Protein AF-0000000082583134 (afdb_homodimer)

Organism: NCBI:txid2716538

Sequence (666 aa):
MFYLNKIKQLNIFEQVSELKHMTTKQPVGFTDLLANNFDINTFIPNSFKEHYYSDLGKDREYELSSVVSALLIMQIFHIPTTVLLTIFLVFSTEIREFCGFYKSIPDESFFSRFKTTFESDFGNLFDSMALKVIDICEDINNNLPANSPKKNLNSMLIYDTSGLKPKVKENNPKTLVTEVNRQKSYAKATNKENFNPYAATYKNMPKFAQANPNIKLDFVNGHFGYFYKFGLLTNGWGVPLNIKFFDENFYESMDKKEFDTPEEQKYFYDNASLKPVIVPFLENLTDHSNFKFKIFLGDSEFDSYDNFGLLKHLEFEKVFIPLNSRNQSNNKIMFYLNKIKQLNIFEQVSELKHMTTKQPVGFTDLLANNFDINTFIPNSFKEHYYSDLGKDREYELSSVVSALLIMQIFHIPTTVLLTIFLVFSTEIREFCGFYKSIPDESFFSRFKTTFESDFGNLFDSMALKVIDICEDINNNLPANSPKKNLNSMLIYDTSGLKPKVKENNPKTLVTEVNRQKSYAKATNKENFNPYAATYKNMPKFAQANPNIKLDFVNGHFGYFYKFGLLTNGWGVPLNIKFFDENFYESMDKKEFDTPEEQKYFYDNASLKPVIVPFLENLTDHSNFKFKIFLGDSEFDSYDNFGLLKHLEFEKVFIPLNSRNQSNNKI

Foldseek 3Di:
DPPPPPPDPPQVCVPPPVVVVVVPDDPPVPLVVCVVPDDLVVLQDPVLVCVVVVPPDDDPPDDPQLLVLLVVVCVSVVPPALQVSQVVCVPDPSSCVSSPNDPDDDHRVVNVCCCVVCVVSVQVSLLSVLLVVLVVVVVVLVPDDPPDPCHQLSLEKEKDKAWDADPAPQQPPVNLVVQLVVQVVVCVVVVPPPDDSNVVSVVPRDQATPVFRQFGFAQGPHDTHTTFMWMWMDTSVGHTRDIGTDGPVLCVVPVVDDDPDRVVVRLVSRLSRCCVTPVVSVVVSVVPHPRHRAEYEYEQSNPDPVSVVVVVVSPHNYYDYDHDPVVPVPPPD/DPPPPPPPDPQVCVPPPVVVVVVPDDPPVPLVVCVVPDDLVVLQDPVLVCVVVVPDDDDPPDDPQLLVLLVVVCVSVVPPALQVSQVCCVPDPSSCVSSPNDPDDDHRVVNVCCCVVCVVSVQVSLLSVLLVVLVVLVVVLVPDDPPDPCHQLSLEKEKDKAWDADPAPQQPPVNLVVQLVVQVVVCVVVVPPPRDSNVVSVVPRDQATPVFRQFGFAQGPHDTHTTFMWMWMDTSVGHTRHIGTDGPVLCVVPVVDDDPDRVVVRLVSRLSRCCVTPVVSVVVSVVPHPRHRAEYEYEQSNPDPVSVVVVVVSPHNYYDYDHDPVVPVPPPD

Structure (mmCIF, N/CA/C/O backbone):
data_AF-0000000082583134-model_v1
#
loop_
_entity.id
_entity.type
_entity.pdbx_description
1 polymer 'Transposase InsH N-terminal domain-containing protein'
#
loop_
_atom_site.group_PDB
_atom_site.id
_atom_site.type_symbol
_atom_site.label_atom_id
_atom_site.label_alt_id
_atom_site.label_comp_id
_atom_site.label_asym_id
_atom_site.label_entity_id
_atom_site.label_seq_id
_atom_site.pdbx_PDB_ins_code
_atom_site.Cartn_x
_atom_site.Cartn_y
_atom_site.Cartn_z
_atom_site.occupancy
_atom_site.B_iso_or_equiv
_atom_site.auth_seq_id
_atom_site.auth_comp_id
_atom_site.auth_asym_id
_atom_site.auth_atom_id
_atom_site.pdbx_PDB_model_num
ATOM 1 N N . MET A 1 1 ? 18.062 9.359 24.672 1 20.7 1 MET A N 1
ATOM 2 C CA . MET A 1 1 ? 17.234 9.18 23.484 1 20.7 1 MET A CA 1
ATOM 3 C C . MET A 1 1 ? 15.984 8.375 23.812 1 20.7 1 MET A C 1
ATOM 5 O O . MET A 1 1 ? 16.078 7.207 24.188 1 20.7 1 MET A O 1
ATOM 9 N N . PHE A 1 2 ? 14.883 8.953 24.359 1 25.16 2 PHE A N 1
ATOM 10 C CA . PHE A 1 2 ? 13.656 8.352 24.859 1 25.16 2 PHE A CA 1
ATOM 11 C C . PHE A 1 2 ? 12.938 7.59 23.75 1 25.16 2 PHE A C 1
ATOM 13 O O . PHE A 1 2 ? 12.625 8.156 22.703 1 25.16 2 PHE A O 1
ATOM 20 N N . TYR A 1 3 ? 13.352 6.344 23.516 1 27.97 3 TYR A N 1
ATOM 21 C CA . TYR A 1 3 ? 12.656 5.398 22.641 1 27.97 3 TYR A CA 1
ATOM 22 C C . TYR A 1 3 ? 11.172 5.352 22.969 1 27.97 3 TYR A C 1
ATOM 24 O O . TYR A 1 3 ? 10.773 4.887 24.031 1 27.97 3 TYR A O 1
ATOM 32 N N . LEU A 1 4 ? 10.461 6.355 22.672 1 33.25 4 LEU A N 1
ATOM 33 C CA . LEU A 1 4 ? 9 6.379 22.734 1 33.25 4 LEU A CA 1
ATOM 34 C C . LEU A 1 4 ? 8.406 5.234 21.938 1 33.25 4 LEU A C 1
ATOM 36 O O . LEU A 1 4 ? 8.094 5.395 20.75 1 33.25 4 LEU A O 1
ATOM 40 N N . ASN A 1 5 ? 8.953 4.066 22.062 1 33.34 5 ASN A N 1
ATOM 41 C CA . ASN A 1 5 ? 8.594 2.85 21.344 1 33.34 5 ASN A CA 1
ATOM 42 C C . ASN A 1 5 ? 7.094 2.588 21.391 1 33.34 5 ASN A C 1
ATOM 44 O O . ASN A 1 5 ? 6.527 2.008 20.453 1 33.34 5 ASN A O 1
ATOM 48 N N . LYS A 1 6 ? 6.504 2.666 22.656 1 37.47 6 LYS A N 1
ATOM 49 C CA . LYS A 1 6 ? 5.25 1.929 22.797 1 37.47 6 LYS A CA 1
ATOM 50 C C . LYS A 1 6 ? 4.066 2.754 22.297 1 37.47 6 LYS A C 1
ATOM 52 O O . LYS A 1 6 ? 2.982 2.707 22.875 1 37.47 6 LYS A O 1
ATOM 57 N N . ILE A 1 7 ? 4.258 3.75 21.656 1 34.09 7 ILE A N 1
ATOM 58 C CA . ILE A 1 7 ? 3.045 4.496 21.328 1 34.09 7 ILE A CA 1
ATOM 59 C C . ILE A 1 7 ? 2.184 3.691 20.359 1 34.09 7 ILE A C 1
ATOM 61 O O . ILE A 1 7 ? 2.619 3.365 19.266 1 34.09 7 ILE A O 1
ATOM 65 N N . LYS A 1 8 ? 1.295 2.906 20.969 1 40.38 8 LYS A N 1
ATOM 66 C CA . LYS A 1 8 ? 0.272 2.207 20.188 1 40.38 8 LYS A CA 1
ATOM 67 C C . LYS A 1 8 ? -0.537 3.184 19.344 1 40.38 8 LYS A C 1
ATOM 69 O O . LYS A 1 8 ? -0.997 4.215 19.844 1 40.38 8 LYS A O 1
ATOM 74 N N . GLN A 1 9 ? -0.194 3.273 18.188 1 39.28 9 GLN A N 1
ATOM 75 C CA . GLN A 1 9 ? -1.01 4.043 17.25 1 39.28 9 GLN A CA 1
ATOM 76 C C . GLN A 1 9 ? -2.498 3.846 17.531 1 39.28 9 GLN A C 1
ATOM 78 O O . GLN A 1 9 ? -2.963 2.713 17.672 1 39.28 9 GLN A O 1
ATOM 83 N N . LEU A 1 10 ? -3.094 4.844 18.125 1 41.5 10 LEU A N 1
ATOM 84 C CA . LEU A 1 10 ? -4.527 4.84 18.391 1 41.5 10 LEU A CA 1
ATOM 85 C C . LEU A 1 10 ? -5.316 4.527 17.125 1 41.5 10 LEU A C 1
ATOM 87 O O . LEU A 1 10 ? -5.082 5.137 16.078 1 41.5 10 LEU A O 1
ATOM 91 N N . ASN A 1 11 ? -5.492 3.264 16.859 1 45.03 11 ASN A N 1
ATOM 92 C CA . ASN A 1 11 ? -6.383 2.92 15.758 1 45.03 11 ASN A CA 1
ATOM 93 C C . ASN A 1 11 ? -7.852 3.018 16.172 1 45.03 11 ASN A C 1
ATOM 95 O O . ASN A 1 11 ? -8.242 2.498 17.219 1 45.03 11 ASN A O 1
ATOM 99 N N . ILE A 1 12 ? -8.438 4.031 15.656 1 46.94 12 ILE A N 1
ATOM 100 C CA . ILE A 1 12 ? -9.844 4.266 15.953 1 46.94 12 ILE A CA 1
ATOM 101 C C . ILE A 1 12 ? -10.578 2.934 16.062 1 46.94 12 ILE A C 1
ATOM 103 O O . ILE A 1 12 ? -11.453 2.768 16.922 1 46.94 12 ILE A O 1
ATOM 107 N N . PHE A 1 13 ? -10.172 2.129 15.172 1 46.44 13 PHE A N 1
ATOM 108 C CA . PHE A 1 13 ? -10.961 0.903 15.133 1 46.44 13 PHE A CA 1
ATOM 109 C C . PHE A 1 13 ? -10.594 -0.014 16.297 1 46.44 13 PHE A C 1
ATOM 111 O O . PHE A 1 13 ? -11.398 -0.845 16.719 1 46.44 13 PHE A O 1
ATOM 118 N N . GLU A 1 14 ? -9.32 0.126 16.719 1 48.19 14 GLU A N 1
ATOM 119 C CA . GLU A 1 14 ? -8.977 -0.689 17.875 1 48.19 14 GLU A CA 1
ATOM 120 C C . GLU A 1 14 ? -9.672 -0.188 19.141 1 48.19 14 GLU A C 1
ATOM 122 O O . GLU A 1 14 ? -9.898 -0.954 20.078 1 48.19 14 GLU A O 1
ATOM 127 N N . GLN A 1 15 ? -9.766 1.084 19.188 1 43.06 15 GLN A N 1
ATOM 128 C CA . GLN A 1 15 ? -10.32 1.664 20.391 1 43.06 15 GLN A CA 1
ATOM 129 C C . GLN A 1 15 ? -11.844 1.549 20.406 1 43.06 15 GLN A C 1
ATOM 131 O O . GLN A 1 15 ? -12.469 1.713 21.453 1 43.06 15 GLN A O 1
ATOM 136 N N . VAL A 1 16 ? -12.391 1.645 19.266 1 39.81 16 VAL A N 1
ATOM 137 C CA . VAL A 1 16 ? -13.844 1.677 19.422 1 39.81 16 VAL A CA 1
ATOM 138 C C . VAL A 1 16 ? -14.352 0.285 19.797 1 39.81 16 VAL A C 1
ATOM 140 O O . VAL A 1 16 ? -14.32 -0.633 18.969 1 39.81 16 VAL A O 1
ATOM 143 N N . SER A 1 17 ? -14.148 -0.078 20.953 1 43.28 17 SER A N 1
ATOM 144 C CA . SER A 1 17 ? -14.953 -1.164 21.5 1 43.28 17 SER A CA 1
ATOM 145 C C . SER A 1 17 ? -16.281 -1.287 20.766 1 43.28 17 SER A C 1
ATOM 147 O O . SER A 1 17 ? -16.797 -2.395 20.578 1 43.28 17 SER A O 1
ATOM 149 N N . GLU A 1 18 ? -16.859 -0.223 20.531 1 41.91 18 GLU A N 1
ATOM 150 C CA . GLU A 1 18 ? -18.141 -0.189 19.828 1 41.91 18 GLU A CA 1
ATOM 151 C C . GLU A 1 18 ? -18.016 -0.766 18.422 1 41.91 18 GLU A C 1
ATOM 153 O O . GLU A 1 18 ? -18.953 -1.379 17.906 1 41.91 18 GLU A O 1
ATOM 158 N N . LEU A 1 19 ? -16.906 -0.648 17.812 1 42.75 19 LEU A N 1
ATOM 159 C CA . LEU A 1 19 ? -16.75 -1.299 16.516 1 42.75 19 LEU A CA 1
ATOM 160 C C . LEU A 1 19 ? -16.562 -2.805 16.672 1 42.75 19 LEU A C 1
ATOM 162 O O . LEU A 1 19 ? -16.984 -3.582 15.812 1 42.75 19 LEU A O 1
ATOM 166 N N . LYS A 1 20 ? -15.781 -3.082 17.656 1 44.59 20 LYS A N 1
ATOM 167 C CA . LYS A 1 20 ? -15.797 -4.508 17.969 1 44.59 20 LYS A CA 1
ATOM 168 C C . LYS A 1 20 ? -17.219 -5.027 18.094 1 44.59 20 LYS A C 1
ATOM 170 O O . LYS A 1 20 ? -17.531 -6.129 17.641 1 44.59 20 LYS A O 1
ATOM 175 N N . HIS A 1 21 ? -17.906 -4.285 18.844 1 42.16 21 HIS A N 1
ATOM 176 C CA . HIS A 1 21 ? -19.328 -4.609 18.938 1 42.16 21 HIS A CA 1
ATOM 177 C C . HIS A 1 21 ? -20.031 -4.375 17.609 1 42.16 21 HIS A C 1
ATOM 179 O O . HIS A 1 21 ? -21.172 -4.801 17.422 1 42.16 21 HIS A O 1
ATOM 185 N N . MET A 1 22 ? -19.422 -3.598 16.844 1 42.03 22 MET A N 1
ATOM 186 C CA . MET A 1 22 ? -20 -3.398 15.516 1 42.03 22 MET A CA 1
ATOM 187 C C . MET A 1 22 ? -19.922 -4.68 14.695 1 42.03 22 MET A C 1
ATOM 189 O O . MET A 1 22 ? -20.578 -4.797 13.664 1 42.03 22 MET A O 1
ATOM 193 N N . THR A 1 23 ? -18.875 -5.379 14.914 1 42.53 23 THR A N 1
ATOM 194 C CA . THR A 1 23 ? -18.844 -6.668 14.234 1 42.53 23 THR A CA 1
ATOM 195 C C . THR A 1 23 ? -20.156 -7.414 14.414 1 42.53 23 THR A C 1
ATOM 197 O O . THR A 1 23 ? -20.375 -8.445 13.773 1 42.53 23 THR A O 1
ATOM 200 N N . THR A 1 24 ? -20.672 -7.133 15.602 1 41.84 24 THR A N 1
ATOM 201 C CA . THR A 1 24 ? -22.016 -7.684 15.523 1 41.84 24 THR A CA 1
ATOM 202 C C . THR A 1 24 ? -22.844 -6.938 14.477 1 41.84 24 THR A C 1
ATOM 204 O O . THR A 1 24 ? -22.469 -5.844 14.047 1 41.84 24 THR A O 1
ATOM 207 N N . LYS A 1 25 ? -24.125 -7.086 14.227 1 40.84 25 LYS A N 1
ATOM 208 C CA . LYS A 1 25 ? -25.047 -6.836 13.117 1 40.84 25 LYS A CA 1
ATOM 209 C C . LYS A 1 25 ? -25.109 -5.352 12.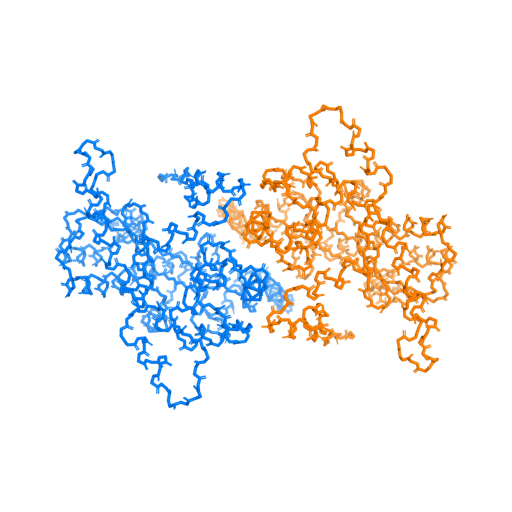789 1 40.84 25 LYS A C 1
ATOM 211 O O . LYS A 1 25 ? -25.734 -4.957 11.797 1 40.84 25 LYS A O 1
ATOM 216 N N . GLN A 1 26 ? -24.797 -4.164 13.688 1 49.25 26 GLN A N 1
ATOM 217 C CA . GLN A 1 26 ? -25.516 -2.961 13.289 1 49.25 26 GLN A CA 1
ATOM 218 C C . GLN A 1 26 ? -24.547 -1.852 12.883 1 49.25 26 GLN A C 1
ATOM 220 O O . GLN A 1 26 ? -23.891 -1.247 13.734 1 49.25 26 GLN A O 1
ATOM 225 N N . PRO A 1 27 ? -23.891 -1.78 11.516 1 55.06 27 PRO A N 1
ATOM 226 C CA . PRO A 1 27 ? -23.234 -0.684 10.797 1 55.06 27 PRO A CA 1
ATOM 227 C C . PRO A 1 27 ? -23.766 0.688 11.211 1 55.06 27 PRO A C 1
ATOM 229 O O . PRO A 1 27 ? -23.016 1.665 11.219 1 55.06 27 PRO A O 1
ATOM 232 N N . VAL A 1 28 ? -24.984 0.761 11.664 1 57.81 28 VAL A N 1
ATOM 233 C CA . VAL A 1 28 ? -25.734 2 11.875 1 57.81 28 VAL A CA 1
ATOM 234 C C . VAL A 1 28 ? -25.156 2.748 13.07 1 57.81 28 VAL A C 1
ATOM 236 O O . VAL A 1 28 ? -25.094 3.98 13.07 1 57.81 28 VAL A O 1
ATOM 239 N N . GLY A 1 29 ? -24.359 2.027 13.852 1 66.56 29 GLY A N 1
ATOM 240 C CA . GLY A 1 29 ? -23.891 2.693 15.062 1 66.56 29 GLY A CA 1
ATOM 241 C C . GLY A 1 29 ? -22.734 3.643 14.82 1 66.56 29 GLY A C 1
ATOM 242 O O . GLY A 1 29 ? -22.734 4.77 15.32 1 66.56 29 GLY A O 1
ATOM 243 N N . PHE A 1 30 ? -21.859 3.32 13.938 1 75.25 30 PHE A N 1
ATOM 244 C CA . PHE A 1 30 ? -20.688 4.148 13.695 1 75.25 30 PHE A CA 1
ATOM 245 C C . PHE A 1 30 ? -21.062 5.41 12.93 1 75.25 30 PHE A C 1
ATOM 247 O O . PHE A 1 30 ? -20.672 6.516 13.305 1 75.25 30 PHE A O 1
ATOM 254 N N . THR A 1 31 ? -21.797 5.203 11.922 1 78.75 31 THR A N 1
ATOM 255 C CA . THR A 1 31 ? -22.172 6.348 11.102 1 78.75 31 THR A CA 1
ATOM 256 C C . THR A 1 31 ? -23.062 7.305 11.898 1 78.75 31 THR A C 1
ATOM 258 O O . THR A 1 31 ? -22.984 8.523 11.727 1 78.75 31 THR A O 1
ATOM 261 N N . ASP A 1 32 ? -23.781 6.707 12.797 1 77.5 32 ASP A N 1
ATOM 262 C CA . ASP A 1 32 ? -24.609 7.535 13.664 1 77.5 32 ASP A CA 1
ATOM 263 C C . ASP A 1 32 ? -23.75 8.328 14.648 1 77.5 32 ASP A C 1
ATOM 265 O O . ASP A 1 32 ? -24.016 9.508 14.898 1 77.5 32 ASP A O 1
ATOM 269 N N . LEU A 1 33 ? -22.844 7.637 15.148 1 79.19 33 LEU A N 1
ATOM 270 C CA . LEU A 1 33 ? -21.922 8.312 16.062 1 79.19 33 LEU A CA 1
ATOM 271 C C . LEU A 1 33 ? -21.234 9.477 15.367 1 79.19 33 LEU A C 1
ATOM 273 O O . LEU A 1 33 ? -21.109 10.562 15.938 1 79.19 33 LEU A O 1
ATOM 277 N N . LEU A 1 34 ? -20.828 9.289 14.164 1 80.31 34 LEU A N 1
ATOM 278 C CA . LEU A 1 34 ? -20.156 10.344 13.406 1 80.31 34 LEU A CA 1
ATOM 279 C C . LEU A 1 34 ? -21.125 11.469 13.062 1 80.31 34 LEU A C 1
ATOM 281 O O . LEU A 1 34 ? -20.812 12.641 13.258 1 80.31 34 LEU A O 1
ATOM 285 N N . ALA A 1 35 ? -22.25 11.047 12.641 1 79.81 35 ALA A N 1
ATOM 286 C CA . ALA A 1 35 ? -23.25 12.023 12.203 1 79.81 35 ALA A CA 1
ATOM 287 C C . ALA A 1 35 ? -23.734 12.883 13.375 1 79.81 35 ALA A C 1
ATOM 289 O O . ALA A 1 35 ? -24 14.078 13.211 1 79.81 35 ALA A O 1
ATOM 290 N N . ASN A 1 36 ? -23.734 12.289 14.531 1 79 36 ASN A N 1
ATOM 291 C CA . ASN A 1 36 ? -24.266 12.977 15.703 1 79 36 ASN A CA 1
ATOM 292 C C . ASN A 1 36 ? -23.219 13.891 16.344 1 79 36 ASN A C 1
ATOM 294 O O . ASN A 1 36 ? -23.578 14.828 17.062 1 79 36 ASN A O 1
ATOM 298 N N . ASN A 1 37 ? -22.047 13.617 16.047 1 77.81 37 ASN A N 1
ATOM 299 C CA . ASN A 1 37 ? -21.016 14.352 16.781 1 77.81 37 ASN A CA 1
ATOM 300 C C . ASN A 1 37 ? -20.172 15.203 15.844 1 77.81 37 ASN A C 1
ATOM 302 O O . ASN A 1 37 ? -19.375 16.031 16.297 1 77.81 37 ASN A O 1
ATOM 306 N N . PHE A 1 38 ? -20.359 14.992 14.594 1 78.19 38 PHE A N 1
ATOM 307 C CA . PHE A 1 38 ? -19.5 15.703 13.648 1 78.19 38 PHE A CA 1
ATOM 308 C C . PHE A 1 38 ? -20.312 16.188 12.453 1 78.19 38 PHE A C 1
ATOM 310 O O . PHE A 1 38 ? -20.891 15.391 11.719 1 78.19 38 PHE A O 1
ATOM 317 N N . ASP A 1 39 ? -20.391 17.5 12.336 1 82.38 39 ASP A N 1
ATOM 318 C CA . ASP A 1 39 ? -21 18.109 11.156 1 82.38 39 ASP A CA 1
ATOM 319 C C . ASP A 1 39 ? -19.938 18.75 10.266 1 82.38 39 ASP A C 1
ATOM 321 O O . ASP A 1 39 ? -19.453 19.844 10.562 1 82.38 39 ASP A O 1
ATOM 325 N N . ILE A 1 40 ? -19.688 18.141 9.117 1 84.81 40 ILE A N 1
ATOM 326 C CA . ILE A 1 40 ? -18.609 18.578 8.242 1 84.81 40 ILE A CA 1
ATOM 327 C C . ILE A 1 40 ? -18.922 19.953 7.672 1 84.81 40 ILE A C 1
ATOM 329 O O . ILE A 1 40 ? -18.016 20.734 7.383 1 84.81 40 ILE A O 1
ATOM 333 N N . ASN A 1 41 ? -20.156 20.281 7.57 1 85.56 41 ASN A N 1
ATOM 334 C CA . ASN A 1 41 ? -20.531 21.578 6.996 1 85.56 41 ASN A CA 1
ATOM 335 C C . ASN A 1 41 ? -20.031 22.734 7.836 1 85.56 41 ASN A C 1
ATOM 337 O O . ASN A 1 41 ? -19.688 23.797 7.301 1 85.56 41 ASN A O 1
ATOM 341 N N . THR A 1 42 ? -19.859 22.469 9.07 1 84.69 42 THR A N 1
ATOM 342 C CA . THR A 1 42 ? -19.438 23.531 9.977 1 84.69 42 THR A CA 1
ATOM 343 C C . THR A 1 42 ? -17.938 23.812 9.812 1 84.69 42 THR A C 1
ATOM 345 O O . THR A 1 42 ? -17.469 24.891 10.18 1 84.69 42 THR A O 1
ATOM 348 N N . PHE A 1 43 ? -17.25 22.922 9.258 1 86.94 43 PHE A N 1
ATOM 349 C CA . PHE A 1 43 ? -15.805 23.047 9.172 1 86.94 43 PHE A CA 1
ATOM 350 C C . PHE A 1 43 ? -15.383 23.562 7.801 1 86.94 43 PHE A C 1
ATOM 352 O O . PHE A 1 43 ? -14.266 24.062 7.637 1 86.94 43 PHE A O 1
ATOM 359 N N . ILE A 1 44 ? -16.234 23.438 6.828 1 91.69 44 ILE A N 1
ATOM 360 C CA . ILE A 1 44 ? -15.883 23.844 5.469 1 91.69 44 ILE A CA 1
ATOM 361 C C . ILE A 1 44 ? -15.875 25.359 5.371 1 91.69 44 ILE A C 1
ATOM 363 O O . ILE A 1 44 ? -16.906 26.016 5.574 1 91.69 44 ILE A O 1
ATOM 367 N N . PRO A 1 45 ? -14.742 25.906 5 1 92 45 PRO A N 1
ATOM 368 C CA . PRO A 1 45 ? -14.672 27.359 4.863 1 92 45 PRO A CA 1
ATOM 369 C C . PRO A 1 45 ? -15.555 27.891 3.734 1 92 45 PRO A C 1
ATOM 371 O O . PRO A 1 45 ? -15.758 27.203 2.732 1 92 45 PRO A O 1
ATOM 374 N N . ASN A 1 46 ? -16.016 29.109 3.959 1 91.88 46 ASN A N 1
ATOM 375 C CA . ASN A 1 46 ? -16.828 29.75 2.934 1 91.88 46 ASN A CA 1
ATOM 376 C C . ASN A 1 46 ? -16.078 29.875 1.612 1 91.88 46 ASN A C 1
ATOM 378 O O . ASN A 1 46 ? -16.672 29.766 0.54 1 91.88 46 ASN A O 1
ATOM 382 N N . SER A 1 47 ? -14.859 30.125 1.742 1 92.88 47 SER A N 1
ATOM 383 C CA . SER A 1 47 ? -14.055 30.25 0.534 1 92.88 47 SER A CA 1
ATOM 384 C C . SER A 1 47 ? -14.086 28.969 -0.29 1 92.88 47 SER A C 1
ATOM 386 O O . SER A 1 47 ? -14.078 29.016 -1.522 1 92.88 47 SER A O 1
ATOM 388 N N . PHE A 1 48 ? -14.062 27.797 0.364 1 93.62 48 PHE A N 1
ATOM 389 C CA . PHE A 1 48 ? -14.141 26.5 -0.303 1 93.62 48 PHE A CA 1
ATOM 390 C C . PHE A 1 48 ? -15.484 26.344 -1.001 1 93.62 48 PHE A C 1
ATOM 392 O O . PHE A 1 48 ? -15.539 25.906 -2.154 1 93.62 48 PHE A O 1
ATOM 399 N N . LYS A 1 49 ? -16.531 26.734 -0.357 1 91.56 49 LYS A N 1
ATOM 400 C CA . LYS A 1 49 ? -17.859 26.688 -0.944 1 91.56 49 LYS A CA 1
ATOM 401 C C . LYS A 1 49 ? -17.953 27.547 -2.191 1 91.56 49 LYS A C 1
ATOM 403 O O . LYS A 1 49 ? -18.469 27.125 -3.223 1 91.56 49 LYS A O 1
ATOM 408 N N . GLU A 1 50 ? -17.438 28.703 -2.025 1 91.44 50 GLU A N 1
ATOM 409 C CA . GLU A 1 50 ? -17.469 29.641 -3.148 1 91.44 50 GLU A CA 1
ATOM 410 C C . GLU A 1 50 ? -16.688 29.094 -4.336 1 91.44 50 GLU A C 1
ATOM 412 O O . GLU A 1 50 ? -17.125 29.219 -5.484 1 91.44 50 GLU A O 1
ATOM 417 N N . HIS A 1 51 ? -15.562 28.625 -4.039 1 91.69 51 HIS A N 1
ATOM 418 C CA . HIS A 1 51 ? -14.727 28.062 -5.094 1 91.69 51 HIS A CA 1
ATOM 419 C C . HIS A 1 51 ? -15.398 26.875 -5.75 1 91.69 51 HIS A C 1
ATOM 421 O O . HIS A 1 51 ? -15.375 26.734 -6.977 1 91.69 51 HIS A O 1
ATOM 427 N N . TYR A 1 52 ? -15.945 26.047 -4.973 1 91.56 52 TYR A N 1
ATOM 428 C CA . TYR A 1 52 ? -16.578 24.828 -5.465 1 91.56 52 TYR A CA 1
ATOM 429 C C . TYR A 1 52 ? -17.812 25.156 -6.293 1 91.56 52 TYR A C 1
ATOM 431 O O . TYR A 1 52 ? -18.047 24.578 -7.355 1 91.56 52 TYR A O 1
ATOM 439 N N . TYR A 1 53 ? -18.578 26.141 -5.758 1 87.12 53 TYR A N 1
ATOM 440 C CA . TYR A 1 53 ? -19.844 26.438 -6.426 1 87.12 53 TYR A CA 1
ATOM 441 C C . TYR A 1 53 ? -19.688 27.578 -7.422 1 87.12 53 TYR A C 1
ATOM 443 O O . TYR A 1 53 ? -20.609 27.906 -8.164 1 87.12 53 TYR A O 1
ATOM 451 N N . SER A 1 54 ? -18.641 28.625 -7.145 1 76 54 SER A N 1
ATOM 452 C CA . SER A 1 54 ? -18.422 29.734 -8.062 1 76 54 SER A CA 1
ATOM 453 C C . SER A 1 54 ? -18.172 29.25 -9.477 1 76 54 SER A C 1
ATOM 455 O O . SER A 1 54 ? -18.484 29.938 -10.453 1 76 54 SER A O 1
ATOM 457 N N . ASP A 1 55 ? -17.219 28.5 -9.5 1 55.28 55 ASP A N 1
ATOM 458 C CA . ASP A 1 55 ? -16.797 28.219 -10.875 1 55.28 55 ASP A CA 1
ATOM 459 C C . ASP A 1 55 ? -18 28 -11.781 1 55.28 55 ASP A C 1
ATOM 461 O O . ASP A 1 55 ? -19 27.422 -11.367 1 55.28 55 ASP A O 1
ATOM 465 N N . LEU A 1 56 ? -18.078 29.047 -12.875 1 48.88 56 LEU A N 1
ATOM 466 C CA . LEU A 1 56 ? -19.094 29.297 -13.891 1 48.88 56 LEU A CA 1
ATOM 467 C C . LEU A 1 56 ? -20.109 28.156 -13.953 1 48.88 56 LEU A C 1
ATOM 469 O O . LEU A 1 56 ? -21.219 28.328 -14.477 1 48.88 56 LEU A O 1
ATOM 473 N N . GLY A 1 57 ? -19.656 26.938 -14.328 1 46.94 57 GLY A N 1
ATOM 474 C CA . GLY A 1 57 ? -20.219 26 -15.289 1 46.94 57 GLY A CA 1
ATOM 475 C C . GLY A 1 57 ? -21.375 25.188 -14.719 1 46.94 57 GLY A C 1
ATOM 476 O O . GLY A 1 57 ? -21.859 25.484 -13.625 1 46.94 57 GLY A O 1
ATOM 477 N N . LYS A 1 58 ? -21.297 23.812 -15.047 1 50.97 58 LYS A N 1
ATOM 478 C CA . LYS A 1 58 ? -22.172 22.641 -15.156 1 50.97 58 LYS A CA 1
ATOM 479 C C . LYS A 1 58 ? -22.734 22.25 -13.789 1 50.97 58 LYS A C 1
ATOM 481 O O . LYS A 1 58 ? -22.125 22.547 -12.758 1 50.97 58 LYS A O 1
ATOM 486 N N . ASP A 1 59 ? -23.875 22 -13.711 1 59.03 59 ASP A N 1
ATOM 487 C CA . ASP A 1 59 ? -24.734 21.391 -12.703 1 59.03 59 ASP A CA 1
ATOM 488 C C . ASP A 1 59 ? -23.953 20.422 -11.828 1 59.03 59 ASP A C 1
ATOM 490 O O . ASP A 1 59 ? -23.344 19.469 -12.328 1 59.03 59 ASP A O 1
ATOM 494 N N . ARG A 1 60 ? -23.469 20.922 -10.648 1 72.75 60 ARG A N 1
ATOM 495 C CA . ARG A 1 60 ? -22.766 20.016 -9.742 1 72.75 60 ARG A CA 1
ATOM 496 C C . ARG A 1 60 ? -23.719 18.938 -9.203 1 72.75 60 ARG A C 1
ATOM 498 O O . ARG A 1 60 ? -24.641 19.25 -8.453 1 72.75 60 ARG A O 1
ATOM 505 N N . GLU A 1 61 ? -23.609 17.938 -9.703 1 82.25 61 GLU A N 1
ATOM 506 C CA . GLU A 1 61 ? -24.438 16.781 -9.359 1 82.25 61 GLU A CA 1
ATOM 507 C C . GLU A 1 61 ? -24.25 16.406 -7.891 1 82.25 61 GLU A C 1
ATOM 509 O O . GLU A 1 61 ? -25.219 16.016 -7.223 1 82.25 61 GLU A O 1
ATOM 514 N N . TYR A 1 62 ? -23.062 16.781 -7.324 1 91.69 62 TYR A N 1
ATOM 515 C CA . TYR A 1 62 ? -22.766 16.344 -5.969 1 91.69 62 TYR A CA 1
ATOM 516 C C . TYR A 1 62 ? -22.5 17.531 -5.051 1 91.69 62 TYR A C 1
ATOM 518 O O . TYR A 1 62 ? -21.828 18.484 -5.441 1 91.69 62 TYR A O 1
ATOM 526 N N . GLU A 1 63 ? -23.047 17.453 -3.895 1 91.75 63 GLU A N 1
ATOM 527 C CA . GLU A 1 63 ? -22.797 18.5 -2.904 1 91.75 63 GLU A CA 1
ATOM 528 C C . GLU A 1 63 ? -21.375 18.438 -2.373 1 91.75 63 GLU A C 1
ATOM 530 O O . GLU A 1 63 ? -20.812 17.344 -2.199 1 91.75 63 GLU A O 1
ATOM 535 N N . LEU A 1 64 ? -20.859 19.594 -2.018 1 93.69 64 LEU A N 1
ATOM 536 C CA . LEU A 1 64 ? -19.5 19.672 -1.502 1 93.69 64 LEU A CA 1
ATOM 537 C C . LEU A 1 64 ? -19.344 18.859 -0.223 1 93.69 64 LEU A C 1
ATOM 539 O O . LEU A 1 64 ? -18.391 18.109 -0.068 1 93.69 64 LEU A O 1
ATOM 543 N N . SER A 1 65 ? -20.297 18.984 0.658 1 92.75 65 SER A N 1
ATOM 544 C CA . SER A 1 65 ? -20.234 18.281 1.933 1 92.75 65 SER A CA 1
ATOM 545 C C . SER A 1 65 ? -20.234 16.766 1.726 1 92.75 65 SER A C 1
ATOM 547 O O . SER A 1 65 ? -19.594 16.031 2.48 1 92.75 65 SER A O 1
ATOM 549 N N . SER A 1 66 ? -20.891 16.312 0.68 1 93.5 66 SER A N 1
ATOM 550 C CA . SER A 1 66 ? -20.953 14.891 0.37 1 93.5 66 SER A CA 1
ATOM 551 C C . SER A 1 66 ? -19.594 14.367 -0.085 1 93.5 66 SER A C 1
ATOM 553 O O . SER A 1 66 ? -19.125 13.328 0.391 1 93.5 66 SER A O 1
ATOM 555 N N . VAL A 1 67 ? -19 15.141 -0.968 1 95 67 VAL A N 1
ATOM 556 C CA . VAL A 1 67 ? -17.719 14.727 -1.522 1 95 67 VAL A CA 1
ATOM 557 C C . VAL A 1 67 ? -16.656 14.742 -0.426 1 95 67 VAL A C 1
ATOM 559 O O . VAL A 1 67 ? -15.875 13.789 -0.292 1 95 67 VAL A O 1
ATOM 562 N N . VAL A 1 68 ? -16.672 15.719 0.389 1 94.69 68 VAL A N 1
ATOM 563 C CA . VAL A 1 68 ? -15.695 15.844 1.473 1 94.69 68 VAL A CA 1
ATOM 564 C C . VAL A 1 68 ? -15.922 14.734 2.496 1 94.69 68 VAL A C 1
ATOM 566 O O . VAL A 1 68 ? -14.961 14.141 3.002 1 94.69 68 VAL A O 1
ATOM 569 N N . SER A 1 69 ? -17.156 14.43 2.766 1 93.44 69 SER A N 1
ATOM 570 C CA . SER A 1 69 ? -17.484 13.344 3.688 1 93.44 69 SER A CA 1
ATOM 571 C C . SER A 1 69 ? -16.938 12.008 3.184 1 93.44 69 SER A C 1
ATOM 573 O O . SER A 1 69 ? -16.406 11.219 3.959 1 93.44 69 SER A O 1
ATOM 575 N N . ALA A 1 70 ? -17.094 11.805 1.937 1 95.19 70 ALA A N 1
ATOM 576 C CA . ALA A 1 70 ? -16.594 10.57 1.346 1 95.19 70 ALA A CA 1
ATOM 577 C C . ALA A 1 70 ? -15.078 10.461 1.477 1 95.19 70 ALA A C 1
ATOM 579 O O . ALA A 1 70 ? -14.547 9.398 1.809 1 95.19 70 ALA A O 1
ATOM 580 N N . LEU A 1 71 ? -14.438 11.547 1.264 1 95.19 71 LEU A N 1
ATOM 581 C CA . LEU A 1 71 ? -12.984 11.555 1.356 1 95.19 71 LEU A CA 1
ATOM 582 C C . LEU A 1 71 ? -12.523 11.414 2.805 1 95.19 71 LEU A C 1
ATOM 584 O O . LEU A 1 71 ? -11.484 10.812 3.076 1 95.19 71 LEU A O 1
ATOM 588 N N . LEU A 1 72 ? -13.273 11.961 3.689 1 91.69 72 LEU A N 1
ATOM 589 C CA . LEU A 1 72 ? -12.969 11.773 5.102 1 91.69 72 LEU A CA 1
ATOM 590 C C . LEU A 1 72 ? -13.141 10.312 5.508 1 91.69 72 LEU A C 1
ATOM 592 O O . LEU A 1 72 ? -12.312 9.766 6.242 1 91.69 72 LEU A O 1
ATOM 596 N N . ILE A 1 73 ? -14.172 9.672 5.035 1 91.12 73 ILE A N 1
ATOM 597 C CA . ILE A 1 73 ? -14.398 8.25 5.289 1 91.12 73 ILE A CA 1
ATOM 598 C C . ILE A 1 73 ? -13.234 7.434 4.73 1 91.12 73 ILE A C 1
ATOM 600 O O . ILE A 1 73 ? -12.781 6.477 5.359 1 91.12 73 ILE A O 1
ATOM 604 N N . MET A 1 74 ? -12.797 7.801 3.588 1 94.38 74 MET A N 1
ATOM 605 C CA . MET A 1 74 ? -11.641 7.16 2.969 1 94.38 74 MET A CA 1
ATOM 606 C C . MET A 1 74 ? -10.453 7.145 3.922 1 94.38 74 MET A C 1
ATOM 608 O O . MET A 1 74 ? -9.773 6.125 4.059 1 94.38 74 MET A O 1
ATOM 612 N N . GLN A 1 75 ? -10.234 8.266 4.633 1 90.69 75 GLN A N 1
ATOM 613 C CA . GLN A 1 75 ? -9.125 8.383 5.57 1 90.69 75 GLN A CA 1
ATOM 614 C C . GLN A 1 75 ? -9.406 7.59 6.848 1 90.69 75 GLN A C 1
ATOM 616 O O . GLN A 1 75 ? -8.523 6.895 7.355 1 90.69 75 GLN A O 1
ATOM 621 N N . ILE A 1 76 ? -10.594 7.652 7.293 1 88.12 76 ILE A N 1
ATOM 622 C CA . ILE A 1 76 ? -10.961 6.996 8.547 1 88.12 76 ILE A CA 1
ATOM 623 C C . ILE A 1 76 ? -10.82 5.484 8.391 1 88.12 76 ILE A C 1
ATOM 625 O O . ILE A 1 76 ? -10.289 4.816 9.281 1 88.12 76 ILE A O 1
ATOM 629 N N . PHE A 1 77 ? -11.211 4.996 7.23 1 89.19 77 PHE A N 1
ATOM 630 C CA . PHE A 1 77 ? -11.172 3.557 7.008 1 89.19 77 PHE A CA 1
ATOM 631 C C . PHE A 1 77 ? -9.852 3.143 6.371 1 89.19 77 PHE A C 1
ATOM 633 O O . PHE A 1 77 ? -9.617 1.957 6.121 1 89.19 77 PHE A O 1
ATOM 640 N N . HIS A 1 78 ? -9.07 4.078 6.074 1 91.62 78 HIS A N 1
ATOM 641 C CA . HIS A 1 78 ? -7.773 3.842 5.453 1 91.62 78 HIS A CA 1
ATOM 642 C C . HIS A 1 78 ? -7.93 3.164 4.094 1 91.62 78 HIS A C 1
ATOM 644 O O . HIS A 1 78 ? -7.242 2.184 3.805 1 91.62 78 HIS A O 1
ATOM 650 N N . ILE A 1 79 ? -8.844 3.652 3.373 1 93.62 79 ILE A N 1
ATOM 651 C CA . ILE A 1 79 ? -9 3.199 1.994 1 93.62 79 ILE A CA 1
ATOM 652 C C . ILE A 1 79 ? -7.906 3.818 1.124 1 93.62 79 ILE A C 1
ATOM 654 O O . ILE A 1 79 ? -7.824 5.043 0.999 1 93.62 79 ILE A O 1
ATOM 658 N N . PRO A 1 80 ? -7.172 3.035 0.47 1 91.88 80 PRO A N 1
ATOM 659 C CA . PRO A 1 80 ? -5.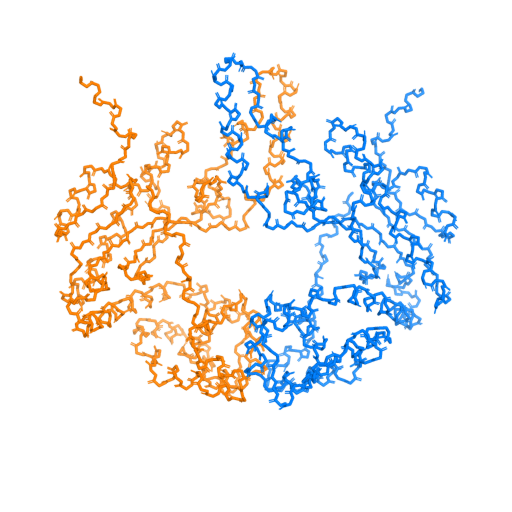934 3.562 -0.108 1 91.88 80 PRO A CA 1
ATOM 660 C C . PRO A 1 80 ? -6.16 4.277 -1.438 1 91.88 80 PRO A C 1
ATOM 662 O O . PRO A 1 80 ? -5.352 5.121 -1.835 1 91.88 80 PRO A O 1
ATOM 665 N N . THR A 1 81 ? -7.184 3.879 -2.209 1 91.56 81 THR A N 1
ATOM 666 C CA . THR A 1 81 ? -7.367 4.449 -3.539 1 91.56 81 THR A CA 1
ATOM 667 C C . THR A 1 81 ? -8.797 4.934 -3.727 1 91.56 81 THR A C 1
ATOM 669 O O . THR A 1 81 ? -9.719 4.434 -3.078 1 91.56 81 THR A O 1
ATOM 672 N N . THR A 1 82 ? -8.922 5.879 -4.621 1 92.38 82 THR A N 1
ATOM 673 C CA . THR A 1 82 ? -10.258 6.371 -4.926 1 92.38 82 THR A CA 1
ATOM 674 C C . THR A 1 82 ? -11.062 5.324 -5.691 1 92.38 82 THR A C 1
ATOM 676 O O . THR A 1 82 ? -12.289 5.297 -5.617 1 92.38 82 THR A O 1
ATOM 679 N N . VAL A 1 83 ? -10.336 4.461 -6.375 1 88.81 83 VAL A N 1
ATOM 680 C CA . VAL A 1 83 ? -11.008 3.359 -7.055 1 88.81 83 VAL A CA 1
ATOM 681 C C . VAL A 1 83 ? -11.719 2.477 -6.031 1 88.81 83 VAL A C 1
ATOM 683 O O . VAL A 1 83 ? -12.906 2.166 -6.188 1 88.81 83 VAL A O 1
ATOM 686 N N . LEU A 1 84 ? -10.977 2.141 -5.031 1 92 84 LEU A N 1
ATOM 687 C CA . LEU A 1 84 ? -11.547 1.299 -3.988 1 92 84 LEU A CA 1
ATOM 688 C C . LEU A 1 84 ? -12.648 2.039 -3.234 1 92 84 LEU A C 1
ATOM 690 O O . LEU A 1 84 ? -13.633 1.432 -2.809 1 92 84 LEU A O 1
ATOM 694 N N . LEU A 1 85 ? -12.438 3.344 -3.045 1 94 85 LEU A N 1
ATOM 695 C CA . LEU A 1 85 ? -13.492 4.145 -2.422 1 94 85 LEU A CA 1
ATOM 696 C C . LEU A 1 85 ? -14.781 4.066 -3.225 1 94 85 LEU A C 1
ATOM 698 O O . LEU A 1 85 ? -15.859 3.871 -2.658 1 94 85 LEU A O 1
ATOM 702 N N . THR A 1 86 ? -14.672 4.203 -4.52 1 91.31 86 THR A N 1
ATOM 703 C CA . THR A 1 86 ? -15.844 4.148 -5.383 1 91.31 86 THR A CA 1
ATOM 704 C C . THR A 1 86 ? -16.531 2.787 -5.289 1 91.31 86 THR A C 1
ATOM 706 O O . THR A 1 86 ? -17.75 2.707 -5.199 1 91.31 86 THR A O 1
ATOM 709 N N . ILE A 1 87 ? -15.719 1.752 -5.266 1 88.62 87 ILE A N 1
ATOM 710 C CA . ILE A 1 87 ? -16.266 0.406 -5.125 1 88.62 87 ILE A CA 1
ATOM 711 C C . ILE A 1 87 ? -17.016 0.292 -3.797 1 88.62 87 ILE A C 1
ATOM 713 O O . ILE A 1 87 ? -18.109 -0.252 -3.746 1 88.62 87 ILE A O 1
ATOM 717 N N . PHE A 1 88 ? -16.422 0.834 -2.807 1 90.31 88 PHE A N 1
ATOM 718 C CA . PHE A 1 88 ? -17.031 0.795 -1.477 1 90.31 88 PHE A CA 1
ATOM 719 C C . PHE A 1 88 ? -18.359 1.531 -1.463 1 90.31 88 PHE A C 1
ATOM 721 O O . PHE A 1 88 ? -19.344 1.04 -0.899 1 90.31 88 PHE A O 1
ATOM 728 N N . LEU A 1 89 ? -18.406 2.645 -2.07 1 91.44 89 LEU A N 1
ATOM 729 C CA . LEU A 1 89 ? -19.625 3.439 -2.125 1 91.44 89 LEU A CA 1
ATOM 730 C C . LEU A 1 89 ? -20.703 2.727 -2.936 1 91.44 89 LEU A C 1
ATOM 732 O O . LEU A 1 89 ? -21.891 2.807 -2.609 1 91.44 89 LEU A O 1
ATOM 736 N N . VAL A 1 90 ? -20.312 2.02 -3.912 1 87.31 90 VAL A N 1
ATOM 737 C CA . VAL A 1 90 ? -21.25 1.31 -4.77 1 87.31 90 VAL A CA 1
ATOM 738 C C . VAL A 1 90 ? -21.922 0.186 -3.98 1 87.31 90 VAL A C 1
ATOM 740 O O . VAL A 1 90 ? -23.141 -0.037 -4.109 1 87.31 90 VAL A O 1
ATOM 743 N N . PHE A 1 91 ? -21.203 -0.427 -3.102 1 87.94 91 PHE A N 1
ATOM 744 C CA . PHE A 1 91 ? -21.703 -1.643 -2.479 1 87.94 91 PHE A CA 1
ATOM 745 C C . PHE A 1 91 ? -22.172 -1.364 -1.056 1 87.94 91 PHE A C 1
ATOM 747 O O . PHE A 1 91 ? -22.594 -2.279 -0.346 1 87.94 91 PHE A O 1
ATOM 754 N N . SER A 1 92 ? -22.109 -0.135 -0.662 1 87.25 92 SER A N 1
ATOM 755 C CA . SER A 1 92 ? -22.531 0.175 0.696 1 87.25 92 SER A CA 1
ATOM 756 C C . SER A 1 92 ? -23.562 1.299 0.703 1 87.25 92 SER A C 1
ATOM 758 O O . SER A 1 92 ? -23.219 2.477 0.634 1 87.25 92 SER A O 1
ATOM 760 N N . THR A 1 93 ? -24.703 0.883 0.905 1 84.62 93 THR A N 1
ATOM 761 C CA . THR A 1 93 ? -25.781 1.856 0.985 1 84.62 93 THR A CA 1
ATOM 762 C C . THR A 1 93 ? -25.641 2.732 2.227 1 84.62 93 THR A C 1
ATOM 764 O O . THR A 1 93 ? -25.906 3.936 2.18 1 84.62 93 THR A O 1
ATOM 767 N N . GLU A 1 94 ? -25.188 2.176 3.254 1 83.75 94 GLU A N 1
ATOM 768 C CA . GLU A 1 94 ? -25.031 2.885 4.52 1 83.75 94 GLU A CA 1
ATOM 769 C C . GLU A 1 94 ? -24.047 4.039 4.391 1 83.75 94 GLU A C 1
ATOM 771 O O . GLU A 1 94 ? -24.312 5.152 4.844 1 83.75 94 GLU A O 1
ATOM 776 N N . ILE A 1 95 ? -22.969 3.762 3.773 1 89.06 95 ILE A N 1
ATOM 777 C CA . ILE A 1 95 ? -21.922 4.781 3.641 1 89.06 95 ILE A CA 1
ATOM 778 C C . ILE A 1 95 ? -22.359 5.828 2.619 1 89.06 95 ILE A C 1
ATOM 780 O O . ILE A 1 95 ? -22.078 7.02 2.781 1 89.06 95 ILE A O 1
ATOM 784 N N . ARG A 1 96 ? -23.078 5.402 1.625 1 89.94 96 ARG A N 1
ATOM 785 C CA . ARG A 1 96 ? -23.609 6.344 0.643 1 89.94 96 ARG A CA 1
ATOM 786 C C . ARG A 1 96 ? -24.547 7.355 1.301 1 89.94 96 ARG A C 1
ATOM 788 O O . ARG A 1 96 ? -24.422 8.562 1.069 1 89.94 96 ARG A O 1
ATOM 795 N N . GLU A 1 97 ? -25.406 6.781 2.027 1 87.12 97 GLU A N 1
ATOM 796 C CA . GLU A 1 97 ? -26.375 7.637 2.688 1 87.12 97 GLU A CA 1
ATOM 797 C C . GLU A 1 97 ? -25.719 8.547 3.711 1 87.12 97 GLU A C 1
ATOM 799 O O . GLU A 1 97 ? -26.094 9.719 3.842 1 87.12 97 GLU A O 1
ATOM 804 N N . PHE A 1 98 ? -24.812 8.07 4.359 1 87.88 98 PHE A N 1
ATOM 805 C CA . PHE A 1 98 ? -24.078 8.875 5.312 1 87.88 98 PHE A CA 1
ATOM 806 C C . PHE A 1 98 ? -23.406 10.055 4.617 1 87.88 98 PHE A C 1
ATOM 808 O O . PHE A 1 98 ? -23.391 11.172 5.145 1 87.88 98 PHE A O 1
ATOM 815 N N . CYS A 1 99 ? -22.812 9.805 3.41 1 91.75 99 CYS A N 1
ATOM 816 C CA . CYS A 1 99 ? -22.094 10.844 2.678 1 91.75 99 CYS A CA 1
ATOM 817 C C . CYS A 1 99 ? -23.062 11.75 1.938 1 91.75 99 CYS A C 1
ATOM 819 O O . CYS A 1 99 ? -22.672 12.805 1.437 1 91.75 99 CYS A O 1
ATOM 821 N N . GLY A 1 100 ? -24.281 11.352 1.794 1 89.69 100 GLY A N 1
ATOM 822 C CA . GLY A 1 100 ? -25.266 12.164 1.119 1 89.69 100 GLY A CA 1
ATOM 823 C C . GLY A 1 100 ? -25.375 11.875 -0.367 1 89.69 100 GLY A C 1
ATOM 824 O O . GLY A 1 100 ? -25.812 12.727 -1.143 1 89.69 100 GLY A O 1
ATOM 825 N N . PHE A 1 101 ? -24.875 10.656 -0.787 1 90.88 101 PHE A N 1
ATOM 826 C CA . PHE A 1 101 ? -25 10.242 -2.182 1 90.88 101 PHE A CA 1
ATOM 827 C C . PHE A 1 101 ? -26.281 9.453 -2.402 1 90.88 101 PHE A C 1
ATOM 829 O O . PHE A 1 101 ? -26.25 8.219 -2.473 1 90.88 101 PHE A O 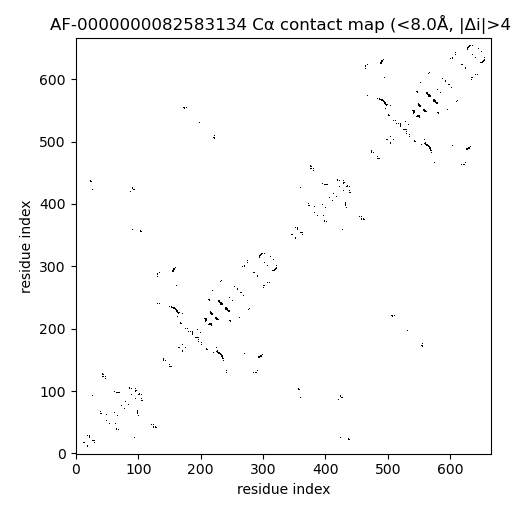1
ATOM 836 N N . TYR A 1 102 ? -27.391 10.109 -2.676 1 84.19 102 TYR A N 1
ATOM 837 C CA . TYR A 1 102 ? -28.688 9.461 -2.752 1 84.19 102 TYR A CA 1
ATOM 838 C C . TYR A 1 102 ? -29.016 9.055 -4.188 1 84.19 102 TYR A C 1
ATOM 840 O O . TYR A 1 102 ? -29.672 8.039 -4.418 1 84.19 102 TYR A O 1
ATOM 848 N N . LYS A 1 103 ? -28.578 9.828 -5.086 1 82.06 103 LYS A N 1
ATOM 849 C CA . LYS A 1 103 ? -28.953 9.594 -6.477 1 82.06 103 LYS A CA 1
ATOM 850 C C . LYS A 1 103 ? -27.859 8.852 -7.23 1 82.06 103 LYS A C 1
ATOM 852 O O . LYS A 1 103 ? -28.125 7.875 -7.934 1 82.06 103 LYS A O 1
ATOM 857 N N . SER A 1 104 ? -26.703 9.367 -7.117 1 86.69 104 SER A N 1
ATOM 858 C CA . SER A 1 104 ? -25.562 8.781 -7.816 1 86.69 104 SER A CA 1
ATOM 859 C C . SER A 1 104 ? -24.266 8.961 -7.02 1 86.69 104 SER A C 1
ATOM 861 O O . SER A 1 104 ? -24.234 9.727 -6.055 1 86.69 104 SER A O 1
ATOM 863 N N . ILE A 1 105 ? -23.297 8.219 -7.406 1 89.69 105 ILE A N 1
ATOM 864 C CA . ILE A 1 105 ? -21.984 8.32 -6.766 1 89.69 105 ILE A CA 1
ATOM 865 C C . ILE A 1 105 ? -20.969 8.844 -7.766 1 89.69 105 ILE A C 1
ATOM 867 O O . ILE A 1 105 ? -21.016 8.5 -8.953 1 89.69 105 ILE A O 1
ATOM 871 N N . PRO A 1 106 ? -20.094 9.68 -7.297 1 90.06 106 PRO A N 1
ATOM 872 C CA . PRO A 1 106 ? -19.031 10.125 -8.203 1 90.06 106 PRO A CA 1
ATOM 873 C C . PRO A 1 106 ? -18.125 8.984 -8.656 1 90.06 106 PRO A C 1
ATOM 875 O O . PRO A 1 106 ? -17.906 8.023 -7.914 1 90.06 106 PRO A O 1
ATOM 878 N N . ASP A 1 107 ? -17.625 9.094 -9.82 1 87.69 107 ASP A N 1
ATOM 879 C CA . ASP A 1 107 ? -16.688 8.086 -10.305 1 87.69 107 ASP A CA 1
ATOM 880 C C . ASP A 1 107 ? -15.258 8.422 -9.891 1 87.69 107 ASP A C 1
ATOM 882 O O . ASP A 1 107 ? -15.016 9.461 -9.273 1 87.69 107 ASP A O 1
ATOM 886 N N . GLU A 1 108 ? -14.367 7.551 -10.211 1 86.94 108 GLU A N 1
ATOM 887 C CA . GLU A 1 108 ? -12.977 7.699 -9.797 1 86.94 108 GLU A CA 1
ATOM 888 C C . GLU A 1 108 ? -12.352 8.969 -10.383 1 86.94 108 GLU A C 1
ATOM 890 O O . GLU A 1 108 ? -11.602 9.672 -9.703 1 86.94 108 GLU A O 1
ATOM 895 N N . SER A 1 109 ? -12.633 9.234 -11.656 1 87.38 109 SER A N 1
ATOM 896 C CA . SER A 1 109 ? -12.086 10.414 -12.312 1 87.38 109 SER A CA 1
ATOM 897 C C . SER A 1 109 ? -12.531 11.695 -11.609 1 87.38 109 SER A C 1
ATOM 899 O O . SER A 1 109 ? -11.766 12.656 -11.516 1 87.38 109 SER A O 1
ATOM 901 N N . PHE A 1 110 ? -13.758 11.68 -11.125 1 91.12 110 PHE A N 1
ATOM 902 C CA . PHE A 1 110 ? -14.266 12.828 -10.391 1 91.12 110 PHE A CA 1
ATOM 903 C C . PHE A 1 110 ? -13.453 13.055 -9.117 1 91.12 110 PHE A C 1
ATOM 905 O O . PHE A 1 110 ? -12.992 14.172 -8.859 1 91.12 110 PHE A O 1
ATOM 912 N N . PHE A 1 111 ? -13.266 12 -8.328 1 93.25 111 PHE A N 1
ATOM 913 C CA . PHE A 1 111 ? -12.531 12.125 -7.074 1 93.25 111 PHE A CA 1
ATOM 914 C C . PHE A 1 111 ? -11.102 12.578 -7.328 1 93.25 111 PHE A C 1
ATOM 916 O O . PHE A 1 111 ? -10.57 13.414 -6.59 1 93.25 111 PHE A O 1
ATOM 923 N N . SER A 1 112 ? -10.484 12.016 -8.336 1 89.56 112 SER A N 1
ATOM 924 C CA . SER A 1 112 ? -9.109 12.383 -8.664 1 89.56 112 SER A CA 1
ATOM 925 C C . SER A 1 112 ? -9 13.859 -9.031 1 89.56 112 SER A C 1
ATOM 927 O O . SER A 1 112 ? -8.133 14.57 -8.523 1 89.56 112 SER A O 1
ATOM 929 N N . ARG A 1 113 ? -9.914 14.32 -9.875 1 90.94 113 ARG A N 1
ATOM 930 C CA . ARG A 1 113 ? -9.922 15.727 -10.273 1 90.94 113 ARG A CA 1
ATOM 931 C C . ARG A 1 113 ? -10.242 16.625 -9.086 1 90.94 113 ARG A C 1
ATOM 933 O O . ARG A 1 113 ? -9.648 17.703 -8.938 1 90.94 113 ARG A O 1
ATOM 940 N N . PHE A 1 114 ? -11.219 16.234 -8.312 1 93.94 114 PHE A N 1
ATOM 941 C CA . PHE A 1 114 ? -11.609 17 -7.141 1 93.94 114 PHE A CA 1
ATOM 942 C C . PHE A 1 114 ? -10.414 17.234 -6.219 1 93.94 114 PHE A C 1
ATOM 944 O O . PHE A 1 114 ? -10.156 18.359 -5.797 1 93.94 114 PHE A O 1
ATOM 951 N N . LYS A 1 115 ? -9.648 16.203 -5.953 1 93.56 115 LYS A N 1
ATOM 952 C CA . LYS A 1 115 ? -8.5 16.281 -5.055 1 93.56 115 LYS A CA 1
ATOM 953 C C . LYS A 1 115 ? -7.43 17.219 -5.609 1 93.56 115 LYS A C 1
ATOM 955 O O . LYS A 1 115 ? -6.797 17.953 -4.855 1 93.56 115 LYS A O 1
ATOM 960 N N . THR A 1 116 ? -7.258 17.188 -6.867 1 91 116 THR A N 1
ATOM 961 C CA . THR A 1 116 ? -6.23 18 -7.5 1 91 116 THR A CA 1
ATOM 962 C C . THR A 1 116 ? -6.676 19.453 -7.582 1 91 116 THR A C 1
ATOM 964 O O . THR A 1 116 ? -5.902 20.375 -7.281 1 91 116 THR A O 1
ATOM 967 N N . THR A 1 117 ? -7.941 19.672 -7.953 1 91.94 117 THR A N 1
ATOM 968 C CA . THR A 1 117 ? -8.469 21.016 -8.164 1 91.94 117 THR A CA 1
ATOM 969 C C . THR A 1 117 ? -8.578 21.766 -6.836 1 91.94 117 THR A C 1
ATOM 971 O O . THR A 1 117 ? -8.312 22.969 -6.777 1 91.94 117 THR A O 1
ATOM 974 N N . PHE A 1 118 ? -8.898 21.047 -5.844 1 94.31 118 PHE A N 1
ATOM 975 C CA . PHE A 1 118 ? -9.203 21.734 -4.594 1 94.31 118 PHE A CA 1
ATOM 976 C C . PHE A 1 118 ? -8.141 21.438 -3.543 1 94.31 118 PHE A C 1
ATOM 978 O O . PHE A 1 118 ? -8.43 21.406 -2.346 1 94.31 118 PHE A O 1
ATOM 985 N N . GLU A 1 119 ? -6.969 21.172 -3.975 1 92.44 119 GLU A N 1
ATOM 986 C CA . GLU A 1 119 ? -5.859 20.828 -3.082 1 92.44 119 GLU A CA 1
ATOM 987 C C . GLU A 1 119 ? -5.645 21.938 -2.041 1 92.44 119 GLU A C 1
ATOM 989 O O . GLU A 1 119 ? -5.539 21.641 -0.847 1 92.44 119 GLU A O 1
ATOM 994 N N . SER A 1 120 ? -5.617 23.203 -2.508 1 92.69 120 SER A N 1
ATOM 995 C CA . SER A 1 120 ? -5.398 24.328 -1.599 1 92.69 120 SER A CA 1
ATOM 996 C C . SER A 1 120 ? -6.57 24.5 -0.639 1 92.69 120 SER A C 1
ATOM 998 O O . SER A 1 120 ? -6.379 24.859 0.525 1 92.69 120 SER A O 1
ATOM 1000 N N . ASP A 1 121 ? -7.75 24.219 -1.141 1 94.75 121 ASP A N 1
ATOM 1001 C CA . ASP A 1 121 ? -8.945 24.312 -0.307 1 94.75 121 ASP A CA 1
ATOM 1002 C C . ASP A 1 121 ? -8.891 23.297 0.842 1 94.75 121 ASP A C 1
ATOM 1004 O O . ASP A 1 121 ? -9.32 23.609 1.959 1 94.75 121 ASP A O 1
ATOM 1008 N N . PHE A 1 122 ? -8.328 22.156 0.575 1 93.88 122 PHE A N 1
ATOM 1009 C CA . PHE A 1 122 ? -8.164 21.156 1.617 1 93.88 122 PHE A CA 1
ATOM 1010 C C . PHE A 1 122 ? -7.195 21.625 2.688 1 93.88 122 PHE A C 1
ATOM 1012 O O . PHE A 1 122 ? -7.395 21.375 3.877 1 93.88 122 PHE A O 1
ATOM 1019 N N . GLY A 1 123 ? -6.133 22.234 2.229 1 92.56 123 GLY A N 1
ATOM 1020 C CA . GLY A 1 123 ? -5.215 22.828 3.189 1 92.56 123 GLY A CA 1
ATOM 1021 C C . GLY A 1 123 ? -5.883 23.828 4.125 1 92.56 123 GLY A C 1
ATOM 1022 O O . GLY A 1 123 ? -5.699 23.766 5.34 1 92.56 123 GLY A O 1
ATOM 1023 N N . ASN A 1 124 ? -6.684 24.656 3.547 1 92.12 124 ASN A N 1
ATOM 1024 C CA . ASN A 1 124 ? -7.41 25.656 4.324 1 92.12 124 ASN A CA 1
ATOM 1025 C C . ASN A 1 124 ? -8.422 25 5.266 1 92.12 124 ASN A C 1
ATOM 1027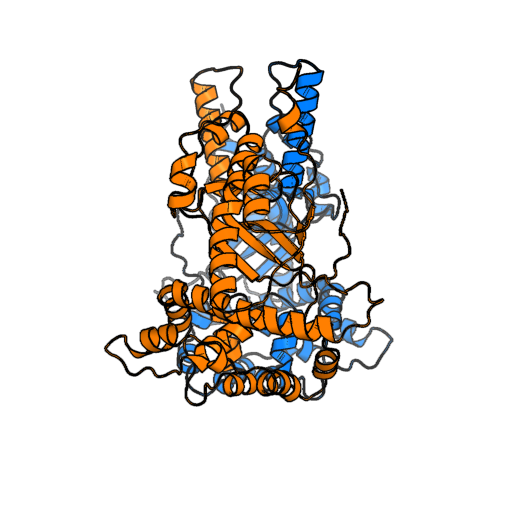 O O . ASN A 1 124 ? -8.633 25.484 6.383 1 92.12 124 ASN A O 1
ATOM 1031 N N . LEU A 1 125 ? -9.055 24.031 4.723 1 93.56 125 LEU A N 1
ATOM 1032 C CA . LEU A 1 125 ? -9.992 23.281 5.555 1 93.56 125 LEU A CA 1
ATOM 1033 C C . LEU A 1 125 ? -9.297 22.688 6.773 1 93.56 125 LEU A C 1
ATOM 1035 O O . LEU A 1 125 ? -9.797 22.797 7.895 1 93.56 125 LEU A O 1
ATOM 1039 N N . PHE A 1 126 ? -8.18 22.078 6.582 1 93.19 126 PHE A N 1
ATOM 1040 C CA . PHE A 1 126 ? -7.402 21.5 7.676 1 93.19 126 PHE A CA 1
ATOM 1041 C C . PHE A 1 126 ? -7.035 22.578 8.695 1 93.19 126 PHE A C 1
ATOM 1043 O O . PHE A 1 126 ? -7.184 22.375 9.906 1 93.19 126 PHE A O 1
ATOM 1050 N N . ASP A 1 127 ? -6.59 23.703 8.18 1 91.06 127 ASP A N 1
ATOM 1051 C CA . ASP A 1 127 ? -6.195 24.797 9.055 1 91.06 127 ASP A CA 1
ATOM 1052 C C . ASP A 1 127 ? -7.379 25.297 9.883 1 91.06 127 ASP A C 1
ATOM 1054 O O . ASP A 1 127 ? -7.227 25.609 11.062 1 91.06 127 ASP A O 1
ATOM 1058 N N . SER A 1 128 ? -8.484 25.359 9.258 1 88.81 128 SER A N 1
ATOM 1059 C CA . SER A 1 128 ? -9.695 25.797 9.953 1 88.81 128 SER A CA 1
ATOM 1060 C C . SER A 1 128 ? -10.102 24.781 11.023 1 88.81 128 SER A C 1
ATOM 1062 O O . SER A 1 128 ? -10.516 25.156 12.117 1 88.81 128 SER A O 1
ATOM 1064 N N . MET A 1 129 ? -9.992 23.531 10.688 1 91.12 129 MET A N 1
ATOM 1065 C CA . MET A 1 129 ? -10.336 22.469 11.625 1 91.12 129 MET A CA 1
ATOM 1066 C C . MET A 1 129 ? -9.383 22.469 12.82 1 91.12 129 MET A C 1
ATOM 1068 O O . MET A 1 129 ? -9.797 22.172 13.945 1 91.12 129 MET A O 1
ATOM 1072 N N . ALA A 1 130 ? -8.141 22.75 12.555 1 93.69 130 ALA A N 1
ATOM 1073 C CA . ALA A 1 130 ? -7.129 22.75 13.609 1 93.69 130 ALA A CA 1
ATOM 1074 C C . ALA A 1 130 ? -7.496 23.703 14.727 1 93.69 130 ALA A C 1
ATOM 1076 O O . ALA A 1 130 ? -7.332 23.391 15.906 1 93.69 130 ALA A O 1
ATOM 1077 N N . LEU A 1 131 ? -8.078 24.844 14.359 1 92.88 131 LEU A N 1
ATOM 1078 C CA . LEU A 1 131 ? -8.484 25.828 15.359 1 92.88 131 LEU A CA 1
ATOM 1079 C C . LEU A 1 131 ? -9.586 25.266 16.25 1 92.88 131 LEU A C 1
ATOM 1081 O O . LEU A 1 131 ? -9.531 25.406 17.469 1 92.88 131 LEU A O 1
ATOM 1085 N N . LYS A 1 132 ? -10.5 24.641 15.625 1 89.12 132 LYS A N 1
ATOM 1086 C CA . LYS A 1 132 ? -11.594 24.031 16.375 1 89.12 132 LYS A CA 1
ATOM 1087 C C . LYS A 1 132 ? -11.102 22.906 17.281 1 89.12 132 LYS A C 1
ATOM 1089 O O . LYS A 1 132 ? -11.578 22.734 18.391 1 89.12 132 LYS A O 1
ATOM 1094 N N . VAL A 1 133 ? -10.188 22.156 16.781 1 92.25 133 VAL A N 1
ATOM 1095 C CA . VAL A 1 133 ? -9.617 21.031 17.516 1 92.25 133 VAL A CA 1
ATOM 1096 C C . VAL A 1 133 ? -8.875 21.562 18.75 1 92.25 133 VAL A C 1
ATOM 1098 O O . VAL A 1 133 ? -8.938 20.953 19.828 1 92.25 133 VAL A O 1
ATOM 1101 N N . ILE A 1 134 ? -8.195 22.656 18.594 1 95.75 134 ILE A N 1
ATOM 1102 C CA . ILE A 1 134 ? -7.48 23.266 19.719 1 95.75 134 ILE A CA 1
ATOM 1103 C C . ILE A 1 134 ? -8.461 23.641 20.812 1 95.75 134 ILE A C 1
ATOM 1105 O O . ILE A 1 134 ? -8.203 23.391 22 1 95.75 134 ILE A O 1
ATOM 1109 N N . ASP A 1 135 ? -9.633 24.141 20.406 1 93.19 135 ASP A N 1
ATOM 1110 C CA . ASP A 1 135 ? -10.68 24.484 21.359 1 93.19 135 ASP A CA 1
ATOM 1111 C C . ASP A 1 135 ? -11.195 23.234 22.078 1 93.19 135 ASP A C 1
ATOM 1113 O O . ASP A 1 135 ? -11.383 23.25 23.297 1 93.19 135 ASP A O 1
ATOM 1117 N N . ILE A 1 136 ? -11.398 22.25 21.344 1 90.5 136 ILE A N 1
ATOM 1118 C CA . ILE A 1 136 ? -11.883 21 21.906 1 90.5 136 ILE A CA 1
ATOM 1119 C C . ILE A 1 136 ? -10.852 20.438 22.891 1 90.5 136 ILE A C 1
ATOM 1121 O O . ILE A 1 136 ? -11.211 19.984 23.984 1 90.5 136 ILE A O 1
ATOM 1125 N N . CYS A 1 137 ? -9.594 20.5 22.531 1 94.69 137 CYS A N 1
ATOM 1126 C CA . CYS A 1 137 ? -8.523 20.016 23.391 1 94.69 137 CYS A CA 1
ATOM 1127 C C . CYS A 1 137 ? -8.461 20.828 24.688 1 94.69 137 CYS A C 1
ATOM 1129 O O . CYS A 1 137 ? -8.211 20.266 25.75 1 94.69 137 CYS A O 1
ATOM 1131 N N . GLU A 1 138 ? -8.703 22.094 24.578 1 95.44 138 GLU A N 1
ATOM 1132 C CA . GLU A 1 138 ? -8.719 22.938 25.781 1 95.44 138 GLU A CA 1
ATOM 1133 C C . GLU A 1 138 ? -9.875 22.562 26.703 1 95.44 138 GLU A C 1
ATOM 1135 O O . GLU A 1 138 ? -9.695 22.469 27.922 1 95.44 138 GLU A O 1
ATOM 1140 N N . ASP A 1 139 ? -11.039 22.297 26.094 1 93.88 139 ASP A N 1
ATOM 1141 C CA . ASP A 1 139 ? -12.203 21.875 26.875 1 93.88 139 ASP A CA 1
ATOM 1142 C C . ASP A 1 139 ? -11.93 20.562 27.594 1 93.88 139 ASP A C 1
ATOM 1144 O O . ASP A 1 139 ? -12.273 20.406 28.781 1 93.88 139 ASP A O 1
ATOM 1148 N N . ILE A 1 140 ? -11.305 19.656 26.922 1 93.94 140 ILE A N 1
ATOM 1149 C CA . ILE A 1 140 ? -10.961 18.375 27.5 1 93.94 140 ILE A CA 1
ATOM 1150 C C . ILE A 1 140 ? -9.977 18.578 28.656 1 93.94 140 ILE A C 1
ATOM 1152 O O . ILE A 1 140 ? -10.148 18 29.734 1 93.94 140 ILE A O 1
ATOM 1156 N N . ASN A 1 141 ? -9 19.375 28.375 1 95.25 141 ASN A N 1
ATOM 1157 C CA . ASN A 1 141 ? -8 19.656 29.406 1 95.25 141 ASN A CA 1
ATOM 1158 C C . ASN A 1 141 ? -8.641 20.234 30.672 1 95.25 141 ASN A C 1
ATOM 1160 O O . ASN A 1 141 ? -8.297 19.844 31.781 1 95.25 141 ASN A O 1
ATOM 1164 N N . ASN A 1 142 ? -9.578 21.109 30.469 1 95.12 142 ASN A N 1
ATOM 1165 C CA . ASN A 1 142 ? -10.242 21.766 31.594 1 95.12 142 ASN A CA 1
ATOM 1166 C C . ASN A 1 142 ? -11.039 20.766 32.438 1 95.12 142 ASN A C 1
ATOM 1168 O O . ASN A 1 142 ? -11.227 20.969 33.625 1 95.12 142 ASN A O 1
ATOM 1172 N N . ASN A 1 143 ? -11.43 19.719 31.797 1 94.12 143 ASN A N 1
ATOM 1173 C CA . ASN A 1 143 ? -12.258 18.734 32.469 1 94.12 143 ASN A CA 1
ATOM 1174 C C . ASN A 1 143 ? -11.414 17.609 33.062 1 94.12 143 ASN A C 1
ATOM 1176 O O . ASN A 1 143 ? -11.938 16.734 33.781 1 94.12 143 ASN A O 1
ATOM 1180 N N . LEU A 1 144 ? -10.18 17.656 32.812 1 94.5 144 LEU A N 1
ATOM 1181 C CA . LEU A 1 144 ? -9.297 16.641 33.375 1 94.5 144 LEU A CA 1
ATOM 1182 C C . LEU A 1 144 ? -8.961 16.984 34.844 1 94.5 144 LEU A C 1
ATOM 1184 O O . LEU A 1 144 ? -8.82 18.156 35.188 1 94.5 144 LEU A O 1
ATOM 1188 N N . PRO A 1 145 ? -8.875 15.953 35.625 1 93.94 145 PRO A N 1
ATOM 1189 C CA . PRO A 1 145 ? -8.422 16.203 37 1 93.94 145 PRO A CA 1
ATOM 1190 C C . PRO A 1 145 ? -7.027 16.828 37.031 1 93.94 145 PRO A C 1
ATOM 1192 O O . PRO A 1 145 ? -6.211 16.609 36.156 1 93.94 145 PRO A O 1
ATOM 1195 N N . ALA A 1 146 ? -6.82 17.562 38.125 1 91.19 146 ALA A N 1
ATOM 1196 C CA . ALA A 1 146 ? -5.562 18.281 38.281 1 91.19 146 ALA A CA 1
ATOM 1197 C C . ALA A 1 146 ? -4.383 17.312 38.344 1 91.19 146 ALA A C 1
ATOM 1199 O O . ALA A 1 146 ? -3.275 17.641 37.906 1 91.19 146 ALA A O 1
ATOM 1200 N N . ASN A 1 147 ? -4.645 16.094 38.812 1 93.19 147 ASN A N 1
ATOM 1201 C CA . ASN A 1 147 ? -3.557 15.141 39 1 93.19 147 ASN A CA 1
ATOM 1202 C C . ASN A 1 147 ? -3.428 14.195 37.812 1 93.19 147 ASN A C 1
ATOM 1204 O O . ASN A 1 147 ? -2.648 13.242 37.844 1 93.19 147 ASN A O 1
ATOM 1208 N N . SER A 1 148 ? -4.102 14.531 36.844 1 93.38 148 SER A N 1
ATOM 1209 C CA . SER A 1 148 ? -4.016 13.688 35.656 1 93.38 148 SER A CA 1
ATOM 1210 C C . SER A 1 148 ? -2.672 13.859 34.938 1 93.38 148 SER A C 1
ATOM 1212 O O . SER A 1 148 ? -2.209 14.984 34.75 1 93.38 148 SER A O 1
ATOM 1214 N N . PRO A 1 149 ? -2.02 12.734 34.594 1 92.25 149 PRO A N 1
ATOM 1215 C CA . PRO A 1 149 ? -0.77 12.852 33.844 1 92.25 149 PRO A CA 1
ATOM 1216 C C . PRO A 1 149 ? -0.966 13.492 32.469 1 92.25 149 PRO A C 1
ATOM 1218 O O . PRO A 1 149 ? 0.005 13.922 31.844 1 92.25 149 PRO A O 1
ATOM 1221 N N . LYS A 1 150 ? -2.141 13.609 32 1 92.44 150 LYS A N 1
ATOM 1222 C CA . LYS A 1 150 ? -2.438 14.18 30.703 1 92.44 150 LYS A CA 1
ATOM 1223 C C . LYS A 1 150 ? -2.746 15.672 30.797 1 92.44 150 LYS A C 1
ATOM 1225 O O . LYS A 1 150 ? -2.932 16.344 29.781 1 92.44 150 LYS A O 1
ATOM 1230 N N . LYS A 1 151 ? -2.727 16.109 32 1 94.31 151 LYS A N 1
ATOM 1231 C CA . LYS A 1 151 ? -3.078 17.5 32.219 1 94.31 151 LYS A CA 1
ATOM 1232 C C . LYS A 1 151 ? -2.061 18.453 31.594 1 94.31 151 LYS A C 1
ATOM 1234 O O . LYS A 1 151 ? -0.854 18.219 31.688 1 94.31 151 LYS A O 1
ATOM 1239 N N . ASN A 1 152 ? -2.51 19.391 30.844 1 94.19 152 ASN A N 1
ATOM 1240 C CA . ASN A 1 152 ? -1.772 20.516 30.281 1 94.19 152 ASN A CA 1
ATOM 1241 C C . ASN A 1 152 ? -0.931 20.094 29.078 1 94.19 152 ASN A C 1
ATOM 1243 O O . ASN A 1 152 ? -0.125 20.875 28.578 1 94.19 152 ASN A O 1
ATOM 1247 N N . LEU A 1 153 ? -1.1 18.891 28.594 1 94.94 153 LEU A N 1
ATOM 1248 C CA . LEU A 1 153 ? -0.395 18.469 27.391 1 94.94 153 LEU A CA 1
ATOM 1249 C C . LEU A 1 153 ? -0.965 19.156 26.156 1 94.94 153 LEU A C 1
ATOM 1251 O O . LEU A 1 153 ? -0.279 19.297 25.141 1 94.94 153 LEU A O 1
ATOM 1255 N N . ASN A 1 154 ? -2.199 19.672 26.281 1 95.12 154 ASN A N 1
ATOM 1256 C CA . ASN A 1 154 ? -2.826 20.375 25.172 1 95.12 154 ASN A CA 1
ATOM 1257 C C . ASN A 1 154 ? -2.119 21.703 24.875 1 95.12 154 ASN A C 1
ATOM 1259 O O . ASN A 1 154 ? -2.219 22.219 23.766 1 95.12 154 ASN A O 1
ATOM 1263 N N . SER A 1 155 ? -1.359 22.234 25.859 1 96.31 155 SER A N 1
ATOM 1264 C CA . SER A 1 155 ? -0.711 23.531 25.703 1 96.31 155 SER A CA 1
ATOM 1265 C C . SER A 1 155 ? 0.754 23.375 25.312 1 96.31 155 SER A C 1
ATOM 1267 O O . SER A 1 155 ? 1.507 24.359 25.281 1 96.31 155 SER A O 1
ATOM 1269 N N . MET A 1 156 ? 1.099 22.156 25.031 1 97.31 156 MET A N 1
ATOM 1270 C CA . MET A 1 156 ? 2.428 21.875 24.484 1 97.31 156 MET A CA 1
ATOM 1271 C C . MET A 1 156 ? 2.4 21.812 22.969 1 97.31 156 MET A C 1
ATOM 1273 O O . MET A 1 156 ? 1.472 21.25 22.375 1 97.31 156 MET A O 1
ATOM 1277 N N . LEU A 1 157 ? 3.346 22.469 22.375 1 97.56 157 LEU A N 1
ATOM 1278 C CA . LEU A 1 157 ? 3.492 22.453 20.922 1 97.56 157 LEU A CA 1
ATOM 1279 C C . LEU A 1 157 ? 4.773 21.734 20.516 1 97.56 157 LEU A C 1
ATOM 1281 O O . LEU A 1 157 ? 5.859 22.078 20.984 1 97.56 157 LEU A O 1
ATOM 1285 N N . ILE A 1 158 ? 4.621 20.719 19.703 1 97.19 158 ILE A N 1
ATOM 1286 C CA . ILE A 1 158 ? 5.746 19.906 19.281 1 97.19 158 ILE A CA 1
ATOM 1287 C C . ILE A 1 158 ? 5.965 20.047 17.781 1 97.19 158 ILE A C 1
ATOM 1289 O O . ILE A 1 158 ? 5.008 20.047 17.016 1 97.19 158 ILE A O 1
ATOM 1293 N N . TYR A 1 159 ? 7.18 20.25 17.406 1 96.5 159 TYR A N 1
ATOM 1294 C CA . TYR A 1 159 ? 7.516 20.391 16 1 96.5 159 TYR A CA 1
ATOM 1295 C C . TYR A 1 159 ? 8.5 19.328 15.562 1 96.5 159 TYR A C 1
ATOM 1297 O O . TYR A 1 159 ? 9.445 19 16.281 1 96.5 159 TYR A O 1
ATOM 1305 N N . ASP A 1 160 ? 8.234 18.688 14.453 1 93.06 160 ASP A N 1
ATOM 1306 C CA . ASP A 1 160 ? 9.141 17.719 13.836 1 93.06 160 ASP A CA 1
ATOM 1307 C C . ASP A 1 160 ? 9.023 17.766 12.312 1 93.06 160 ASP A C 1
ATOM 1309 O O . ASP A 1 160 ? 8.07 18.328 11.773 1 93.06 160 ASP A O 1
ATOM 1313 N N . THR A 1 161 ? 10.039 17.391 11.664 1 90.62 161 THR A N 1
ATOM 1314 C CA . THR A 1 161 ? 10.031 17.312 10.211 1 90.62 161 THR A CA 1
ATOM 1315 C C . THR A 1 161 ? 9.953 15.852 9.75 1 90.62 161 THR A C 1
ATOM 1317 O O . THR A 1 161 ? 10.375 14.945 10.469 1 90.62 161 THR A O 1
ATOM 1320 N N . SER A 1 162 ? 9.227 15.656 8.703 1 89.06 162 SER A N 1
ATOM 1321 C CA . SER A 1 162 ? 9.148 14.344 8.07 1 89.06 162 SER A CA 1
ATOM 1322 C C . SER A 1 162 ? 9.07 14.469 6.551 1 89.06 162 SER A C 1
ATOM 1324 O O . SER A 1 162 ? 9.266 15.555 6.004 1 89.06 162 SER A O 1
ATOM 1326 N N . GLY A 1 163 ? 9.031 13.375 5.863 1 88.62 163 GLY A N 1
ATOM 1327 C CA . GLY A 1 163 ? 9 13.414 4.41 1 88.62 163 GLY A CA 1
ATOM 1328 C C . GLY A 1 163 ? 8.25 12.242 3.799 1 88.62 163 GLY A C 1
ATOM 1329 O O . GLY A 1 163 ? 8.172 11.164 4.395 1 88.62 163 GLY A O 1
ATOM 1330 N N . LEU A 1 164 ? 7.641 12.555 2.703 1 88.94 164 LEU A N 1
ATOM 1331 C CA . LEU A 1 164 ? 7.023 11.508 1.887 1 88.94 164 LEU A CA 1
ATOM 1332 C C . LEU A 1 164 ? 7.941 11.109 0.736 1 88.94 164 LEU A C 1
ATOM 1334 O O . LEU A 1 164 ? 8.523 11.969 0.072 1 88.94 164 LEU A O 1
ATOM 1338 N N . LYS A 1 165 ? 8.086 9.797 0.551 1 86.5 165 LYS A N 1
ATOM 1339 C CA . LYS A 1 165 ? 8.922 9.297 -0.538 1 86.5 165 LYS A CA 1
ATOM 1340 C C . LYS A 1 165 ? 8.078 8.914 -1.748 1 86.5 165 LYS A C 1
ATOM 1342 O O . LYS A 1 165 ? 7.523 7.809 -1.802 1 86.5 165 LYS A O 1
ATOM 1347 N N . PRO A 1 166 ? 7.984 9.797 -2.684 1 85.62 166 PRO A N 1
ATOM 1348 C CA . PRO A 1 166 ? 7.152 9.508 -3.852 1 85.62 166 PRO A CA 1
ATOM 1349 C C . PRO A 1 166 ? 7.816 8.531 -4.824 1 85.62 166 PRO A C 1
ATOM 1351 O O . PRO A 1 166 ? 9.016 8.266 -4.711 1 85.62 166 PRO A O 1
ATOM 1354 N N . LYS A 1 167 ? 6.98 8.023 -5.785 1 81.62 167 LYS A N 1
ATOM 1355 C CA . LYS A 1 167 ? 7.477 7.113 -6.816 1 81.62 167 LYS A CA 1
ATOM 1356 C C . LYS A 1 167 ? 8.031 7.887 -8.008 1 81.62 167 LYS A C 1
ATOM 1358 O O . LYS A 1 167 ? 7.434 7.906 -9.086 1 81.62 167 LYS A O 1
ATOM 1363 N N . VAL A 1 168 ? 9.141 8.406 -7.766 1 80.38 168 VAL A N 1
ATOM 1364 C CA . VAL A 1 168 ? 9.836 9.117 -8.844 1 80.38 168 VAL A CA 1
ATOM 1365 C C . VAL A 1 168 ? 10.992 8.266 -9.359 1 80.38 168 VAL A C 1
ATOM 1367 O O . VAL A 1 168 ? 11.445 7.34 -8.672 1 80.38 168 VAL A O 1
ATOM 1370 N N . LYS A 1 169 ? 11.406 8.531 -10.555 1 77.56 169 LYS A N 1
ATOM 1371 C CA . LYS A 1 169 ? 12.477 7.773 -11.203 1 77.56 169 LYS A CA 1
ATOM 1372 C C . LYS A 1 169 ? 13.711 7.695 -10.32 1 77.56 169 LYS A C 1
ATOM 1374 O O . LYS A 1 169 ? 14.359 6.648 -10.242 1 77.56 169 LYS A O 1
ATOM 1379 N N . GLU A 1 170 ? 14.023 8.758 -9.617 1 75.69 170 GLU A N 1
ATOM 1380 C CA . GLU A 1 170 ? 15.227 8.867 -8.797 1 75.69 170 GLU A CA 1
ATOM 1381 C C . GLU A 1 170 ? 15.148 7.953 -7.578 1 75.69 170 GLU A C 1
ATOM 1383 O O . GLU A 1 170 ? 16.172 7.57 -7.02 1 75.69 170 GLU A O 1
ATOM 1388 N N . ASN A 1 171 ? 13.969 7.641 -7.168 1 77.25 171 ASN A N 1
ATOM 1389 C CA . ASN A 1 171 ? 13.789 6.758 -6.023 1 77.25 171 ASN A CA 1
ATOM 1390 C C . ASN A 1 171 ? 13.703 5.297 -6.449 1 77.25 171 ASN A C 1
ATOM 1392 O O . ASN A 1 171 ? 13.602 4.406 -5.605 1 77.25 171 ASN A O 1
ATOM 1396 N N . ASN A 1 172 ? 13.57 5.09 -7.727 1 71.12 172 ASN A N 1
ATOM 1397 C CA . ASN A 1 172 ? 13.609 3.725 -8.25 1 71.12 172 ASN A CA 1
ATOM 1398 C C . ASN A 1 172 ? 14.992 3.096 -8.078 1 71.12 172 ASN A C 1
ATOM 1400 O O . ASN A 1 172 ? 15.984 3.646 -8.547 1 71.12 172 ASN A O 1
ATOM 1404 N N . PRO A 1 173 ? 15 2.021 -7.406 1 65.12 173 PRO A N 1
ATOM 1405 C CA . PRO A 1 173 ? 16.297 1.39 -7.176 1 65.12 173 PRO A CA 1
ATOM 1406 C C . PRO A 1 173 ? 17.031 1.074 -8.477 1 65.12 173 PRO A C 1
ATOM 1408 O O . PRO A 1 173 ? 18.266 1.105 -8.508 1 65.12 173 PRO A O 1
ATOM 1411 N N . LYS A 1 174 ? 16.328 0.862 -9.523 1 59.31 174 LYS A N 1
ATOM 1412 C CA . LYS A 1 174 ? 16.953 0.56 -10.805 1 59.31 174 LYS A CA 1
ATOM 1413 C C . LYS A 1 174 ? 17.781 1.738 -11.312 1 59.31 174 LYS A C 1
ATOM 1415 O O . LYS A 1 174 ? 18.828 1.547 -11.938 1 59.31 174 LYS A O 1
ATOM 1420 N N . THR A 1 175 ? 17.266 2.914 -11.023 1 60.81 175 THR A N 1
ATOM 1421 C CA . THR A 1 175 ? 17.938 4.121 -11.469 1 60.81 175 THR A CA 1
ATOM 1422 C C . THR A 1 175 ? 19.297 4.258 -10.781 1 60.81 175 THR A C 1
ATOM 1424 O O . THR A 1 175 ? 20.297 4.613 -11.43 1 60.81 175 THR A O 1
ATOM 1427 N N . LEU A 1 176 ? 19.266 3.979 -9.531 1 60.91 176 LEU A N 1
ATOM 1428 C CA . LEU A 1 176 ? 20.516 4.066 -8.789 1 60.91 176 LEU A CA 1
ATOM 1429 C C . LEU A 1 176 ? 21.531 3.045 -9.305 1 60.91 176 LEU A C 1
ATOM 1431 O O . LEU A 1 176 ? 22.703 3.363 -9.469 1 60.91 176 LEU A O 1
ATOM 1435 N N . VAL A 1 177 ? 21 1.895 -9.578 1 58.19 177 VAL A N 1
ATOM 1436 C CA . VAL A 1 177 ? 21.875 0.822 -10.039 1 58.19 177 VAL A CA 1
ATOM 1437 C C . VAL A 1 177 ? 22.438 1.165 -11.422 1 58.19 177 VAL A C 1
ATOM 1439 O O . VAL A 1 177 ? 23.609 0.951 -11.695 1 58.19 177 VAL A O 1
ATOM 1442 N N . THR A 1 178 ? 21.484 1.702 -12.211 1 61 178 THR A N 1
ATOM 1443 C CA . THR A 1 178 ? 21.938 2.1 -13.539 1 61 178 THR A CA 1
ATOM 1444 C C . THR A 1 178 ? 23.047 3.133 -13.445 1 61 178 THR A C 1
ATOM 1446 O O . THR A 1 178 ? 24.031 3.057 -14.188 1 61 178 THR A O 1
ATOM 1449 N N . GLU A 1 179 ? 22.891 4.043 -12.523 1 60.94 179 GLU A N 1
ATOM 1450 C CA . GLU A 1 179 ? 23.906 5.086 -12.359 1 60.94 179 GLU A CA 1
ATOM 1451 C C . GLU A 1 179 ? 25.203 4.516 -11.805 1 60.94 179 GLU A C 1
ATOM 1453 O O . GLU A 1 179 ? 26.297 4.922 -12.211 1 60.94 179 GLU A O 1
ATOM 1458 N N . VAL A 1 180 ? 25.094 3.59 -10.953 1 59.81 180 VAL A N 1
ATOM 1459 C CA . VAL A 1 180 ? 26.266 2.938 -10.391 1 59.81 180 VAL A CA 1
ATOM 1460 C C . VAL A 1 180 ? 27.016 2.197 -11.492 1 59.81 180 VAL A C 1
ATOM 1462 O O . VAL A 1 180 ? 28.25 2.289 -11.586 1 59.81 180 VAL A O 1
ATOM 1465 N N . ASN A 1 181 ? 26.188 1.568 -12.297 1 62.84 181 ASN A N 1
ATOM 1466 C CA . ASN A 1 181 ? 26.797 0.824 -13.398 1 62.84 181 ASN A CA 1
ATOM 1467 C C . ASN A 1 181 ? 27.5 1.754 -14.383 1 62.84 181 ASN A C 1
ATOM 1469 O O . ASN A 1 181 ? 28.562 1.429 -14.906 1 62.84 181 ASN A O 1
ATOM 1473 N N . ARG A 1 182 ? 26.875 2.828 -14.57 1 62.69 182 ARG A N 1
ATOM 1474 C CA . ARG A 1 182 ? 27.484 3.826 -15.438 1 62.69 182 ARG A CA 1
ATOM 1475 C C . ARG A 1 182 ? 28.812 4.309 -14.867 1 62.69 182 ARG A C 1
ATOM 1477 O O . ARG A 1 182 ? 29.797 4.445 -15.594 1 62.69 182 ARG A O 1
ATOM 1484 N N . GLN A 1 183 ? 28.859 4.5 -13.602 1 59.84 183 GLN A N 1
ATOM 1485 C CA . GLN A 1 183 ? 30.062 4.992 -12.945 1 59.84 183 GLN A CA 1
ATOM 1486 C C . GLN A 1 183 ? 31.156 3.922 -12.93 1 59.84 183 GLN A C 1
ATOM 1488 O O . GLN A 1 183 ? 32.344 4.234 -13.055 1 59.84 183 GLN A O 1
ATOM 1493 N N . LYS A 1 184 ? 30.703 2.768 -12.789 1 61 184 LYS A N 1
ATOM 1494 C CA . LYS A 1 184 ? 31.656 1.668 -12.844 1 61 184 LYS A CA 1
ATOM 1495 C C . LYS A 1 184 ? 32.312 1.569 -14.219 1 61 184 LYS A C 1
ATOM 1497 O O . LYS A 1 184 ? 33.531 1.392 -14.336 1 61 184 LYS A O 1
ATOM 1502 N N . SER A 1 185 ? 31.438 1.637 -15.18 1 64.62 185 SER A N 1
ATOM 1503 C CA . SER A 1 185 ? 31.938 1.607 -16.547 1 64.62 185 SER A CA 1
ATOM 1504 C C . SER A 1 185 ? 32.906 2.752 -16.797 1 64.62 185 SER A C 1
ATOM 1506 O O . SER A 1 185 ? 33.938 2.568 -17.469 1 64.62 185 SER A O 1
ATOM 1508 N N . TYR A 1 186 ? 32.531 3.848 -16.297 1 60.12 186 TYR A N 1
ATOM 1509 C CA . TYR A 1 186 ? 33.406 5.016 -16.422 1 60.12 186 TYR A CA 1
ATOM 1510 C C . TYR A 1 186 ? 34.75 4.777 -15.727 1 60.12 186 TYR A C 1
ATOM 1512 O O . TYR A 1 186 ? 35.812 5.102 -16.281 1 60.12 186 TYR A O 1
ATOM 1520 N N . ALA A 1 187 ? 34.688 4.246 -14.555 1 62.41 187 ALA A N 1
ATOM 1521 C CA . ALA A 1 187 ? 35.906 3.975 -13.797 1 62.41 187 ALA A CA 1
ATOM 1522 C C . ALA A 1 187 ? 36.812 2.963 -14.516 1 62.41 187 ALA A C 1
ATOM 1524 O O . ALA A 1 187 ? 38.031 3.105 -14.547 1 62.41 187 ALA A O 1
ATOM 1525 N N . LYS A 1 188 ? 36.188 1.979 -15.055 1 64.75 188 LYS A N 1
ATOM 1526 C CA . LYS A 1 188 ? 36.906 0.978 -15.812 1 64.75 188 LYS A CA 1
ATOM 1527 C C . LYS A 1 188 ? 37.562 1.59 -17.062 1 64.75 188 LYS A C 1
ATOM 1529 O O . LYS A 1 188 ? 38.688 1.294 -17.391 1 64.75 188 LYS A O 1
ATOM 1534 N N . ALA A 1 189 ? 36.812 2.451 -17.625 1 63.19 189 ALA A N 1
ATOM 1535 C CA . ALA A 1 189 ? 37.281 3.084 -18.844 1 63.19 189 ALA A CA 1
ATOM 1536 C C . ALA A 1 189 ? 38.406 4.078 -18.562 1 63.19 189 ALA A C 1
ATOM 1538 O O . ALA A 1 189 ? 39.281 4.266 -19.375 1 63.19 189 ALA A O 1
ATOM 1539 N N . THR A 1 190 ? 38.312 4.727 -17.469 1 64.31 190 THR A N 1
ATOM 1540 C CA . THR A 1 190 ? 39.281 5.77 -17.156 1 64.31 190 THR A CA 1
ATOM 1541 C C . THR A 1 190 ? 40.375 5.23 -16.234 1 64.31 190 THR A C 1
ATOM 1543 O O . THR A 1 190 ? 41.281 5.965 -15.852 1 64.31 190 THR A O 1
ATOM 1546 N N . ASN A 1 191 ? 40.375 3.902 -15.969 1 56.62 191 ASN A N 1
ATOM 1547 C CA . ASN A 1 191 ? 41.375 3.229 -15.125 1 56.62 191 ASN A CA 1
ATOM 1548 C C . ASN A 1 191 ? 41.562 3.959 -13.797 1 56.62 191 ASN A C 1
ATOM 1550 O O . ASN A 1 191 ? 42.688 4.195 -13.383 1 56.62 191 ASN A O 1
ATOM 1554 N N . LYS A 1 192 ? 40.594 4.535 -13.305 1 55.59 192 LYS A N 1
ATOM 1555 C CA . LYS A 1 192 ? 40.719 5.199 -12.008 1 55.59 192 LYS A CA 1
ATOM 1556 C C . LYS A 1 192 ? 40.656 4.188 -10.867 1 55.59 192 LYS A C 1
ATOM 1558 O O . LYS A 1 192 ? 39.656 3.494 -10.695 1 55.59 192 LYS A O 1
ATOM 1563 N N . GLU A 1 193 ? 41.688 3.818 -10.305 1 55.47 193 GLU A N 1
ATOM 1564 C CA . GLU A 1 193 ? 41.844 2.775 -9.297 1 55.47 193 GLU A CA 1
ATOM 1565 C C . GLU A 1 193 ? 41 3.068 -8.055 1 55.47 193 GLU A C 1
ATOM 1567 O O . GLU A 1 193 ? 40.406 2.158 -7.473 1 55.47 193 GLU A O 1
ATOM 1572 N N . ASN A 1 194 ? 40.969 4.363 -7.523 1 52.47 194 ASN A N 1
ATOM 1573 C CA . ASN A 1 194 ? 40.344 4.688 -6.246 1 52.47 194 ASN A CA 1
ATOM 1574 C C . ASN A 1 194 ? 38.969 5.312 -6.434 1 52.47 194 ASN A C 1
ATOM 1576 O O . ASN A 1 194 ? 38.562 6.168 -5.648 1 52.47 194 ASN A O 1
ATOM 1580 N N . PHE A 1 195 ? 38.344 4.82 -7.5 1 56.66 195 PHE A N 1
ATOM 1581 C CA . PHE A 1 195 ? 37.062 5.422 -7.836 1 56.66 195 PHE A CA 1
ATOM 1582 C C . PHE A 1 195 ? 35.938 4.672 -7.156 1 56.66 195 PHE A C 1
ATOM 1584 O O . PHE A 1 195 ? 35.812 3.455 -7.301 1 56.66 195 PHE A O 1
ATOM 1591 N N . ASN A 1 196 ? 35.312 5.305 -6.16 1 52.34 196 ASN A N 1
ATOM 1592 C CA . ASN A 1 196 ? 34.125 4.746 -5.527 1 52.34 196 ASN A CA 1
ATOM 1593 C C . ASN A 1 196 ? 32.875 5.043 -6.344 1 52.34 196 ASN A C 1
ATOM 1595 O O . ASN A 1 196 ? 32.312 6.145 -6.27 1 52.34 196 ASN A O 1
ATOM 1599 N N . PRO A 1 197 ? 32.469 4.117 -7.125 1 58.28 197 PRO A N 1
ATOM 1600 C CA . PRO A 1 197 ? 31.328 4.348 -8.008 1 58.28 197 PRO A CA 1
ATOM 1601 C C . PRO A 1 197 ? 30.062 4.75 -7.246 1 58.28 197 PRO A C 1
ATOM 1603 O O . PRO A 1 197 ? 29.266 5.547 -7.742 1 58.28 197 PRO A O 1
ATOM 1606 N N . TYR A 1 198 ? 29.906 4.27 -6.109 1 52.69 198 TYR A N 1
ATOM 1607 C CA . TYR A 1 198 ? 28.719 4.594 -5.328 1 52.69 198 TYR A CA 1
ATOM 1608 C C . TYR A 1 198 ? 28.75 6.039 -4.844 1 52.69 198 TYR A C 1
ATOM 1610 O O . TYR A 1 198 ? 27.766 6.77 -4.977 1 52.69 198 TYR A O 1
ATOM 1618 N N . ALA A 1 199 ? 29.891 6.352 -4.324 1 53.38 199 ALA A N 1
ATOM 1619 C CA . ALA A 1 199 ? 30.047 7.738 -3.893 1 53.38 199 ALA A CA 1
ATOM 1620 C C . ALA A 1 199 ? 29.859 8.703 -5.062 1 53.38 199 ALA A C 1
ATOM 1622 O O . ALA A 1 199 ? 29.219 9.742 -4.926 1 53.38 199 ALA A O 1
ATOM 1623 N N . ALA A 1 200 ? 30.422 8.289 -6.152 1 58.66 200 ALA A N 1
ATOM 1624 C CA . ALA A 1 200 ? 30.297 9.109 -7.352 1 58.66 200 ALA A CA 1
ATOM 1625 C C . ALA A 1 200 ? 28.844 9.211 -7.805 1 58.66 200 ALA A C 1
ATOM 1627 O O . ALA A 1 200 ? 28.406 10.266 -8.25 1 58.66 200 ALA A O 1
ATOM 1628 N N . THR A 1 201 ? 28.141 8.117 -7.727 1 60.06 201 THR A N 1
ATOM 1629 C CA . THR A 1 201 ? 26.734 8.094 -8.109 1 60.06 201 THR A CA 1
ATOM 1630 C C . THR A 1 201 ? 25.922 9.047 -7.242 1 60.06 201 THR A C 1
ATOM 1632 O O . THR A 1 201 ? 25.141 9.844 -7.758 1 60.06 201 THR A O 1
ATOM 1635 N N . TYR A 1 202 ? 26.172 9.016 -6.016 1 55.69 202 TYR A N 1
ATOM 1636 C CA . TYR A 1 202 ? 25.406 9.859 -5.109 1 55.69 202 TYR A CA 1
ATOM 1637 C C . TYR A 1 202 ? 25.75 11.328 -5.312 1 55.69 202 TYR A C 1
ATOM 1639 O O . TYR A 1 202 ? 24.891 12.203 -5.203 1 55.69 202 TYR A O 1
ATOM 1647 N N . LYS A 1 203 ? 27.016 11.5 -5.582 1 58.38 203 LYS A N 1
ATOM 1648 C CA . LYS A 1 203 ? 27.438 12.867 -5.852 1 58.38 203 LYS A CA 1
ATOM 1649 C C . LYS A 1 203 ? 26.812 13.391 -7.145 1 58.38 203 LYS A C 1
ATOM 1651 O O . LYS A 1 203 ? 26.516 14.586 -7.258 1 58.38 203 LYS A O 1
ATOM 1656 N N . ASN A 1 204 ? 26.547 12.43 -8.023 1 63.12 204 ASN A N 1
ATOM 1657 C CA . ASN A 1 204 ? 26.062 12.828 -9.336 1 63.12 204 ASN A CA 1
ATOM 1658 C C . ASN A 1 204 ? 24.531 12.82 -9.391 1 63.12 204 ASN A C 1
ATOM 1660 O O . ASN A 1 204 ? 23.938 13.219 -10.398 1 63.12 204 ASN A O 1
ATOM 1664 N N . MET A 1 205 ? 24 12.43 -8.305 1 71 205 MET A N 1
ATOM 1665 C CA . MET A 1 205 ? 22.547 12.406 -8.312 1 71 205 MET A CA 1
ATOM 1666 C C . MET A 1 205 ? 21.969 13.82 -8.32 1 71 205 MET A C 1
ATOM 1668 O O . MET A 1 205 ? 22.5 14.711 -7.652 1 71 205 MET A O 1
ATOM 1672 N N . PRO A 1 206 ? 20.953 14.062 -9.109 1 74.19 206 PRO A N 1
ATOM 1673 C CA . PRO A 1 206 ? 20.344 15.391 -9.102 1 74.19 206 PRO A CA 1
ATOM 1674 C C . PRO A 1 206 ? 19.844 15.805 -7.723 1 74.19 206 PRO A C 1
ATOM 1676 O O . PRO A 1 206 ? 19.547 14.945 -6.887 1 74.19 206 PRO A O 1
ATOM 1679 N N . LYS A 1 207 ? 19.781 17.078 -7.516 1 73.69 207 LYS A N 1
ATOM 1680 C CA . LYS A 1 207 ? 19.359 17.609 -6.219 1 73.69 207 LYS A CA 1
ATOM 1681 C C . LYS A 1 207 ? 17.859 17.531 -6.043 1 73.69 207 LYS A C 1
ATOM 1683 O O . LYS A 1 207 ? 17.344 17.609 -4.922 1 73.69 207 LYS A O 1
ATOM 1688 N N . PHE A 1 208 ? 17.203 17.469 -7.152 1 78.5 208 PHE A N 1
ATOM 1689 C CA . PHE A 1 208 ? 15.75 17.359 -7.098 1 78.5 208 PHE A CA 1
ATOM 1690 C C . PHE A 1 208 ? 15.234 16.406 -8.18 1 78.5 208 PHE A C 1
ATOM 1692 O O . PHE A 1 208 ? 15.961 16.109 -9.133 1 78.5 208 PHE A O 1
ATOM 1699 N N . ALA A 1 209 ? 14.086 15.898 -7.965 1 78.38 209 ALA A N 1
ATOM 1700 C CA . ALA A 1 209 ? 13.492 14.977 -8.938 1 78.38 209 ALA A CA 1
ATOM 1701 C C . ALA A 1 209 ? 13.07 15.719 -10.203 1 78.38 209 ALA A C 1
ATOM 1703 O O . ALA A 1 209 ? 12.555 16.828 -10.141 1 78.38 209 ALA A O 1
ATOM 1704 N N . GLN A 1 210 ? 13.258 15.102 -11.305 1 79.19 210 GLN A N 1
ATOM 1705 C CA . GLN A 1 210 ? 12.906 15.695 -12.594 1 79.19 210 GLN A CA 1
ATOM 1706 C C . GLN A 1 210 ? 11.406 15.953 -12.695 1 79.19 210 GLN A C 1
ATOM 1708 O O . GLN A 1 210 ? 10.984 16.969 -13.258 1 79.19 210 GLN A O 1
ATOM 1713 N N . ALA A 1 211 ? 10.625 15.102 -12.164 1 81.81 211 ALA A N 1
ATOM 1714 C CA . ALA A 1 211 ? 9.164 15.172 -12.273 1 81.81 211 ALA A CA 1
ATOM 1715 C C . ALA A 1 211 ? 8.617 16.375 -11.508 1 81.81 211 ALA A C 1
ATOM 1717 O O . ALA A 1 211 ? 7.582 16.938 -11.883 1 81.81 211 ALA A O 1
ATOM 1718 N N . ASN A 1 212 ? 9.25 16.719 -10.375 1 84.19 212 ASN A N 1
ATOM 1719 C CA . ASN A 1 212 ? 8.805 17.797 -9.484 1 84.19 212 ASN A CA 1
ATOM 1720 C C . ASN A 1 212 ? 9.961 18.375 -8.672 1 84.19 212 ASN A C 1
ATOM 1722 O O . ASN A 1 212 ? 10.578 17.656 -7.871 1 84.19 212 ASN A O 1
ATOM 1726 N N . PRO A 1 213 ? 10.211 19.594 -8.859 1 79.19 213 PRO A N 1
ATOM 1727 C CA . PRO A 1 213 ? 11.367 20.203 -8.195 1 79.19 213 PRO A CA 1
ATOM 1728 C C . PRO A 1 213 ? 11.203 20.281 -6.684 1 79.19 213 PRO A C 1
ATOM 1730 O O . PRO A 1 213 ? 12.18 20.5 -5.965 1 79.19 213 PRO A O 1
ATOM 1733 N N . ASN A 1 214 ? 10.031 20.062 -6.23 1 82.12 214 ASN A N 1
ATOM 1734 C CA . ASN A 1 214 ? 9.805 20.109 -4.789 1 82.12 214 ASN A CA 1
ATOM 1735 C C . ASN A 1 214 ? 10.219 18.797 -4.121 1 82.12 214 ASN A C 1
ATOM 1737 O O . ASN A 1 214 ? 10.273 18.719 -2.891 1 82.12 214 ASN A O 1
ATOM 1741 N N . ILE A 1 215 ? 10.414 17.844 -4.926 1 82.94 215 ILE A N 1
ATOM 1742 C CA . ILE A 1 215 ? 10.938 16.562 -4.43 1 82.94 215 ILE A CA 1
ATOM 1743 C C . ILE A 1 215 ? 12.461 16.609 -4.426 1 82.94 215 ILE A C 1
ATOM 1745 O O . ILE A 1 215 ? 13.094 16.547 -5.484 1 82.94 215 ILE A O 1
ATOM 1749 N N . LYS A 1 216 ? 13.016 16.656 -3.291 1 80.5 216 LYS A N 1
ATOM 1750 C CA . LYS A 1 216 ? 14.445 16.922 -3.178 1 80.5 216 LYS A CA 1
ATOM 1751 C C . LYS A 1 216 ? 15.188 15.742 -2.572 1 80.5 216 LYS A C 1
ATOM 1753 O O . LYS A 1 216 ? 14.617 14.977 -1.79 1 80.5 216 LYS A O 1
ATOM 1758 N N . LEU A 1 217 ? 16.422 15.641 -2.977 1 77 217 LEU A N 1
ATOM 1759 C CA . LEU A 1 217 ? 17.312 14.68 -2.338 1 77 217 LEU A CA 1
ATOM 1760 C C . LEU A 1 217 ? 17.5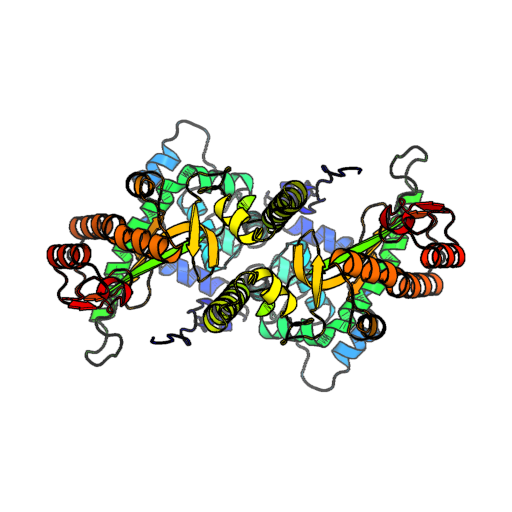78 15.062 -0.885 1 77 217 LEU A C 1
ATOM 1762 O O . LEU A 1 217 ? 18.047 16.172 -0.608 1 77 217 LEU A O 1
ATOM 1766 N N . ASP A 1 218 ? 17.141 14.211 -0.018 1 74.31 218 ASP A N 1
ATOM 1767 C CA . ASP A 1 218 ? 17.234 14.539 1.402 1 74.31 218 ASP A CA 1
ATOM 1768 C C . ASP A 1 218 ? 17.359 13.273 2.248 1 74.31 218 ASP A C 1
ATOM 1770 O O . ASP A 1 218 ? 17.266 12.164 1.728 1 74.31 218 ASP A O 1
ATOM 1774 N N . PHE A 1 219 ? 17.781 13.492 3.441 1 67.81 219 PHE A N 1
ATOM 1775 C CA . PHE A 1 219 ? 17.891 12.422 4.422 1 67.81 219 PHE A CA 1
ATOM 1776 C C . PHE A 1 219 ? 16.688 12.43 5.359 1 67.81 219 PHE A C 1
ATOM 1778 O O . PHE A 1 219 ? 16.531 13.352 6.164 1 67.81 219 PHE A O 1
ATOM 1785 N N . VAL A 1 220 ? 15.852 11.516 5.105 1 71.19 220 VAL A N 1
ATOM 1786 C CA . VAL A 1 220 ? 14.633 11.414 5.898 1 71.19 220 VAL A CA 1
ATOM 1787 C C . VAL A 1 220 ? 14.508 10.008 6.484 1 71.19 220 VAL A C 1
ATOM 1789 O O . VAL A 1 220 ? 14.766 9.016 5.797 1 71.19 220 VAL A O 1
ATOM 1792 N N . ASN A 1 221 ? 14.156 9.93 7.711 1 64.75 221 ASN A N 1
ATOM 1793 C CA . ASN A 1 221 ? 13.922 8.656 8.383 1 64.75 221 ASN A CA 1
ATOM 1794 C C . ASN A 1 221 ? 15.125 7.727 8.258 1 64.75 221 ASN A C 1
ATOM 1796 O O . ASN A 1 221 ? 14.969 6.555 7.906 1 64.75 221 ASN A O 1
ATOM 1800 N N . GLY A 1 222 ? 16.234 8.273 8.305 1 61.19 222 GLY A N 1
ATOM 1801 C CA . GLY A 1 222 ? 17.453 7.496 8.438 1 61.19 222 GLY A CA 1
ATOM 1802 C C . GLY A 1 222 ? 18.047 7.078 7.105 1 61.19 222 GLY A C 1
ATOM 1803 O O . GLY A 1 222 ? 18.953 6.238 7.059 1 61.19 222 GLY A O 1
ATOM 1804 N N . HIS A 1 223 ? 17.469 7.535 6.035 1 66.12 223 HIS A N 1
ATOM 1805 C CA . HIS A 1 223 ? 18.062 7.176 4.746 1 66.12 223 HIS A CA 1
ATOM 1806 C C . HIS A 1 223 ? 17.906 8.305 3.736 1 66.12 223 HIS A C 1
ATOM 1808 O O . HIS A 1 223 ? 17.047 9.18 3.896 1 66.12 223 HIS A O 1
ATOM 1814 N N . PHE A 1 224 ? 18.812 8.219 2.746 1 66.06 224 PHE A N 1
ATOM 1815 C CA . PHE A 1 224 ? 18.766 9.203 1.673 1 66.06 224 PHE A CA 1
ATOM 1816 C C . PHE A 1 224 ? 17.734 8.82 0.625 1 66.06 224 PHE A C 1
ATOM 1818 O O . PHE A 1 224 ? 17.547 7.637 0.326 1 66.06 224 PHE A O 1
ATOM 1825 N N . GLY A 1 225 ? 17.047 9.797 0.133 1 75.44 225 GLY A N 1
ATOM 1826 C CA . GLY A 1 225 ? 16.078 9.648 -0.951 1 75.44 225 GLY A CA 1
ATOM 1827 C C . GLY A 1 225 ? 15.484 10.969 -1.396 1 75.44 225 GLY A C 1
ATOM 1828 O O . GLY A 1 225 ? 15.906 12.031 -0.941 1 75.44 225 GLY A O 1
ATOM 1829 N N . TYR A 1 226 ? 14.742 10.859 -2.4 1 82.62 226 TYR A N 1
ATOM 1830 C CA . TYR A 1 226 ? 14.008 12.031 -2.854 1 82.62 226 TYR A CA 1
ATOM 1831 C C . TYR A 1 226 ? 12.648 12.125 -2.162 1 82.62 226 TYR A C 1
ATOM 1833 O O . TYR A 1 226 ? 11.82 11.227 -2.279 1 82.62 226 TYR A O 1
ATOM 1841 N N . PHE A 1 227 ? 12.477 13.281 -1.439 1 86.56 227 PHE A N 1
ATOM 1842 C CA . PHE A 1 227 ? 11.312 13.367 -0.562 1 86.56 227 PHE A CA 1
ATOM 1843 C C . PHE A 1 227 ? 10.578 14.688 -0.762 1 86.56 227 PHE A C 1
ATOM 1845 O O . PHE A 1 227 ? 11.203 15.703 -1.104 1 86.56 227 PHE A O 1
ATOM 1852 N N . TYR A 1 228 ? 9.203 14.617 -0.576 1 89.56 228 TYR A N 1
ATOM 1853 C CA . TYR A 1 228 ? 8.461 15.805 -0.169 1 89.56 228 TYR A CA 1
ATOM 1854 C C . TYR A 1 228 ? 8.578 16.031 1.333 1 89.56 228 TYR A C 1
ATOM 1856 O O . TYR A 1 228 ? 7.922 15.352 2.125 1 89.56 228 TYR A O 1
ATOM 1864 N N . LYS A 1 229 ? 9.406 16.938 1.65 1 89.56 229 LYS A N 1
ATOM 1865 C CA . LYS A 1 229 ? 9.586 17.188 3.076 1 89.56 229 LYS A CA 1
ATOM 1866 C C . LYS A 1 229 ? 8.523 18.141 3.607 1 89.56 229 LYS A C 1
ATOM 1868 O O . LYS A 1 229 ? 8.031 19 2.873 1 89.56 229 LYS A O 1
ATOM 1873 N N . PHE A 1 230 ? 8.148 17.922 4.816 1 93.06 230 PHE A N 1
ATOM 1874 C CA . PHE A 1 230 ? 7.152 18.797 5.43 1 93.06 230 PHE A CA 1
ATOM 1875 C C . PHE A 1 230 ? 7.418 18.953 6.922 1 93.06 230 PHE A C 1
ATOM 1877 O O . PHE A 1 230 ? 8.109 18.141 7.523 1 93.06 230 PHE A O 1
ATOM 1884 N N . GLY A 1 231 ? 7.031 20.047 7.426 1 94 231 GLY A N 1
ATOM 1885 C CA . GLY A 1 231 ? 6.992 20.266 8.859 1 94 231 GLY A CA 1
ATOM 1886 C C . GLY A 1 231 ? 5.648 19.938 9.484 1 94 231 GLY A C 1
ATOM 1887 O O . GLY A 1 231 ? 4.602 20.172 8.875 1 94 231 GLY A O 1
ATOM 1888 N N . LEU A 1 232 ? 5.727 19.375 10.664 1 95.62 232 LEU A N 1
ATOM 1889 C CA . LEU A 1 232 ? 4.523 18.938 11.367 1 95.62 232 LEU A CA 1
ATOM 1890 C C . LEU A 1 232 ? 4.473 19.516 12.773 1 95.62 232 LEU A C 1
ATOM 1892 O O . LEU A 1 232 ? 5.453 19.453 13.516 1 95.62 232 LEU A O 1
ATOM 1896 N N . LEU A 1 233 ? 3.377 20.172 13.055 1 97.25 233 LEU A N 1
ATOM 1897 C CA . LEU A 1 233 ? 3.105 20.641 14.406 1 97.25 233 LEU A CA 1
ATOM 1898 C C . LEU A 1 233 ? 2.041 19.766 15.078 1 97.25 233 LEU A C 1
ATOM 1900 O O . LEU A 1 233 ? 0.988 19.516 14.484 1 97.25 233 LEU A O 1
ATOM 1904 N N . THR A 1 234 ? 2.33 19.266 16.219 1 97.19 234 THR A N 1
ATOM 1905 C CA . THR A 1 234 ? 1.364 18.531 17.031 1 97.19 234 THR A CA 1
ATOM 1906 C C . THR A 1 234 ? 1.288 19.109 18.438 1 97.19 234 THR A C 1
ATOM 1908 O O . THR A 1 234 ? 2.205 19.812 18.875 1 97.19 234 THR A O 1
ATOM 1911 N N . ASN A 1 235 ? 0.214 18.922 19.109 1 96.56 235 ASN A N 1
ATOM 1912 C CA . ASN A 1 235 ? 0.193 19.234 20.531 1 96.56 235 ASN A CA 1
ATOM 1913 C C . ASN A 1 235 ? 0.729 18.078 21.375 1 96.56 235 ASN A C 1
ATOM 1915 O O . ASN A 1 235 ? 1.184 17.062 20.828 1 96.56 235 ASN A O 1
ATOM 1919 N N . GLY A 1 236 ? 0.714 18.234 22.609 1 95.25 236 GLY A N 1
ATOM 1920 C CA . GLY A 1 236 ? 1.299 17.25 23.5 1 95.25 236 GLY A CA 1
ATOM 1921 C C . GLY A 1 236 ? 0.548 15.938 23.516 1 95.25 236 GLY A C 1
ATOM 1922 O O . GLY A 1 236 ? 1.064 14.93 24.016 1 95.25 236 GLY A O 1
ATOM 1923 N N . TRP A 1 237 ? -0.652 15.938 23.078 1 94.12 237 TRP A N 1
ATOM 1924 C CA . TRP A 1 237 ? -1.432 14.703 23 1 94.12 237 TRP A CA 1
ATOM 1925 C C . TRP A 1 237 ? -1.182 14 21.672 1 94.12 237 TRP A C 1
ATOM 1927 O O . TRP A 1 237 ? -1.738 12.922 21.422 1 94.12 237 TRP A O 1
ATOM 1937 N N . GLY A 1 238 ? -0.439 14.617 20.828 1 93.31 238 GLY A N 1
ATOM 1938 C CA . GLY A 1 238 ? -0.115 14 19.547 1 93.31 238 GLY A CA 1
ATOM 1939 C C . GLY A 1 238 ? -1.116 14.328 18.453 1 93.31 238 GLY A C 1
ATOM 1940 O O . GLY A 1 238 ? -1.165 13.648 17.438 1 93.31 238 GLY A O 1
ATOM 1941 N N . VAL A 1 239 ? -1.905 15.305 18.594 1 94 239 VAL A N 1
ATOM 1942 C CA . VAL A 1 239 ? -2.893 15.711 17.594 1 94 239 VAL A CA 1
ATOM 1943 C C . VAL A 1 239 ? -2.24 16.625 16.562 1 94 239 VAL A C 1
ATOM 1945 O O . VAL A 1 239 ? -1.715 17.688 16.922 1 94 239 VAL A O 1
ATOM 1948 N N . PRO A 1 240 ? -2.244 16.219 15.289 1 95.31 240 PRO A N 1
ATOM 1949 C CA . PRO A 1 240 ? -1.672 17.094 14.273 1 95.31 240 PRO A CA 1
ATOM 1950 C C . PRO A 1 240 ? -2.453 18.406 14.117 1 95.31 240 PRO A C 1
ATOM 1952 O O . PRO A 1 240 ? -3.682 18.391 14.023 1 95.31 240 PRO A O 1
ATOM 1955 N N . LEU A 1 241 ? -1.735 19.516 14.102 1 97.06 241 LEU A N 1
ATOM 1956 C CA . LEU A 1 241 ? -2.377 20.828 14.07 1 97.06 241 LEU A CA 1
ATOM 1957 C C . LEU A 1 241 ? -1.996 21.578 12.805 1 97.06 241 LEU A C 1
ATOM 1959 O O . LEU A 1 241 ? -2.711 22.5 12.383 1 97.06 241 LEU A O 1
ATOM 1963 N N . ASN A 1 242 ? -0.846 21.219 12.273 1 96.25 242 ASN A N 1
ATOM 1964 C CA . ASN A 1 242 ? -0.385 21.875 11.062 1 96.25 242 ASN A CA 1
ATOM 1965 C C . ASN A 1 242 ? 0.608 21 10.289 1 96.25 242 ASN A C 1
ATOM 1967 O O . ASN A 1 242 ? 1.443 20.328 10.898 1 96.25 242 ASN A O 1
ATOM 1971 N N . ILE A 1 243 ? 0.398 20.984 9.023 1 94.38 243 ILE A N 1
ATOM 1972 C CA . ILE A 1 243 ? 1.326 20.344 8.102 1 94.38 243 ILE A CA 1
ATOM 1973 C C . ILE A 1 243 ? 1.714 21.312 6.988 1 94.38 243 ILE A C 1
ATOM 1975 O O . ILE A 1 243 ? 0.849 21.812 6.27 1 94.38 243 ILE A O 1
ATOM 1979 N N . LYS A 1 244 ? 2.959 21.547 6.891 1 93.56 244 LYS A N 1
ATOM 1980 C CA . LYS A 1 244 ? 3.432 22.453 5.852 1 93.56 244 LYS A CA 1
ATOM 1981 C C . LYS A 1 244 ? 4.496 21.797 4.984 1 93.56 244 LYS A C 1
ATOM 1983 O O . LYS A 1 244 ? 5.59 21.484 5.461 1 93.56 244 LYS A O 1
ATOM 1988 N N . PHE A 1 245 ? 4.156 21.672 3.729 1 90.62 245 PHE A N 1
ATOM 1989 C CA . PHE A 1 245 ? 5.125 21.125 2.775 1 90.62 245 PHE A CA 1
ATOM 1990 C C . PHE A 1 245 ? 6.102 22.203 2.336 1 90.62 245 PHE A C 1
ATOM 1992 O O . PHE A 1 245 ? 5.711 23.359 2.107 1 90.62 245 PHE A O 1
ATOM 1999 N N . PHE A 1 246 ? 7.301 21.812 2.264 1 89.94 246 PHE A N 1
ATOM 2000 C CA . PHE A 1 246 ? 8.32 22.766 1.849 1 89.94 246 PHE A CA 1
ATOM 2001 C C . PHE A 1 246 ? 8.406 22.844 0.329 1 89.94 246 PHE A C 1
ATOM 2003 O O . PHE A 1 246 ? 8.438 21.812 -0.35 1 89.94 246 PHE A O 1
ATOM 2010 N N . ASP A 1 247 ? 8.367 24.078 -0.115 1 87.25 247 ASP A N 1
ATOM 2011 C CA . ASP A 1 247 ? 8.359 24.297 -1.559 1 87.25 247 ASP A CA 1
ATOM 2012 C C . ASP A 1 247 ? 9.641 24.984 -2.02 1 87.25 247 ASP A C 1
ATOM 2014 O O . ASP A 1 247 ? 10.594 25.109 -1.247 1 87.25 247 ASP A O 1
ATOM 2018 N N . GLU A 1 248 ? 9.609 25.375 -3.281 1 81.81 248 GLU A N 1
ATOM 2019 C CA . GLU A 1 248 ? 10.789 25.984 -3.891 1 81.81 248 GLU A CA 1
ATOM 2020 C C . GLU A 1 248 ? 11.195 27.25 -3.152 1 81.81 248 GLU A C 1
ATOM 2022 O O . GLU A 1 248 ? 12.383 27.547 -3.008 1 81.81 248 GLU A O 1
ATOM 2027 N N . ASN A 1 249 ? 10.273 27.938 -2.652 1 82.62 249 ASN A N 1
ATOM 2028 C CA . ASN A 1 249 ? 10.562 29.172 -1.932 1 82.62 249 ASN A CA 1
ATOM 2029 C C . ASN A 1 249 ? 11.32 28.906 -0.636 1 82.62 249 ASN A C 1
ATOM 2031 O O . ASN A 1 249 ? 12.195 29.688 -0.251 1 82.62 249 ASN A O 1
ATOM 2035 N N . PHE A 1 250 ? 11 27.844 -0.02 1 86.62 250 PHE A N 1
ATOM 2036 C CA . PHE A 1 250 ? 11.703 27.469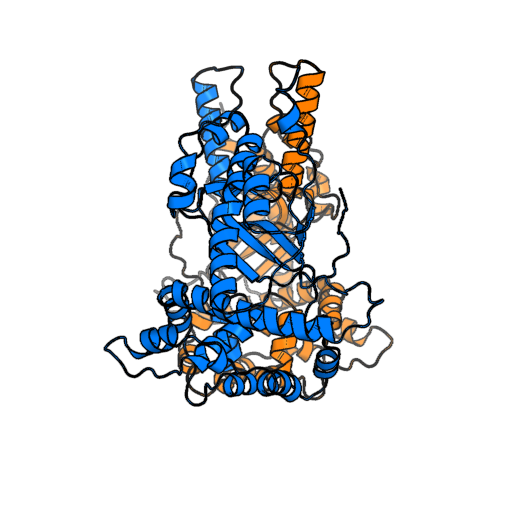 1.2 1 86.62 250 PHE A CA 1
ATOM 2037 C C . PHE A 1 250 ? 13.156 27.141 0.907 1 86.62 250 PHE A C 1
ATOM 2039 O O . PHE A 1 250 ? 14.055 27.547 1.649 1 86.62 250 PHE A O 1
ATOM 2046 N N . TYR A 1 251 ? 13.391 26.453 -0.239 1 83.56 251 TYR A N 1
ATOM 2047 C CA . TYR A 1 251 ? 14.727 25.938 -0.516 1 83.56 251 TYR A CA 1
ATOM 2048 C C . TYR A 1 251 ? 15.586 26.984 -1.222 1 83.56 251 TYR A C 1
ATOM 2050 O O . TYR A 1 251 ? 16.812 26.859 -1.251 1 83.56 251 TYR A O 1
ATOM 2058 N N . GLU A 1 252 ? 15 27.938 -1.833 1 79.88 252 GLU A N 1
ATOM 2059 C CA . GLU A 1 252 ? 15.711 28.922 -2.646 1 79.88 252 GLU A CA 1
ATOM 2060 C C . GLU A 1 252 ? 16.844 29.562 -1.864 1 79.88 252 GLU A C 1
ATOM 2062 O O . GLU A 1 252 ? 17.953 29.719 -2.383 1 79.88 252 GLU A O 1
ATOM 2067 N N . SER A 1 253 ? 16.656 29.891 -0.657 1 72 253 SER A N 1
ATOM 2068 C CA . SER A 1 253 ? 17.672 30.578 0.126 1 72 253 SER A CA 1
ATOM 2069 C C . SER A 1 253 ? 18.734 29.609 0.63 1 72 253 SER A C 1
ATOM 2071 O O . SER A 1 253 ? 19.844 30.016 0.978 1 72 253 SER A O 1
ATOM 2073 N N . MET A 1 254 ? 18.5 28.359 0.501 1 75.5 254 MET A N 1
ATOM 2074 C CA . MET A 1 254 ? 19.375 27.375 1.128 1 75.5 254 MET A CA 1
ATOM 2075 C C . MET A 1 254 ? 20.203 26.625 0.079 1 75.5 254 MET A C 1
ATOM 2077 O O . MET A 1 254 ? 21.25 26.078 0.387 1 75.5 254 MET A O 1
ATOM 2081 N N . ASP A 1 255 ? 19.641 26.547 -1.076 1 66.69 255 ASP A N 1
ATOM 2082 C CA . ASP A 1 255 ? 20.25 25.734 -2.127 1 66.69 255 ASP A CA 1
ATOM 2083 C C . ASP A 1 255 ? 21.609 26.297 -2.533 1 66.69 255 ASP A C 1
ATOM 2085 O O . ASP A 1 255 ? 22.422 25.578 -3.119 1 66.69 255 ASP A O 1
ATOM 2089 N N . LYS A 1 256 ? 21.875 27.531 -2.098 1 66.75 256 LYS A N 1
ATOM 2090 C CA . LYS A 1 256 ? 23.172 28.109 -2.475 1 66.75 256 LYS A CA 1
ATOM 2091 C C . LYS A 1 256 ? 24.281 27.594 -1.56 1 66.75 256 LYS A C 1
ATOM 2093 O O . LYS A 1 256 ? 25.469 27.734 -1.876 1 66.75 256 LYS A O 1
ATOM 2098 N N . LYS A 1 257 ? 23.922 26.891 -0.604 1 70.81 257 LYS A N 1
ATOM 2099 C CA . LYS A 1 257 ? 24.922 26.422 0.348 1 70.81 257 LYS A CA 1
ATOM 2100 C C . LYS A 1 257 ? 25.375 25 0.028 1 70.81 257 LYS A C 1
ATOM 2102 O O . LYS A 1 257 ? 24.562 24.156 -0.335 1 70.81 257 LYS A O 1
ATOM 2107 N N . GLU A 1 258 ? 26.625 24.812 -0.051 1 67 258 GLU A N 1
ATOM 2108 C CA . GLU A 1 258 ? 27.203 23.5 -0.239 1 67 258 GLU A CA 1
ATOM 2109 C C . GLU A 1 258 ? 27.5 22.828 1.102 1 67 258 GLU A C 1
ATOM 2111 O O . GLU A 1 258 ? 27.953 23.484 2.037 1 67 258 GLU A O 1
ATOM 2116 N N . PHE A 1 259 ? 26.984 21.641 1.182 1 65.25 259 PHE A N 1
ATOM 2117 C CA . PHE A 1 259 ? 27.203 20.906 2.422 1 65.25 259 PHE A CA 1
ATOM 2118 C C . PHE A 1 259 ? 28.219 19.781 2.211 1 65.25 259 PHE A C 1
ATOM 2120 O O . PHE A 1 259 ? 28.234 19.141 1.153 1 65.25 259 PHE A O 1
ATOM 2127 N N . ASP A 1 260 ? 29.062 19.625 3.205 1 57.47 260 ASP A N 1
ATOM 2128 C CA . ASP A 1 260 ? 30.078 18.594 3.125 1 57.47 260 ASP A CA 1
ATOM 2129 C C . ASP A 1 260 ? 29.453 17.203 3.32 1 57.47 260 ASP A C 1
ATOM 2131 O O . ASP A 1 260 ? 29.922 16.219 2.738 1 57.47 260 ASP A O 1
ATOM 2135 N N . THR A 1 261 ? 28.484 17.141 4.25 1 57.59 261 THR A N 1
ATOM 2136 C CA . THR A 1 261 ? 27.828 15.867 4.559 1 57.59 261 THR A CA 1
ATOM 2137 C C . THR A 1 261 ? 26.312 16 4.469 1 57.59 261 THR A C 1
ATOM 2139 O O . THR A 1 261 ? 25.766 17.094 4.66 1 57.59 261 THR A O 1
ATOM 2142 N N . PRO A 1 262 ? 25.641 14.961 4.129 1 63.22 262 PRO A N 1
ATOM 2143 C CA . PRO A 1 262 ? 24.172 14.969 4.125 1 63.22 262 PRO A CA 1
ATOM 2144 C C . PRO A 1 262 ? 23.578 15.336 5.484 1 63.22 262 PRO A C 1
ATOM 2146 O O . PRO A 1 262 ? 22.516 15.953 5.551 1 63.22 262 PRO A O 1
ATOM 2149 N N . GLU A 1 263 ? 24.281 14.953 6.477 1 63.72 263 GLU A N 1
ATOM 2150 C CA . GLU A 1 263 ? 23.828 15.258 7.824 1 63.72 263 GLU A CA 1
ATOM 2151 C C . GLU A 1 263 ? 23.812 16.766 8.078 1 63.72 263 GLU A C 1
ATOM 2153 O O . GLU A 1 263 ? 22.891 17.281 8.695 1 63.72 263 GLU A O 1
ATOM 2158 N N . GLU A 1 264 ? 24.875 17.359 7.633 1 69.38 264 GLU A N 1
ATOM 2159 C CA . GLU A 1 264 ? 24.953 18.812 7.781 1 69.38 264 GLU A CA 1
ATOM 2160 C C . GLU A 1 264 ? 23.828 19.5 7.004 1 69.38 264 GLU A C 1
ATOM 2162 O O . GLU A 1 264 ? 23.25 20.484 7.477 1 69.38 264 GLU A O 1
ATOM 2167 N N . GLN A 1 265 ? 23.625 18.969 5.895 1 72.5 265 GLN A N 1
ATOM 2168 C CA . GLN A 1 265 ? 22.531 19.516 5.082 1 72.5 265 GLN A CA 1
ATOM 2169 C C . GLN A 1 265 ? 21.188 19.359 5.789 1 72.5 265 GLN A C 1
ATOM 2171 O O . GLN A 1 265 ? 20.406 20.297 5.84 1 72.5 265 GLN A O 1
ATOM 2176 N N . LYS A 1 266 ? 20.953 18.172 6.27 1 75.5 266 LYS A N 1
ATOM 2177 C CA . LYS A 1 266 ? 19.719 17.906 6.996 1 75.5 266 LYS A CA 1
ATOM 2178 C C . LYS A 1 266 ? 19.547 18.875 8.164 1 75.5 266 LYS A C 1
ATOM 2180 O O . LYS A 1 266 ? 18.469 19.422 8.367 1 75.5 266 LYS A O 1
ATOM 2185 N N . TYR A 1 267 ? 20.641 18.984 8.922 1 76.25 267 TYR A N 1
ATOM 2186 C CA . TYR A 1 267 ? 20.578 19.875 10.086 1 76.25 267 TYR A CA 1
ATOM 2187 C C . TYR A 1 267 ? 20.234 21.297 9.672 1 76.25 267 TYR A C 1
ATOM 2189 O O . TYR A 1 267 ? 19.391 21.938 10.305 1 76.25 267 TYR A O 1
ATOM 2197 N N . PHE A 1 268 ? 20.875 21.672 8.672 1 81.5 268 PHE A N 1
ATOM 2198 C CA . PHE A 1 268 ? 20.656 23.047 8.219 1 81.5 268 PHE A CA 1
ATOM 2199 C C . PHE A 1 268 ? 19.219 23.234 7.758 1 81.5 268 PHE A C 1
ATOM 2201 O O . PHE A 1 268 ? 18.562 24.203 8.148 1 81.5 268 PHE A O 1
ATOM 2208 N N . TYR A 1 269 ? 18.703 22.406 6.973 1 82.38 269 TYR A N 1
ATOM 2209 C CA . TYR A 1 269 ? 17.344 22.516 6.453 1 82.38 269 TYR A CA 1
ATOM 2210 C C . TYR A 1 269 ? 16.312 22.406 7.578 1 82.38 269 TYR A C 1
ATOM 2212 O O . TYR A 1 269 ? 15.352 23.172 7.625 1 82.38 269 TYR A O 1
ATOM 2220 N N . ASP A 1 270 ? 16.5 21.406 8.445 1 85.62 270 ASP A N 1
ATOM 2221 C CA . ASP A 1 270 ? 15.555 21.219 9.547 1 85.62 270 ASP A CA 1
ATOM 2222 C C . ASP A 1 270 ? 15.531 22.422 10.469 1 85.62 270 ASP A C 1
ATOM 2224 O O . ASP A 1 270 ? 14.461 22.875 10.883 1 85.62 270 ASP A O 1
ATOM 2228 N N . ASN A 1 271 ? 16.75 22.906 10.773 1 87.5 271 ASN A N 1
ATOM 2229 C CA . ASN A 1 271 ? 16.844 24.094 11.625 1 87.5 271 ASN A CA 1
ATOM 2230 C C . ASN A 1 271 ? 16.094 25.281 11.023 1 87.5 271 ASN A C 1
ATOM 2232 O O . ASN A 1 271 ? 15.359 25.969 11.734 1 87.5 271 ASN A O 1
ATOM 2236 N N . ALA A 1 272 ? 16.219 25.422 9.734 1 90.12 272 ALA A N 1
ATOM 2237 C CA . ALA A 1 272 ? 15.617 26.562 9.039 1 90.12 272 ALA A CA 1
ATOM 2238 C C . ALA A 1 272 ? 14.117 26.375 8.867 1 90.12 272 ALA A C 1
ATOM 2240 O O . ALA A 1 272 ? 13.398 27.328 8.555 1 90.12 272 ALA A O 1
ATOM 2241 N N . SER A 1 273 ? 13.633 25.188 9.094 1 93.12 273 SER A N 1
ATOM 2242 C CA . SER A 1 273 ? 12.258 24.859 8.75 1 93.12 273 SER A CA 1
ATOM 2243 C C . SER A 1 273 ? 11.289 25.328 9.836 1 93.12 273 SER A C 1
ATOM 2245 O O . SER A 1 273 ? 10.094 25.469 9.594 1 93.12 273 SER A O 1
ATOM 2247 N N . LEU A 1 274 ? 11.75 25.578 11.016 1 95.19 274 LEU A N 1
ATOM 2248 C CA . LEU A 1 274 ? 10.883 25.875 12.148 1 95.19 274 LEU A CA 1
ATOM 2249 C C . LEU A 1 274 ? 10.109 27.172 11.914 1 95.19 274 LEU A C 1
ATOM 2251 O O . LEU A 1 274 ? 8.883 27.188 11.984 1 95.19 274 LEU A O 1
ATOM 2255 N N . LYS A 1 275 ? 10.781 28.234 11.594 1 94.75 275 LYS A N 1
ATOM 2256 C CA . LYS A 1 275 ? 10.203 29.578 11.508 1 94.75 275 LYS A CA 1
ATOM 2257 C C . LYS A 1 275 ? 9.094 29.625 10.461 1 94.75 275 LYS A C 1
ATOM 2259 O O . LYS A 1 275 ? 7.98 30.062 10.75 1 94.75 275 LYS A O 1
ATOM 2264 N N . PRO A 1 276 ? 9.375 29.125 9.289 1 94.25 276 PRO A N 1
ATOM 2265 C CA . PRO A 1 276 ? 8.336 29.219 8.266 1 94.25 276 PRO A CA 1
ATOM 2266 C C . PRO A 1 276 ? 7.09 28.406 8.609 1 94.25 276 PRO A C 1
ATOM 2268 O O . PRO A 1 276 ? 6.027 28.625 8.016 1 94.25 276 PRO A O 1
ATOM 2271 N N . VAL A 1 277 ? 7.148 27.484 9.508 1 95.62 277 VAL A N 1
ATOM 2272 C CA . VAL A 1 277 ? 6.008 26.641 9.844 1 95.62 277 VAL A CA 1
ATOM 2273 C C . VAL A 1 277 ? 5.285 27.203 11.062 1 95.62 277 VAL A C 1
ATOM 2275 O O . VAL A 1 277 ? 4.07 27.422 11.031 1 95.62 277 VAL A O 1
ATOM 2278 N N . ILE A 1 278 ? 6.039 27.578 12.086 1 97.38 278 ILE A N 1
ATOM 2279 C CA . ILE A 1 278 ? 5.441 27.875 13.383 1 97.38 278 ILE A CA 1
ATOM 2280 C C . ILE A 1 278 ? 4.855 29.281 13.367 1 97.38 278 ILE A C 1
ATOM 2282 O O . ILE A 1 278 ? 3.816 29.547 13.977 1 97.38 278 ILE A O 1
ATOM 2286 N N . VAL A 1 279 ? 5.41 30.234 12.664 1 96.56 279 VAL A N 1
ATOM 2287 C CA . VAL A 1 279 ? 5.012 31.625 12.711 1 96.56 279 VAL A CA 1
ATOM 2288 C C . VAL A 1 279 ? 3.637 31.797 12.07 1 96.56 279 VAL A C 1
ATOM 2290 O O . VAL A 1 279 ? 2.705 32.312 12.695 1 96.56 279 VAL A O 1
ATOM 2293 N N . PRO A 1 280 ? 3.51 31.344 10.812 1 94.75 280 PRO A N 1
ATOM 2294 C CA . PRO A 1 280 ? 2.174 31.484 10.234 1 94.75 280 PRO A CA 1
ATOM 2295 C C . PRO A 1 280 ? 1.1 30.75 11.039 1 94.75 280 PRO A C 1
ATOM 2297 O O . PRO A 1 280 ? -0.036 31.219 11.133 1 94.75 280 PRO A O 1
ATOM 2300 N N . PHE A 1 281 ? 1.408 29.688 11.586 1 96.62 281 PHE A N 1
ATOM 2301 C CA . PHE A 1 281 ? 0.462 28.906 12.375 1 96.62 281 PHE A CA 1
ATOM 2302 C C . PHE A 1 281 ? 0.007 29.688 13.602 1 96.62 281 PHE A C 1
ATOM 2304 O O . PHE A 1 281 ? -1.192 29.812 13.859 1 96.62 281 PHE A O 1
ATOM 2311 N N . LEU A 1 282 ? 0.981 30.188 14.352 1 96.81 282 LEU A N 1
ATOM 2312 C CA . LEU A 1 282 ? 0.658 30.891 15.594 1 96.81 282 LEU A CA 1
ATOM 2313 C C . LEU A 1 282 ? -0.013 32.219 15.297 1 96.81 282 LEU A C 1
ATOM 2315 O O . LEU A 1 282 ? -0.874 32.688 16.062 1 96.81 282 LEU A O 1
ATOM 2319 N N . GLU A 1 283 ? 0.363 32.875 14.203 1 95.06 283 GLU A N 1
ATOM 2320 C CA . GLU A 1 283 ? -0.314 34.094 13.797 1 95.06 283 GLU A CA 1
ATOM 2321 C C . GLU A 1 283 ? -1.786 33.844 13.492 1 95.06 283 GLU A C 1
ATOM 2323 O O . GLU A 1 283 ? -2.658 34.594 13.938 1 95.06 283 GLU A O 1
ATOM 2328 N N . ASN A 1 284 ? -2.025 32.781 12.773 1 93.44 284 ASN A N 1
ATOM 2329 C CA . ASN A 1 284 ? -3.402 32.406 12.477 1 93.44 284 ASN A CA 1
ATOM 2330 C C . ASN A 1 284 ? -4.184 32.094 13.75 1 93.44 284 ASN A C 1
ATOM 2332 O O . ASN A 1 284 ? -5.348 32.469 13.883 1 93.44 284 ASN A O 1
ATOM 2336 N N . LEU A 1 285 ? -3.572 31.406 14.633 1 95.5 285 LEU A N 1
ATOM 2337 C CA . LEU A 1 285 ? -4.211 31.062 15.906 1 95.5 285 LEU A CA 1
ATOM 2338 C C . LEU A 1 285 ? -4.562 32.312 16.688 1 95.5 285 LEU A C 1
ATOM 2340 O O . LEU A 1 285 ? -5.68 32.469 17.188 1 95.5 285 LEU A O 1
ATOM 2344 N N . THR A 1 286 ? -3.629 33.25 16.75 1 94.38 286 THR A N 1
ATOM 2345 C CA . THR A 1 286 ? -3.816 34.469 17.516 1 94.38 286 THR A CA 1
ATOM 2346 C C . THR A 1 286 ? -4.961 35.281 16.938 1 94.38 286 THR A C 1
ATOM 2348 O O . THR A 1 286 ? -5.695 35.938 17.688 1 94.38 286 THR A O 1
ATOM 2351 N N . ASP A 1 287 ? -5.137 35.219 15.672 1 93.06 287 ASP A N 1
ATOM 2352 C CA . ASP A 1 287 ? -6.176 35.969 14.984 1 93.06 287 ASP A CA 1
ATOM 2353 C C . ASP A 1 287 ? -7.559 35.406 15.281 1 93.06 287 ASP A C 1
ATOM 2355 O O . ASP A 1 287 ? -8.57 36.094 15.141 1 93.06 287 ASP A O 1
ATOM 2359 N N . HIS A 1 288 ? -7.613 34.188 15.766 1 90.62 288 HIS A N 1
ATOM 2360 C CA . HIS A 1 288 ? -8.922 33.531 15.797 1 90.62 288 HIS A CA 1
ATOM 2361 C C . HIS A 1 288 ? -9.219 32.938 17.172 1 90.62 288 HIS A C 1
ATOM 2363 O O . HIS A 1 288 ? -10.328 32.469 17.422 1 90.62 288 HIS A O 1
ATOM 2369 N N . SER A 1 289 ? -8.219 32.969 18 1 91.5 289 SER A N 1
ATOM 2370 C CA . SER A 1 289 ? -8.398 32.344 19.312 1 91.5 289 SER A CA 1
ATOM 2371 C C . SER A 1 289 ? -7.535 33.031 20.359 1 91.5 289 SER A C 1
ATOM 2373 O O . SER A 1 289 ? -6.496 33.625 20.031 1 91.5 289 SER A O 1
ATOM 2375 N N . ASN A 1 290 ? -7.98 32.938 21.609 1 91.88 290 ASN A N 1
ATOM 2376 C CA . ASN A 1 290 ? -7.195 33.438 22.719 1 91.88 290 ASN A CA 1
ATOM 2377 C C . ASN A 1 290 ? -6.297 32.375 23.328 1 91.88 290 ASN A C 1
ATOM 2379 O O . ASN A 1 290 ? -5.523 32.656 24.25 1 91.88 290 ASN A O 1
ATOM 2383 N N . PHE A 1 291 ? -6.41 31.219 22.766 1 95.81 291 PHE A N 1
ATOM 2384 C CA . PHE A 1 291 ? -5.598 30.125 23.281 1 95.81 291 PHE A CA 1
ATOM 2385 C C . PHE A 1 291 ? -4.121 30.359 22.969 1 95.81 291 PHE A C 1
ATOM 2387 O O . PHE A 1 291 ? -3.773 30.844 21.891 1 95.81 291 PHE A O 1
ATOM 2394 N N . LYS A 1 292 ? -3.244 30 23.953 1 95.19 292 LYS A N 1
ATOM 2395 C CA . LYS A 1 292 ? -1.802 30.141 23.766 1 95.19 292 LYS A CA 1
ATOM 2396 C C . LYS A 1 292 ? -1.078 28.859 24.172 1 95.19 292 LYS A C 1
ATOM 2398 O O . LYS A 1 292 ? -1.374 28.266 25.219 1 95.19 292 LYS A O 1
ATOM 2403 N N . PHE A 1 293 ? -0.214 28.438 23.328 1 97.25 293 PHE A N 1
ATOM 2404 C CA . PHE A 1 293 ? 0.688 27.359 23.703 1 97.25 293 PHE A CA 1
ATOM 2405 C C . PHE A 1 293 ? 1.745 27.859 24.688 1 97.25 293 PHE A C 1
ATOM 2407 O O . PHE A 1 293 ? 2.252 28.969 24.562 1 97.25 293 PHE A O 1
ATOM 2414 N N . LYS A 1 294 ? 2.137 27.016 25.594 1 96.88 294 LYS A N 1
ATOM 2415 C CA . LYS A 1 294 ? 3.023 27.453 26.672 1 96.88 294 LYS A CA 1
ATOM 2416 C C . LYS A 1 294 ? 4.395 26.781 26.547 1 96.88 294 LYS A C 1
ATOM 2418 O O . LYS A 1 294 ? 5.414 27.406 26.875 1 96.88 294 LYS A O 1
ATOM 2423 N N . ILE A 1 295 ? 4.375 25.594 26.156 1 97.31 295 ILE A N 1
ATOM 2424 C CA . ILE A 1 295 ? 5.605 24.812 26.125 1 97.31 295 ILE A CA 1
ATOM 2425 C C . ILE A 1 295 ? 5.918 24.391 24.688 1 97.31 295 ILE A C 1
ATOM 2427 O O . ILE A 1 295 ? 5.027 23.969 23.953 1 97.31 295 ILE A O 1
ATOM 2431 N N . PHE A 1 296 ? 7.16 24.562 24.312 1 97.62 296 PHE A N 1
ATOM 2432 C CA . PHE A 1 296 ? 7.609 24.094 23 1 97.62 296 PHE A CA 1
ATOM 2433 C C . PHE A 1 296 ? 8.594 22.938 23.141 1 97.62 296 PHE A C 1
ATOM 2435 O O . PHE A 1 296 ? 9.492 22.984 24 1 97.62 296 PHE A O 1
ATOM 2442 N N . LEU A 1 297 ? 8.375 21.906 22.375 1 96.12 297 LEU A N 1
ATOM 2443 C CA . LEU A 1 297 ? 9.289 20.766 22.312 1 96.12 297 LEU A CA 1
ATOM 2444 C C . LEU A 1 297 ? 9.797 20.547 20.891 1 96.12 297 LEU A C 1
ATOM 2446 O O . LEU A 1 297 ? 9.008 20.531 19.938 1 96.12 297 LEU A O 1
ATOM 2450 N N . GLY A 1 298 ? 11.086 20.438 20.719 1 93.31 298 GLY A N 1
ATOM 2451 C CA . GLY A 1 298 ? 11.719 20.141 19.438 1 93.31 298 GLY A CA 1
ATOM 2452 C C . GLY A 1 298 ? 12.93 19.234 19.578 1 93.31 298 GLY A C 1
ATOM 2453 O O . GLY A 1 298 ? 13.406 18.984 20.703 1 93.31 298 GLY A O 1
ATOM 2454 N N . ASP A 1 299 ? 13.32 18.703 18.531 1 88.56 299 ASP A N 1
ATOM 2455 C CA . ASP A 1 299 ? 14.5 17.844 18.547 1 88.56 299 ASP A CA 1
ATOM 2456 C C . ASP A 1 299 ? 15.781 18.672 18.547 1 88.56 299 ASP A C 1
ATOM 2458 O O . ASP A 1 299 ? 15.734 19.906 18.484 1 88.56 299 ASP A O 1
ATOM 2462 N N . SER A 1 300 ? 16.875 18 18.672 1 85.62 300 SER A N 1
ATOM 2463 C CA . SER A 1 300 ? 18.172 18.656 18.812 1 85.62 300 SER A CA 1
ATOM 2464 C C . SER A 1 300 ? 18.547 19.438 17.562 1 85.62 300 SER A C 1
ATOM 2466 O O . SER A 1 300 ? 19.375 20.344 17.609 1 85.62 300 SER A O 1
ATOM 2468 N N . GLU A 1 301 ? 17.859 19.172 16.531 1 83.94 301 GLU A N 1
ATOM 2469 C CA . GLU A 1 301 ? 18.141 19.859 15.273 1 83.94 301 GLU A CA 1
ATOM 2470 C C . GLU A 1 301 ? 17.734 21.328 15.336 1 83.94 301 GLU A C 1
ATOM 2472 O O . GLU A 1 301 ? 18.188 22.141 14.531 1 83.94 301 GLU A O 1
ATOM 2477 N N . PHE A 1 302 ? 16.953 21.641 16.297 1 90.81 302 PHE A N 1
ATOM 2478 C CA . PHE A 1 302 ? 16.438 23 16.375 1 90.81 302 PHE A CA 1
ATOM 2479 C C . PHE A 1 302 ? 17.203 23.812 17.406 1 90.81 302 PHE A C 1
ATOM 2481 O O . PHE A 1 302 ? 16.812 24.938 17.75 1 90.81 302 PHE A O 1
ATOM 2488 N N . ASP A 1 303 ? 18.312 23.188 17.844 1 89.12 303 ASP A N 1
ATOM 2489 C CA . ASP A 1 303 ? 19.188 23.859 18.797 1 89.12 303 ASP A CA 1
ATOM 2490 C C . ASP A 1 303 ? 20.031 24.938 18.125 1 89.12 303 ASP A C 1
ATOM 2492 O O . ASP A 1 303 ? 21.156 24.672 17.688 1 89.12 303 ASP A O 1
ATOM 2496 N N . SER A 1 304 ? 19.562 26.109 18.047 1 88.94 304 SER A N 1
ATOM 2497 C CA . SER A 1 304 ? 20.281 27.25 17.516 1 88.94 304 SER A CA 1
ATOM 2498 C C . SER A 1 304 ? 19.859 28.547 18.203 1 88.94 304 SER A C 1
ATOM 2500 O O . SER A 1 304 ? 18.75 28.641 18.734 1 88.94 304 SER A O 1
ATOM 2502 N N . TYR A 1 305 ? 20.688 29.531 18.172 1 88.38 305 TYR A N 1
ATOM 2503 C CA . TYR A 1 305 ? 20.391 30.812 18.781 1 88.38 305 TYR A CA 1
ATOM 2504 C C . TYR A 1 305 ? 19.188 31.469 18.109 1 88.38 305 TYR A C 1
ATOM 2506 O O . TYR A 1 305 ? 18.344 32.062 18.781 1 88.38 305 TYR A O 1
ATOM 2514 N N . ASP A 1 306 ? 19.172 31.328 16.859 1 90 306 ASP A N 1
ATOM 2515 C CA . ASP A 1 306 ? 18.062 31.938 16.109 1 90 306 ASP A CA 1
ATOM 2516 C C . ASP A 1 306 ? 16.719 31.359 16.531 1 90 306 ASP A C 1
ATOM 2518 O O . ASP A 1 306 ? 15.766 32.094 16.75 1 90 306 ASP A O 1
ATOM 2522 N N . ASN A 1 307 ? 16.641 30.078 16.688 1 93.31 307 ASN A N 1
ATOM 2523 C CA . ASN A 1 307 ? 15.391 29.422 17.062 1 93.31 307 ASN A CA 1
ATOM 2524 C C . ASN A 1 307 ? 14.992 29.75 18.484 1 93.31 307 ASN A C 1
ATOM 2526 O O . ASN A 1 307 ? 13.805 29.938 18.781 1 93.31 307 ASN A O 1
ATOM 2530 N N . PHE A 1 308 ? 15.992 29.797 19.375 1 93.56 308 PHE A N 1
ATOM 2531 C CA . PHE A 1 308 ? 15.672 30.188 20.734 1 93.56 308 PHE A CA 1
ATOM 2532 C C . PHE A 1 308 ? 15.148 31.609 20.797 1 93.56 308 PHE A C 1
ATOM 2534 O O . PHE A 1 308 ? 14.203 31.906 21.516 1 93.56 308 PHE A O 1
ATOM 2541 N N . GLY A 1 309 ? 15.82 32.5 20.078 1 94.12 309 GLY A N 1
ATOM 2542 C CA . GLY A 1 309 ? 15.328 33.844 19.969 1 94.12 309 GLY A CA 1
ATOM 2543 C C . GLY A 1 309 ? 13.906 33.938 19.438 1 94.12 309 GLY A C 1
ATOM 2544 O O . GLY A 1 309 ? 13.086 34.688 19.969 1 94.12 309 GLY A O 1
ATOM 2545 N N . LEU A 1 310 ? 13.648 33.188 18.406 1 95.19 310 LEU A N 1
ATOM 2546 C CA . LEU A 1 310 ? 12.328 33.156 17.812 1 95.19 310 LEU A CA 1
ATOM 2547 C C . LEU A 1 310 ? 11.281 32.656 18.812 1 95.19 310 LEU A C 1
ATOM 2549 O O . LEU A 1 310 ? 10.234 33.281 18.969 1 95.19 310 LEU A O 1
ATOM 2553 N N . LEU A 1 311 ? 11.578 31.578 19.5 1 96 311 LEU A N 1
ATOM 2554 C CA . LEU A 1 311 ? 10.633 30.984 20.438 1 96 311 LEU A CA 1
ATOM 2555 C C . LEU A 1 311 ? 10.383 31.906 21.625 1 96 311 LEU A C 1
ATOM 2557 O O . LEU A 1 311 ? 9.273 31.938 22.156 1 96 311 LEU A O 1
ATOM 2561 N N . LYS A 1 312 ? 11.438 32.594 22 1 95.19 312 LYS A N 1
ATOM 2562 C CA . LYS A 1 312 ? 11.266 33.625 23.031 1 95.19 312 LYS A CA 1
ATOM 2563 C C . LYS A 1 312 ? 10.336 34.75 22.562 1 95.19 312 LYS A C 1
ATOM 2565 O O . LYS A 1 312 ? 9.438 35.156 23.281 1 95.19 312 LYS A O 1
ATOM 2570 N N . HIS A 1 313 ? 10.57 35.125 21.375 1 95.62 313 HIS A N 1
ATOM 2571 C CA . HIS A 1 313 ? 9.742 36.188 20.781 1 95.62 313 HIS A CA 1
ATOM 2572 C C . HIS A 1 313 ? 8.289 35.719 20.688 1 95.62 313 HIS A C 1
ATOM 2574 O O . HIS A 1 313 ? 7.375 36.562 20.812 1 95.62 313 HIS A O 1
ATOM 2580 N N . LEU A 1 314 ? 8.055 34.469 20.484 1 95.56 314 LEU A N 1
ATOM 2581 C CA . LEU A 1 314 ? 6.719 33.906 20.344 1 95.56 314 LEU A CA 1
ATOM 2582 C C . LEU A 1 314 ? 6.102 33.625 21.703 1 95.56 314 LEU A C 1
ATOM 2584 O O . LEU A 1 314 ? 5.008 33.062 21.797 1 95.56 314 LEU A O 1
ATOM 2588 N N . GLU A 1 315 ? 6.832 33.938 22.797 1 94.06 315 GLU A N 1
ATOM 2589 C CA . GLU A 1 315 ? 6.348 34 24.172 1 94.06 315 GLU A CA 1
ATOM 2590 C C . GLU A 1 315 ? 6.07 32.625 24.734 1 94.06 315 GLU A C 1
ATOM 2592 O O . GLU A 1 315 ? 5.082 32.406 25.438 1 94.06 315 GLU A O 1
ATOM 2597 N N . PHE A 1 316 ? 6.867 31.672 24.312 1 96.25 316 PHE A N 1
ATOM 2598 C CA . PHE A 1 316 ? 6.809 30.375 24.984 1 96.25 316 PHE A CA 1
ATOM 2599 C C . PHE A 1 316 ? 7.387 30.453 26.391 1 96.25 316 PHE A C 1
ATOM 2601 O O . PHE A 1 316 ? 8.422 31.094 26.609 1 96.25 316 PHE A O 1
ATOM 2608 N N . GLU A 1 317 ? 6.738 29.844 27.312 1 95.94 317 GLU A N 1
ATOM 2609 C CA . GLU A 1 317 ? 7.211 29.875 28.688 1 95.94 317 GLU A CA 1
ATOM 2610 C C . GLU A 1 317 ? 8.391 28.922 28.875 1 95.94 317 GLU A C 1
ATOM 2612 O O . GLU A 1 317 ? 9.328 29.234 29.625 1 95.94 317 GLU A O 1
ATOM 2617 N N . LYS A 1 318 ? 8.305 27.797 28.297 1 96.06 318 LYS A N 1
ATOM 2618 C CA . LYS A 1 318 ? 9.359 26.781 28.375 1 96.06 318 LYS A CA 1
ATOM 2619 C C . LYS A 1 318 ? 9.664 26.203 27 1 96.06 318 LYS A C 1
ATOM 2621 O O . LYS A 1 318 ? 8.758 25.984 26.203 1 96.06 318 LYS A O 1
ATOM 2626 N N . VAL A 1 319 ? 10.922 26.047 26.828 1 94.75 319 VAL A N 1
ATOM 2627 C CA . VAL A 1 319 ? 11.391 25.469 25.578 1 94.75 319 VAL A CA 1
ATOM 2628 C C . VAL A 1 319 ? 12.32 24.281 25.859 1 94.75 319 VAL A C 1
ATOM 2630 O O . VAL A 1 319 ? 13.281 24.406 26.625 1 94.75 319 VAL A O 1
ATOM 2633 N N . PHE A 1 320 ? 11.938 23.141 25.328 1 93.19 320 PHE A N 1
ATOM 2634 C CA . PHE A 1 320 ? 12.75 21.953 25.516 1 93.19 320 PHE A CA 1
ATOM 2635 C C . PHE A 1 320 ? 13.344 21.484 24.188 1 93.19 320 PHE A C 1
ATOM 2637 O O . PHE A 1 320 ? 12.656 20.875 23.375 1 93.19 320 PHE A O 1
ATOM 2644 N N . ILE A 1 321 ? 14.547 21.734 24.031 1 90.44 321 ILE A N 1
ATOM 2645 C CA . ILE A 1 321 ? 15.336 21.312 22.875 1 90.44 321 ILE A CA 1
ATOM 2646 C C . ILE A 1 321 ? 16.672 20.734 23.344 1 90.44 321 ILE A C 1
ATOM 2648 O O . ILE A 1 321 ? 17.453 21.438 23.984 1 90.44 321 ILE A O 1
ATOM 2652 N N . PRO A 1 322 ? 16.844 19.469 23.062 1 86.06 322 PRO A N 1
ATOM 2653 C CA . PRO A 1 322 ? 18.141 18.906 23.469 1 86.06 322 PRO A CA 1
ATOM 2654 C C . PRO A 1 322 ? 19.312 19.578 22.766 1 86.06 322 PRO A C 1
ATOM 2656 O O . PRO A 1 322 ? 19.156 20.125 21.672 1 86.06 322 PRO A O 1
ATOM 2659 N N . LEU A 1 323 ? 20.469 19.469 23.375 1 80 323 LEU A N 1
ATOM 2660 C CA . LEU A 1 323 ? 21.688 20.062 22.828 1 80 323 LEU A CA 1
ATOM 2661 C C . LEU A 1 323 ? 22.172 19.266 21.609 1 80 323 LEU A C 1
ATOM 2663 O O . LEU A 1 323 ? 22.141 18.031 21.625 1 80 323 LEU A O 1
ATOM 2667 N N . ASN A 1 324 ? 22.453 20.031 20.562 1 75.62 324 ASN A N 1
ATOM 2668 C CA . ASN A 1 324 ? 23.078 19.406 19.391 1 75.62 324 ASN A CA 1
ATOM 2669 C C . ASN A 1 324 ? 24.594 19.438 19.5 1 75.62 324 ASN A C 1
ATOM 2671 O O . ASN A 1 324 ? 25.203 20.5 19.469 1 75.62 324 ASN A O 1
ATOM 2675 N N . SER A 1 325 ? 25.25 18.312 19.672 1 65.88 325 SER A N 1
ATOM 2676 C CA . SER A 1 325 ? 26.703 18.219 19.859 1 65.88 325 SER A CA 1
ATOM 2677 C C . SER A 1 325 ? 27.453 18.781 18.656 1 65.88 325 SER A C 1
ATOM 2679 O O . SER A 1 325 ? 28.594 19.219 18.781 1 65.88 325 SER A O 1
ATOM 2681 N N . ARG A 1 326 ? 26.922 18.797 17.547 1 60.28 326 ARG A N 1
ATOM 2682 C CA . ARG A 1 326 ? 27.547 19.25 16.312 1 60.28 326 ARG A CA 1
ATOM 2683 C C . ARG A 1 326 ? 27.828 20.75 16.359 1 60.28 326 ARG A C 1
ATOM 2685 O O . ARG A 1 326 ? 28.703 21.25 15.656 1 60.28 326 ARG A O 1
ATOM 2692 N N . ASN A 1 327 ? 27.078 21.438 17.016 1 56.53 327 ASN A N 1
ATOM 2693 C CA . ASN A 1 327 ? 27.188 22.891 17.141 1 56.53 327 ASN A CA 1
ATOM 2694 C C . ASN A 1 327 ? 28.266 23.281 18.156 1 56.53 327 ASN A C 1
ATOM 2696 O O . ASN A 1 327 ? 28.609 24.469 18.266 1 56.53 327 ASN A O 1
ATOM 2700 N N . GLN A 1 328 ? 28.734 22.297 18.859 1 54.62 328 GLN A N 1
ATOM 2701 C CA . GLN A 1 328 ? 29.75 22.625 19.875 1 54.62 328 GLN A CA 1
ATOM 2702 C C . GLN A 1 328 ? 31.141 22.609 19.266 1 54.62 328 GLN A C 1
ATOM 2704 O O . GLN A 1 328 ? 32.094 23.109 19.875 1 54.62 328 GLN A O 1
ATOM 2709 N N . SER A 1 329 ? 31.422 22.141 18.266 1 48.53 329 SER A N 1
ATOM 2710 C CA . SER A 1 329 ? 32.812 22.031 17.828 1 48.53 329 SER A CA 1
ATOM 2711 C C . SER A 1 329 ? 33.469 23.406 17.766 1 48.53 329 SER A C 1
ATOM 2713 O O . SER A 1 329 ? 34.656 23.531 18.031 1 48.53 329 SER A O 1
ATOM 2715 N N . ASN A 1 330 ? 32.875 24.438 17.203 1 40.59 330 ASN A N 1
ATOM 2716 C CA . ASN A 1 330 ? 33.719 25.609 17.078 1 40.59 330 ASN A CA 1
ATOM 2717 C C . ASN A 1 330 ? 33.969 26.281 18.422 1 40.59 330 ASN A C 1
ATOM 2719 O O . ASN A 1 330 ? 34.594 27.344 18.5 1 40.59 330 ASN A O 1
ATOM 2723 N N . ASN A 1 331 ? 33.375 25.984 19.516 1 29.28 331 ASN A N 1
ATOM 2724 C CA . ASN A 1 331 ? 33.875 26.688 20.703 1 29.28 331 ASN A CA 1
ATOM 2725 C C . ASN A 1 331 ? 35.125 26.016 21.266 1 29.28 331 ASN A C 1
ATOM 2727 O O . ASN A 1 331 ? 35.062 25.391 22.328 1 29.28 331 ASN A O 1
ATOM 2731 N N . LYS A 1 332 ? 36.031 25.391 20.531 1 34.34 332 LYS A N 1
ATOM 2732 C CA . LYS A 1 332 ? 37.375 25.422 21.094 1 34.34 332 LYS A CA 1
ATOM 2733 C C . LYS A 1 332 ? 37.812 26.844 21.422 1 34.34 332 LYS A C 1
ATOM 2735 O O . LYS A 1 332 ? 38.125 27.625 20.516 1 34.34 332 LYS A O 1
ATOM 2740 N N . ILE A 1 333 ? 37 27.359 22.359 1 21.58 333 ILE A N 1
ATOM 2741 C CA . ILE A 1 333 ? 37.75 28.359 23.109 1 21.58 333 ILE A CA 1
ATOM 2742 C C . ILE A 1 333 ? 38.906 27.688 23.875 1 21.58 333 ILE A C 1
ATOM 2744 O O . ILE A 1 333 ? 38.688 26.672 24.562 1 21.58 333 ILE A O 1
ATOM 2748 N N . MET B 1 1 ? 14.367 -6.949 -28.172 1 20.84 1 MET B N 1
ATOM 2749 C CA . MET B 1 1 ? 13.789 -6.84 -26.844 1 20.84 1 MET B CA 1
ATOM 2750 C C . MET B 1 1 ? 12.375 -6.266 -26.906 1 20.84 1 MET B C 1
ATOM 2752 O O . MET B 1 1 ? 12.188 -5.125 -27.344 1 20.84 1 MET B O 1
ATOM 2756 N N . PHE B 1 2 ? 11.305 -7.035 -27.234 1 25.56 2 PHE B N 1
ATOM 2757 C CA . PHE B 1 2 ? 9.922 -6.66 -27.484 1 25.56 2 PHE B CA 1
ATOM 2758 C C . PHE B 1 2 ? 9.312 -5.961 -26.281 1 25.56 2 PHE B C 1
ATOM 2760 O O . PHE B 1 2 ? 9.281 -6.52 -25.188 1 25.56 2 PHE B O 1
ATOM 2767 N N . TYR B 1 3 ? 9.562 -4.664 -26.141 1 27.92 3 TYR B N 1
ATOM 2768 C CA . TYR B 1 3 ? 8.906 -3.789 -25.172 1 27.92 3 TYR B CA 1
ATOM 2769 C C . TYR B 1 3 ? 7.391 -3.951 -25.234 1 27.92 3 TYR B C 1
ATOM 2771 O O . TYR B 1 3 ? 6.762 -3.561 -26.219 1 27.92 3 TYR B O 1
ATOM 2779 N N . LEU B 1 4 ? 6.875 -5.055 -24.844 1 33.34 4 LEU B N 1
ATOM 2780 C CA . LEU B 1 4 ? 5.441 -5.27 -24.672 1 33.34 4 LEU B CA 1
ATOM 2781 C C . LEU B 1 4 ? 4.84 -4.203 -23.766 1 33.34 4 LEU B C 1
ATOM 2783 O O . LEU B 1 4 ? 4.785 -4.375 -22.547 1 33.34 4 LEU B O 1
ATOM 2787 N N . ASN B 1 5 ? 5.145 -2.959 -24 1 33.69 5 ASN B N 1
ATOM 2788 C CA . ASN B 1 5 ? 4.73 -1.778 -23.25 1 33.69 5 ASN B CA 1
ATOM 2789 C C . ASN B 1 5 ? 3.234 -1.791 -22.969 1 33.69 5 ASN B C 1
ATOM 2791 O O . ASN B 1 5 ? 2.797 -1.318 -21.906 1 33.69 5 ASN B O 1
ATOM 2795 N N . LYS B 1 6 ? 2.387 -2.002 -24.094 1 37.84 6 LYS B N 1
ATOM 2796 C CA . LYS B 1 6 ? 1.021 -1.502 -23.969 1 37.84 6 LYS B CA 1
ATOM 2797 C C . LYS B 1 6 ? 0.124 -2.521 -23.281 1 37.84 6 LYS B C 1
ATOM 2799 O O . LYS B 1 6 ? -1.002 -2.768 -23.719 1 37.84 6 LYS B O 1
ATOM 2804 N N . ILE B 1 7 ? 0.606 -3.463 -22.703 1 34.44 7 ILE B N 1
ATOM 2805 C CA . ILE B 1 7 ? -0.375 -4.406 -22.188 1 34.44 7 ILE B CA 1
ATOM 2806 C C . ILE B 1 7 ? -1.186 -3.744 -21.062 1 34.44 7 ILE B C 1
ATOM 2808 O O . ILE B 1 7 ? -0.627 -3.326 -20.047 1 34.44 7 ILE B O 1
ATOM 2812 N N . LYS B 1 8 ? -2.291 -3.135 -21.484 1 40.66 8 LYS B N 1
ATOM 2813 C CA . LYS B 1 8 ? -3.271 -2.611 -20.531 1 40.66 8 LYS B CA 1
ATOM 2814 C C . LYS B 1 8 ? -3.727 -3.691 -19.562 1 40.66 8 LYS B C 1
ATOM 2816 O O . LYS B 1 8 ? -4.102 -4.793 -19.969 1 40.66 8 LYS B O 1
ATOM 2821 N N . GLN B 1 9 ? -3.17 -3.705 -18.5 1 39.88 9 GLN B N 1
ATOM 2822 C CA . GLN B 1 9 ? -3.65 -4.586 -17.438 1 39.88 9 GLN B CA 1
ATOM 2823 C C . GLN B 1 9 ? -5.176 -4.645 -17.406 1 39.88 9 GLN B C 1
ATOM 2825 O O . GLN B 1 9 ? -5.844 -3.609 -17.469 1 39.88 9 GLN B O 1
ATOM 2830 N N . LEU B 1 10 ? -5.703 -5.754 -17.891 1 42.19 10 LEU B N 1
ATOM 2831 C CA . LEU B 1 10 ? -7.141 -5.988 -17.859 1 42.19 10 LEU B CA 1
ATOM 2832 C C . LEU B 1 10 ? -7.703 -5.777 -16.453 1 42.19 10 LEU B C 1
ATOM 2834 O O . LEU B 1 10 ? -7.164 -6.301 -15.484 1 42.19 10 LEU B O 1
ATOM 2838 N N . ASN B 1 11 ? -8.07 -4.555 -16.188 1 45.53 11 ASN B N 1
ATOM 2839 C CA . ASN B 1 11 ? -8.766 -4.324 -14.922 1 45.53 11 ASN B CA 1
ATOM 2840 C C . ASN B 1 11 ? -10.25 -4.68 -15.031 1 45.53 11 ASN B C 1
ATOM 2842 O O . ASN B 1 11 ? -10.922 -4.273 -15.977 1 45.53 11 ASN B O 1
ATOM 2846 N N . ILE B 1 12 ? -10.555 -5.762 -14.383 1 48.09 12 ILE B N 1
ATOM 2847 C CA . ILE B 1 12 ? -11.93 -6.234 -14.398 1 48.09 12 ILE B CA 1
ATOM 2848 C C . ILE B 1 12 ? -12.891 -5.043 -14.367 1 48.09 12 ILE B C 1
ATOM 2850 O O . ILE B 1 12 ? -13.922 -5.059 -15.047 1 48.09 12 ILE B O 1
ATOM 2854 N N . PHE B 1 13 ? -12.469 -4.145 -13.57 1 47.31 13 PHE B N 1
ATOM 2855 C CA . PHE B 1 13 ? -13.43 -3.064 -13.383 1 47.31 13 PHE B CA 1
ATOM 2856 C C . PHE B 1 13 ? -13.422 -2.119 -14.578 1 47.31 13 PHE B C 1
ATOM 2858 O O . PHE B 1 13 ? -14.414 -1.436 -14.844 1 47.31 13 PHE B O 1
ATOM 2865 N N . GLU B 1 14 ? -12.242 -2.029 -15.242 1 47.88 14 GLU B N 1
ATOM 2866 C CA . GLU B 1 14 ? -12.234 -1.193 -16.438 1 47.88 14 GLU B CA 1
ATOM 2867 C C . GLU B 1 14 ? -13.055 -1.826 -17.562 1 47.88 14 GLU B C 1
ATOM 2869 O O . GLU B 1 14 ? -13.555 -1.125 -18.438 1 47.88 14 GLU B O 1
ATOM 2874 N N . GLN B 1 15 ? -12.945 -3.088 -17.578 1 43.72 15 GLN B N 1
ATOM 2875 C CA . GLN B 1 15 ? -13.602 -3.777 -18.688 1 43.72 15 GLN B CA 1
ATOM 2876 C C . GLN B 1 15 ? -15.102 -3.912 -18.438 1 43.72 15 GLN B C 1
ATOM 2878 O O . GLN B 1 15 ? -15.867 -4.184 -19.359 1 43.72 15 GLN B O 1
ATOM 2883 N N . VAL B 1 16 ? -15.422 -4.047 -17.203 1 40.78 16 VAL B N 1
ATOM 2884 C CA . VAL B 1 16 ? -16.844 -4.32 -17.094 1 40.78 16 VAL B CA 1
ATOM 2885 C C . VAL B 1 16 ? -17.641 -3.037 -17.328 1 40.78 16 VAL B C 1
ATOM 2887 O O . VAL B 1 16 ? -17.594 -2.115 -16.516 1 40.78 16 VAL B O 1
ATOM 2890 N N . SER B 1 17 ? -17.734 -2.682 -18.5 1 44.09 17 SER B N 1
ATOM 2891 C CA . SER B 1 17 ? -18.781 -1.739 -18.875 1 44.09 17 SER B CA 1
ATOM 2892 C C . SER B 1 17 ? -19.953 -1.805 -17.891 1 44.09 17 SER B C 1
ATOM 2894 O O . SER B 1 17 ? -20.562 -0.782 -17.578 1 44.09 17 SER B O 1
ATOM 2896 N N . GLU B 1 18 ? -20.266 -2.924 -17.531 1 42.66 18 GLU B N 1
ATOM 2897 C CA . GLU B 1 18 ? -21.359 -3.143 -16.578 1 42.66 18 GLU B CA 1
ATOM 2898 C C . GLU B 1 18 ? -21.031 -2.521 -15.227 1 42.66 18 GLU B C 1
ATOM 2900 O O . GLU B 1 18 ? -21.938 -2.037 -14.531 1 42.66 18 GLU B O 1
ATOM 2905 N N . LEU B 1 19 ? -19.828 -2.488 -14.844 1 43.44 19 LEU B N 1
ATOM 2906 C CA . LEU B 1 19 ? -19.516 -1.802 -13.594 1 43.44 19 LEU B CA 1
ATOM 2907 C C . LEU B 1 19 ? -19.594 -0.29 -13.766 1 43.44 19 LEU B C 1
ATOM 2909 O O . LEU B 1 19 ? -19.969 0.429 -12.836 1 43.44 19 LEU B O 1
ATOM 2913 N N . LYS B 1 20 ? -19.047 0.085 -14.883 1 45.41 20 LYS B N 1
ATOM 2914 C CA . LYS B 1 20 ? -19.328 1.489 -15.172 1 45.41 20 LYS B CA 1
ATOM 2915 C C . LYS B 1 20 ? -20.812 1.787 -15.047 1 45.41 20 LYS B C 1
ATOM 2917 O O . LYS B 1 20 ? -21.203 2.84 -14.531 1 45.41 20 LYS B O 1
ATOM 2922 N N . HIS B 1 21 ? -21.484 0.934 -15.672 1 42.59 21 HIS B N 1
ATOM 2923 C CA . HIS B 1 21 ? -22.938 1.045 -15.516 1 42.59 21 HIS B CA 1
ATOM 2924 C C . HIS B 1 21 ? -23.359 0.74 -14.086 1 42.59 21 HIS B C 1
ATOM 2926 O O . HIS B 1 21 ? -24.5 1.027 -13.695 1 42.59 21 HIS B O 1
ATOM 2932 N N . MET B 1 22 ? -22.516 0.086 -13.438 1 42.34 22 MET B N 1
ATOM 2933 C CA . MET B 1 22 ? -22.812 -0.176 -12.031 1 42.34 22 MET B CA 1
ATOM 2934 C C . MET B 1 22 ? -22.781 1.115 -11.219 1 42.34 22 MET B C 1
ATOM 2936 O O . MET B 1 22 ? -23.297 1.16 -10.102 1 42.34 22 MET B O 1
ATOM 2940 N N . THR B 1 23 ? -21.891 1.949 -11.594 1 42.75 23 THR B N 1
ATOM 2941 C CA . THR B 1 23 ? -21.938 3.24 -10.914 1 42.75 23 THR B CA 1
ATOM 2942 C C . THR B 1 23 ? -23.359 3.789 -10.875 1 42.75 23 THR B C 1
ATOM 2944 O O . THR B 1 23 ? -23.625 4.789 -10.203 1 42.75 23 THR B O 1
ATOM 2947 N N . THR B 1 24 ? -24 3.418 -11.969 1 41.84 24 THR B N 1
ATOM 2948 C CA . THR B 1 24 ? -25.375 3.762 -11.68 1 41.84 24 THR B CA 1
ATOM 2949 C C . THR B 1 24 ? -25.938 2.895 -10.547 1 41.84 24 THR B C 1
ATOM 2951 O O . THR B 1 24 ? -25.359 1.852 -10.227 1 41.84 24 THR B O 1
ATOM 2954 N N . LYS B 1 25 ? -27.125 2.887 -10.055 1 41.25 25 LYS B N 1
ATOM 2955 C CA . LYS B 1 25 ? -27.797 2.521 -8.82 1 41.25 25 LYS B CA 1
ATOM 2956 C C . LYS B 1 25 ? -27.594 1.044 -8.492 1 41.25 25 LYS B C 1
ATOM 2958 O O . LYS B 1 25 ? -28 0.577 -7.426 1 41.25 25 LYS B O 1
ATOM 2963 N N . GLN B 1 26 ? -27.219 -0.083 -9.438 1 49.19 26 GLN B N 1
ATOM 2964 C CA . GLN B 1 26 ? -27.641 -1.382 -8.922 1 49.19 26 GLN B CA 1
ATOM 2965 C C . GLN B 1 26 ? -26.453 -2.307 -8.711 1 49.19 26 GLN B C 1
ATOM 2967 O O . GLN B 1 26 ? -25.875 -2.828 -9.672 1 49.19 26 GLN B O 1
ATOM 2972 N N . PRO B 1 27 ? -25.531 -2.225 -7.504 1 54.72 27 PRO B N 1
ATOM 2973 C CA . PRO B 1 27 ? -24.562 -3.184 -6.961 1 54.72 27 PRO B CA 1
ATOM 2974 C C . PRO B 1 27 ? -24.938 -4.633 -7.273 1 54.72 27 PRO B C 1
ATOM 2976 O O . PRO B 1 27 ? -24.047 -5.477 -7.449 1 54.72 27 PRO B O 1
ATOM 2979 N N . VAL B 1 28 ? -26.203 -4.91 -7.461 1 57.5 28 VAL B N 1
ATOM 2980 C CA . VAL B 1 28 ? -26.766 -6.254 -7.547 1 57.5 28 VAL B CA 1
ATOM 2981 C C . VAL B 1 28 ? -26.312 -6.922 -8.844 1 57.5 28 VAL B C 1
ATOM 2983 O O . VAL B 1 28 ? -26.078 -8.133 -8.883 1 57.5 28 VAL B O 1
ATOM 2986 N N . GLY B 1 29 ? -25.766 -6.094 -9.742 1 65.94 29 GLY B N 1
ATOM 2987 C CA . GLY B 1 29 ? -25.453 -6.695 -11.031 1 65.94 29 GLY B CA 1
ATOM 2988 C C . GLY B 1 29 ? -24.141 -7.457 -11.023 1 65.94 29 GLY B C 1
ATOM 2989 O O . GLY B 1 29 ? -24.062 -8.578 -11.539 1 65.94 29 GLY B O 1
ATOM 2990 N N . PHE B 1 30 ? -23.172 -6.988 -10.32 1 74.38 30 PHE B N 1
ATOM 2991 C CA . PHE B 1 30 ? -21.859 -7.629 -10.32 1 74.38 30 PHE B CA 1
ATOM 2992 C C . PHE B 1 30 ? -21.891 -8.922 -9.508 1 74.38 30 PHE B C 1
ATOM 2994 O O . PHE B 1 30 ? -21.406 -9.961 -9.969 1 74.38 30 PHE B O 1
ATOM 3001 N N . THR B 1 31 ? -22.453 -8.812 -8.383 1 77.38 31 THR B N 1
ATOM 3002 C CA . THR B 1 31 ? -22.5 -9.992 -7.527 1 77.38 31 THR B CA 1
ATOM 3003 C C . THR B 1 31 ? -23.359 -11.086 -8.164 1 77.38 31 THR B C 1
ATOM 3005 O O . THR B 1 31 ? -23.078 -12.273 -8.023 1 77.38 31 THR B O 1
ATOM 3008 N N . ASP B 1 32 ? -24.312 -10.617 -8.906 1 76.69 32 ASP B N 1
ATOM 3009 C CA . ASP B 1 32 ? -25.156 -11.57 -9.617 1 76.69 32 ASP B CA 1
ATOM 3010 C C . ASP B 1 32 ? -24.391 -12.242 -10.75 1 76.69 32 ASP B C 1
ATOM 3012 O O . ASP B 1 32 ? -24.516 -13.445 -10.969 1 76.69 32 ASP B O 1
ATOM 3016 N N . LEU B 1 33 ? -23.703 -11.43 -11.406 1 78.06 33 LEU B N 1
ATOM 3017 C CA . LEU B 1 33 ? -22.875 -11.969 -12.477 1 78.06 33 LEU B CA 1
ATOM 3018 C C . LEU B 1 33 ? -21.891 -13.008 -11.938 1 78.06 33 LEU B C 1
ATOM 3020 O O . LEU B 1 33 ? -21.719 -14.078 -12.531 1 78.06 33 LEU B O 1
ATOM 3024 N N . LEU B 1 34 ? -21.297 -12.75 -10.836 1 79.12 34 LEU B N 1
ATOM 3025 C CA . LEU B 1 34 ? -20.359 -13.68 -10.227 1 79.12 34 LEU B CA 1
ATOM 3026 C C . LEU B 1 34 ? -21.078 -14.93 -9.727 1 79.12 34 LEU B C 1
ATOM 3028 O O . LEU B 1 34 ? -20.641 -16.047 -9.992 1 79.12 34 LEU B O 1
ATOM 3032 N N . ALA B 1 35 ? -22.156 -14.68 -9.094 1 78.88 35 ALA B N 1
ATOM 3033 C CA . ALA B 1 35 ? -22.906 -15.781 -8.5 1 78.88 35 ALA B CA 1
ATOM 3034 C C . ALA B 1 35 ? -23.453 -16.719 -9.57 1 78.88 35 ALA B C 1
ATOM 3036 O O . ALA B 1 35 ? -23.5 -17.938 -9.383 1 78.88 35 ALA B O 1
ATOM 3037 N N . ASN B 1 36 ? -23.75 -16.156 -10.703 1 78.69 36 ASN B N 1
ATOM 3038 C CA . ASN B 1 36 ? -24.375 -16.938 -11.766 1 78.69 36 ASN B CA 1
ATOM 3039 C C . ASN B 1 36 ? -23.344 -17.703 -12.594 1 78.69 36 ASN B C 1
ATOM 3041 O O . ASN B 1 36 ? -23.672 -18.688 -13.258 1 78.69 36 ASN B O 1
ATOM 3045 N N . ASN B 1 37 ? -22.172 -17.234 -12.523 1 77.19 37 ASN B N 1
ATOM 3046 C CA . ASN B 1 37 ? -21.188 -17.812 -13.438 1 77.19 37 ASN B CA 1
ATOM 3047 C C . ASN B 1 37 ? -20.062 -18.516 -12.68 1 77.19 37 ASN B C 1
ATOM 3049 O O . ASN B 1 37 ? -19.234 -19.203 -13.289 1 77.19 37 ASN B O 1
ATOM 3053 N N . PHE B 1 38 ? -20.047 -18.328 -11.414 1 77.75 38 PHE B N 1
ATOM 3054 C CA . PHE B 1 38 ? -18.938 -18.875 -10.648 1 77.75 38 PHE B CA 1
ATOM 3055 C C . PHE B 1 38 ? -19.438 -19.469 -9.336 1 77.75 38 PHE B C 1
ATOM 3057 O O . PHE B 1 38 ? -19.984 -18.766 -8.492 1 77.75 38 PHE B O 1
ATOM 3064 N N . ASP B 1 39 ? -19.281 -20.781 -9.234 1 82 39 ASP B N 1
ATOM 3065 C CA . ASP B 1 39 ? -19.578 -21.469 -7.98 1 82 39 ASP B CA 1
ATOM 3066 C C . ASP B 1 39 ? -18.297 -21.922 -7.293 1 82 39 ASP B C 1
ATOM 3068 O O . ASP B 1 39 ? -17.703 -22.938 -7.688 1 82 39 ASP B O 1
ATOM 3072 N N . ILE B 1 40 ? -17.953 -21.281 -6.211 1 84.38 40 ILE B N 1
ATOM 3073 C CA . ILE B 1 40 ? -16.672 -21.516 -5.539 1 84.38 40 ILE B CA 1
ATOM 3074 C C . ILE B 1 40 ? -16.672 -22.922 -4.945 1 84.38 40 ILE B C 1
ATOM 3076 O O . ILE B 1 40 ? -15.609 -23.547 -4.828 1 84.38 40 ILE B O 1
ATOM 3080 N N . ASN B 1 41 ? -17.781 -23.438 -4.625 1 85.44 41 ASN B N 1
ATOM 3081 C CA . ASN B 1 41 ? -17.859 -24.766 -4.012 1 85.44 41 ASN B CA 1
ATOM 3082 C C . ASN B 1 41 ? -17.328 -25.844 -4.949 1 85.44 41 ASN B C 1
ATOM 3084 O O . ASN B 1 41 ? -16.766 -26.844 -4.5 1 85.44 41 ASN B O 1
ATOM 3088 N N . THR B 1 42 ? -17.438 -25.578 -6.18 1 84.56 42 THR B N 1
ATOM 3089 C CA . THR B 1 42 ? -17.016 -26.562 -7.168 1 84.56 42 THR B CA 1
ATOM 3090 C C . THR B 1 42 ? -15.5 -26.609 -7.262 1 84.56 42 THR B C 1
ATOM 3092 O O . THR B 1 42 ? -14.93 -27.609 -7.723 1 84.56 42 THR B O 1
ATOM 3095 N N . PHE B 1 43 ? -14.859 -25.609 -6.832 1 86.69 43 PHE B N 1
ATOM 3096 C CA . PHE B 1 43 ? -13.414 -25.516 -7.008 1 86.69 43 PHE B CA 1
ATOM 3097 C C . PHE B 1 43 ? -12.688 -25.938 -5.734 1 86.69 43 PHE B C 1
ATOM 3099 O O . PHE B 1 43 ? -11.5 -26.266 -5.773 1 86.69 43 PHE B O 1
ATOM 3106 N N . ILE B 1 44 ? -13.367 -25.922 -4.625 1 91.62 44 ILE B N 1
ATOM 3107 C CA . ILE B 1 44 ? -12.727 -26.25 -3.355 1 91.62 44 ILE B CA 1
ATOM 3108 C C . ILE B 1 44 ? -12.461 -27.75 -3.275 1 91.62 44 ILE B C 1
ATOM 3110 O O . ILE B 1 44 ? -13.398 -28.547 -3.303 1 91.62 44 ILE B O 1
ATOM 3114 N N . PRO B 1 45 ? -11.211 -28.109 -3.121 1 92 45 PRO B N 1
ATOM 3115 C CA . PRO B 1 45 ? -10.898 -29.531 -3.018 1 92 45 PRO B CA 1
ATOM 3116 C C . PRO B 1 45 ? -11.469 -30.172 -1.754 1 92 45 PRO B C 1
ATOM 3118 O O . PRO B 1 45 ? -11.594 -29.516 -0.724 1 92 45 PRO B O 1
ATOM 3121 N N . ASN B 1 46 ? -11.758 -31.469 -1.904 1 91.81 46 ASN B N 1
ATOM 3122 C CA . ASN B 1 46 ? -12.273 -32.219 -0.757 1 91.81 46 ASN B CA 1
ATOM 3123 C C . ASN B 1 46 ? -11.289 -32.188 0.407 1 91.81 46 ASN B C 1
ATOM 3125 O O . ASN B 1 46 ? -11.695 -32.156 1.57 1 91.81 46 ASN B O 1
ATOM 3129 N N . SER B 1 47 ? -10.086 -32.25 0.072 1 92.81 47 SER B N 1
ATOM 3130 C CA . SER B 1 47 ? -9.062 -32.25 1.116 1 92.81 47 SER B CA 1
ATOM 3131 C C . SER B 1 47 ? -9.148 -30.953 1.948 1 92.81 47 SER B C 1
ATOM 3133 O O . SER B 1 47 ? -8.914 -30.984 3.158 1 92.81 47 SER B O 1
ATOM 3135 N N . PHE B 1 48 ? -9.414 -29.812 1.302 1 93.5 48 PHE B N 1
ATOM 3136 C CA . PHE B 1 48 ? -9.57 -28.547 1.987 1 93.5 48 PHE B CA 1
ATOM 3137 C C . PHE B 1 48 ? -10.781 -28.562 2.916 1 93.5 48 PHE B C 1
ATOM 3139 O O . PHE B 1 48 ? -10.695 -28.141 4.066 1 93.5 48 PHE B O 1
ATOM 3146 N N . LYS B 1 49 ? -11.852 -29.125 2.465 1 91.56 49 LYS B N 1
ATOM 3147 C CA . LYS B 1 49 ? -13.055 -29.266 3.279 1 91.56 49 LYS B CA 1
ATOM 3148 C C . LYS B 1 49 ? -12.797 -30.125 4.512 1 91.56 49 LYS B C 1
ATOM 3150 O O . LYS B 1 49 ? -13.18 -29.75 5.625 1 91.56 49 LYS B O 1
ATOM 3155 N N . GLU B 1 50 ? -12.141 -31.172 4.25 1 91.38 50 GLU B N 1
ATOM 3156 C CA . GLU B 1 50 ? -11.844 -32.094 5.355 1 91.38 50 GLU B CA 1
ATOM 3157 C C . GLU B 1 50 ? -10.945 -31.422 6.391 1 91.38 50 GLU B C 1
ATOM 3159 O O . GLU B 1 50 ? -11.156 -31.578 7.598 1 91.38 50 GLU B O 1
ATOM 3164 N N . HIS B 1 51 ? -9.969 -30.797 5.906 1 91.69 51 HIS B N 1
ATOM 3165 C CA . HIS B 1 51 ? -9.062 -30.094 6.805 1 91.69 51 HIS B CA 1
ATOM 3166 C C . HIS B 1 51 ? -9.789 -29 7.586 1 91.69 51 HIS B C 1
ATOM 3168 O O . HIS B 1 51 ? -9.578 -28.844 8.789 1 91.69 51 HIS B O 1
ATOM 3174 N N . TYR B 1 52 ? -10.586 -28.281 6.91 1 91.5 52 TYR B N 1
ATOM 3175 C CA . TYR B 1 52 ? -11.305 -27.172 7.52 1 91.5 52 TYR B CA 1
ATOM 3176 C C . TYR B 1 52 ? -12.305 -27.672 8.555 1 91.5 52 TYR B C 1
ATOM 3178 O O . TYR B 1 52 ? -12.422 -27.109 9.648 1 91.5 52 TYR B O 1
ATOM 3186 N N . TYR B 1 53 ? -12.984 -28.766 8.156 1 87.5 53 TYR B N 1
ATOM 3187 C CA . TYR B 1 53 ? -14.047 -29.234 9.031 1 87.5 53 TYR B CA 1
ATOM 3188 C C . TYR B 1 53 ? -13.539 -30.312 9.984 1 87.5 53 TYR B C 1
ATOM 3190 O O . TYR B 1 53 ? -14.266 -30.766 10.875 1 87.5 53 TYR B O 1
ATOM 3198 N N . SER B 1 54 ? -12.383 -31.141 9.516 1 77.12 54 SER B N 1
ATOM 3199 C CA . SER B 1 54 ? -11.82 -32.156 10.391 1 77.12 54 SER B CA 1
ATOM 3200 C C . SER B 1 54 ? -11.383 -31.578 11.727 1 77.12 54 SER B C 1
ATOM 3202 O O . SER B 1 54 ? -11.422 -32.25 12.758 1 77.12 54 SER B O 1
ATOM 3204 N N . ASP B 1 55 ? -10.555 -30.734 11.5 1 55.62 55 ASP B N 1
ATOM 3205 C CA . ASP B 1 55 ? -9.945 -30.266 12.742 1 55.62 55 ASP B CA 1
ATOM 3206 C C . ASP B 1 55 ? -10.992 -30.109 13.836 1 55.62 55 ASP B C 1
ATOM 3208 O O . ASP B 1 55 ? -12.109 -29.656 13.578 1 55.62 55 ASP B O 1
ATOM 3212 N N . LEU B 1 56 ? -10.734 -30.922 14.992 1 48.97 56 LEU B N 1
ATOM 3213 C CA . LEU B 1 56 ? -11.516 -31.312 16.172 1 48.97 56 LEU B CA 1
ATOM 3214 C C . LEU B 1 56 ? -12.742 -30.422 16.312 1 48.97 56 LEU B C 1
ATOM 3216 O O . LEU B 1 56 ? -13.844 -30.922 16.562 1 48.97 56 LEU B O 1
ATOM 3220 N N . GLY B 1 57 ? -12.523 -29.297 17.172 1 46.94 57 GLY B N 1
ATOM 3221 C CA . GLY B 1 57 ? -13.211 -28.656 18.281 1 46.94 57 GLY B CA 1
ATOM 3222 C C . GLY B 1 57 ? -14.43 -27.875 17.844 1 46.94 57 GLY B C 1
ATOM 3223 O O . GLY B 1 57 ? -15.453 -28.453 17.469 1 46.94 57 GLY B O 1
ATOM 3224 N N . LYS B 1 58 ? -14.203 -26.453 17.891 1 50.88 58 LYS B N 1
ATOM 3225 C CA . LYS B 1 58 ? -15.133 -25.344 18.125 1 50.88 58 LYS B CA 1
ATOM 3226 C C . LYS B 1 58 ? -16.031 -25.109 16.906 1 50.88 58 LYS B C 1
ATOM 3228 O O . LYS B 1 58 ? -15.656 -25.453 15.789 1 50.88 58 LYS B O 1
ATOM 3233 N N . ASP B 1 59 ? -17.172 -25.047 17.109 1 58.41 59 ASP B N 1
ATOM 3234 C CA . ASP B 1 59 ? -18.312 -24.641 16.281 1 58.41 59 ASP B CA 1
ATOM 3235 C C . ASP B 1 59 ? -17.891 -23.656 15.203 1 58.41 59 ASP B C 1
ATOM 3237 O O . ASP B 1 59 ? -17.312 -22.609 15.508 1 58.41 59 ASP B O 1
ATOM 3241 N N . ARG B 1 60 ? -17.625 -24.172 13.977 1 71.38 60 ARG B N 1
ATOM 3242 C CA . ARG B 1 60 ? -17.297 -23.266 12.875 1 71.38 60 ARG B CA 1
ATOM 3243 C C . ARG B 1 60 ? -18.484 -22.375 12.523 1 71.38 60 ARG B C 1
ATOM 3245 O O . ARG B 1 60 ? -19.453 -22.844 11.922 1 71.38 60 ARG B O 1
ATOM 3252 N N . GLU B 1 61 ? -18.469 -21.344 13.039 1 81.69 61 GLU B N 1
ATOM 3253 C CA . GLU B 1 61 ? -19.516 -20.344 12.852 1 81.69 61 GLU B CA 1
ATOM 3254 C C . GLU B 1 61 ? -19.672 -19.969 11.383 1 81.69 61 GLU B C 1
ATOM 3256 O O . GLU B 1 61 ? -20.781 -19.734 10.906 1 81.69 61 GLU B O 1
ATOM 3261 N N . TYR B 1 62 ? -18.547 -20.203 10.602 1 91.56 62 TYR B N 1
ATOM 3262 C CA . TYR B 1 62 ? -18.578 -19.734 9.219 1 91.56 62 TYR B CA 1
ATOM 3263 C C . TYR B 1 62 ? -18.297 -20.891 8.258 1 91.56 62 TYR B C 1
ATOM 3265 O O . TYR B 1 62 ? -17.406 -21.719 8.508 1 91.56 62 TYR B O 1
ATOM 3273 N N . GLU B 1 63 ? -19.031 -20.906 7.207 1 91.75 63 GLU B N 1
ATOM 3274 C CA . GLU B 1 63 ? -18.812 -21.922 6.18 1 91.75 63 GLU B CA 1
ATOM 3275 C C . GLU B 1 63 ? -17.516 -21.641 5.406 1 91.75 63 GLU B C 1
ATOM 3277 O O . GLU B 1 63 ? -17.188 -20.484 5.152 1 91.75 63 GLU B O 1
ATOM 3282 N N . LEU B 1 64 ? -16.891 -22.734 4.941 1 93.62 64 LEU B N 1
ATOM 3283 C CA . LEU B 1 64 ? -15.648 -22.609 4.191 1 93.62 64 LEU B CA 1
ATOM 3284 C C . LEU B 1 64 ? -15.859 -21.797 2.918 1 93.62 64 LEU B C 1
ATOM 3286 O O . LEU B 1 64 ? -15.07 -20.906 2.605 1 93.62 64 LEU B O 1
ATOM 3290 N N . SER B 1 65 ? -16.922 -22.078 2.221 1 92.69 65 SER B N 1
ATOM 3291 C CA . SER B 1 65 ? -17.203 -21.375 0.969 1 92.69 65 SER B CA 1
ATOM 3292 C C . SER B 1 65 ? -17.391 -19.891 1.195 1 92.69 65 SER B C 1
ATOM 3294 O O . SER B 1 65 ? -17.016 -19.062 0.352 1 92.69 65 SER B O 1
ATOM 3296 N N . SER B 1 66 ? -17.906 -19.516 2.354 1 93.44 66 SER B N 1
ATOM 3297 C CA . SER B 1 66 ? -18.141 -18.125 2.691 1 93.44 66 SER B CA 1
ATOM 3298 C C . SER B 1 66 ? -16.812 -17.391 2.908 1 93.44 66 SER B C 1
ATOM 3300 O O . SER B 1 66 ? -16.609 -16.297 2.377 1 93.44 66 SER B O 1
ATOM 3302 N N . VAL B 1 67 ? -15.969 -18.062 3.65 1 95 67 VAL B N 1
ATOM 3303 C CA . VAL B 1 67 ? -14.688 -17.438 3.975 1 95 67 VAL B CA 1
ATOM 3304 C C . VAL B 1 67 ? -13.844 -17.297 2.709 1 95 67 VAL B C 1
ATOM 3306 O O . VAL B 1 67 ? -13.266 -16.25 2.457 1 95 67 VAL B O 1
ATOM 3309 N N . VAL B 1 68 ? -13.852 -18.281 1.893 1 94.62 68 VAL B N 1
ATOM 3310 C CA . VAL B 1 68 ? -13.078 -18.266 0.654 1 94.62 68 VAL B CA 1
ATOM 3311 C C . VAL B 1 68 ? -13.656 -17.203 -0.297 1 94.62 68 VAL B C 1
ATOM 3313 O O . VAL B 1 68 ? -12.906 -16.484 -0.955 1 94.62 68 VAL B O 1
ATOM 3316 N N . SER B 1 69 ? -14.945 -17.109 -0.34 1 93.25 69 SER B N 1
ATOM 3317 C CA . SER B 1 69 ? -15.594 -16.109 -1.176 1 93.25 69 SER B CA 1
ATOM 3318 C C . SER B 1 69 ? -15.188 -14.695 -0.754 1 93.25 69 SER B C 1
ATOM 3320 O O . SER B 1 69 ? -14.922 -13.836 -1.602 1 93.25 69 SER B O 1
ATOM 3322 N N . ALA B 1 70 ? -15.141 -14.492 0.504 1 95.06 70 ALA B N 1
ATOM 3323 C CA . ALA B 1 70 ? -14.75 -13.188 1.017 1 95.06 70 ALA B CA 1
ATOM 3324 C C . ALA B 1 70 ? -13.312 -12.844 0.617 1 95.06 70 ALA B C 1
ATOM 3326 O O . ALA B 1 70 ? -13.023 -11.719 0.212 1 95.06 70 ALA B O 1
ATOM 3327 N N . LEU B 1 71 ? -12.484 -13.828 0.701 1 95 71 LEU B N 1
ATOM 3328 C CA . LEU B 1 71 ? -11.086 -13.609 0.349 1 95 71 LEU B CA 1
ATOM 3329 C C . LEU B 1 71 ? -10.93 -13.414 -1.155 1 95 71 LEU B C 1
ATOM 3331 O O . LEU B 1 71 ? -10.055 -12.664 -1.6 1 95 71 LEU B O 1
ATOM 3335 N N . LEU B 1 72 ? -11.727 -14.078 -1.898 1 91.5 72 LEU B N 1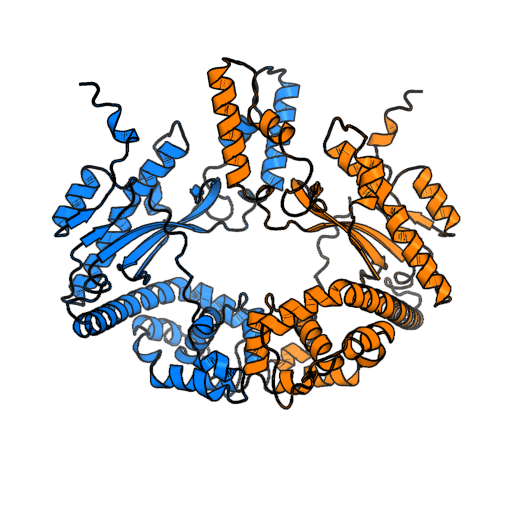
ATOM 3336 C CA . LEU B 1 72 ? -11.719 -13.867 -3.342 1 91.5 72 LEU B CA 1
ATOM 3337 C C . LEU B 1 72 ? -12.18 -12.453 -3.689 1 91.5 72 LEU B C 1
ATOM 3339 O O . LEU B 1 72 ? -11.594 -11.805 -4.555 1 91.5 72 LEU B O 1
ATOM 3343 N N . ILE B 1 73 ? -13.195 -11.977 -3.041 1 90.81 73 ILE B N 1
ATOM 3344 C CA . ILE B 1 73 ? -13.68 -10.609 -3.232 1 90.81 73 ILE B CA 1
ATOM 3345 C C . ILE B 1 73 ? -12.578 -9.617 -2.877 1 90.81 73 ILE B C 1
ATOM 3347 O O . ILE B 1 73 ? -12.398 -8.609 -3.561 1 90.81 73 ILE B O 1
ATOM 3351 N N . MET B 1 74 ? -11.906 -9.906 -1.828 1 94.06 74 MET B N 1
ATOM 3352 C CA . MET B 1 74 ? -10.766 -9.078 -1.416 1 94.06 74 MET B CA 1
ATOM 3353 C C . MET B 1 74 ? -9.781 -8.898 -2.564 1 94.06 74 MET B C 1
ATOM 3355 O O . MET B 1 74 ? -9.297 -7.793 -2.801 1 94.06 74 MET B O 1
ATOM 3359 N N . GLN B 1 75 ? -9.531 -9.969 -3.326 1 90.19 75 GLN B N 1
ATOM 3360 C CA . GLN B 1 75 ? -8.602 -9.922 -4.449 1 90.19 75 GLN B CA 1
ATOM 3361 C C . GLN B 1 75 ? -9.219 -9.195 -5.641 1 90.19 75 GLN B C 1
ATOM 3363 O O . GLN B 1 75 ? -8.555 -8.383 -6.289 1 90.19 75 GLN B O 1
ATOM 3368 N N . ILE B 1 76 ? -10.445 -9.453 -5.863 1 87.62 76 ILE B N 1
ATOM 3369 C CA . ILE B 1 76 ? -11.125 -8.875 -7.02 1 87.62 76 ILE B CA 1
ATOM 3370 C C . ILE B 1 76 ? -11.195 -7.359 -6.871 1 87.62 76 ILE B C 1
ATOM 3372 O O . ILE B 1 76 ? -10.938 -6.625 -7.828 1 87.62 76 ILE B O 1
ATOM 3376 N N . PHE B 1 77 ? -11.453 -6.922 -5.645 1 88.5 77 PHE B N 1
ATOM 3377 C CA . PHE B 1 77 ? -11.594 -5.492 -5.406 1 88.5 77 PHE B CA 1
ATOM 3378 C C . PHE B 1 77 ? -10.258 -4.867 -5.027 1 88.5 77 PHE B C 1
ATOM 3380 O O . PHE B 1 77 ? -10.164 -3.656 -4.824 1 88.5 77 PHE B O 1
ATOM 3387 N N . HIS B 1 78 ? -9.305 -5.688 -4.898 1 91.19 78 HIS B N 1
ATOM 3388 C CA . HIS B 1 78 ? -7.973 -5.242 -4.508 1 91.19 78 HIS B CA 1
ATOM 3389 C C . HIS B 1 78 ? -7.992 -4.578 -3.135 1 91.19 78 HIS B C 1
ATOM 3391 O O . HIS B 1 78 ? -7.422 -3.5 -2.955 1 91.19 78 HIS B O 1
ATOM 3397 N N . ILE B 1 79 ? -8.672 -5.199 -2.264 1 93.25 79 ILE B N 1
ATOM 3398 C CA . ILE B 1 79 ? -8.648 -4.762 -0.872 1 93.25 79 ILE B CA 1
ATOM 3399 C C . ILE B 1 79 ? -7.332 -5.188 -0.221 1 93.25 79 ILE B C 1
ATOM 3401 O O . ILE B 1 79 ? -7.043 -6.383 -0.123 1 93.25 79 ILE B O 1
ATOM 3405 N N . PRO B 1 80 ? -6.625 -4.273 0.291 1 91.94 80 PRO B N 1
ATOM 3406 C CA . PRO B 1 80 ? -5.238 -4.594 0.626 1 91.94 80 PRO B CA 1
ATOM 3407 C C . PRO B 1 80 ? -5.105 -5.32 1.964 1 91.94 80 PRO B C 1
ATOM 3409 O O . PRO B 1 80 ? -4.117 -6.02 2.195 1 91.94 80 PRO B O 1
ATOM 3412 N N . THR B 1 81 ? -6.02 -5.078 2.916 1 91.62 81 THR B N 1
ATOM 3413 C CA . THR B 1 81 ? -5.871 -5.656 4.246 1 91.62 81 THR B CA 1
ATOM 3414 C C . THR B 1 81 ? -7.156 -6.355 4.684 1 91.62 81 THR B C 1
ATOM 3416 O O . THR B 1 81 ? -8.242 -6.016 4.211 1 91.62 81 THR B O 1
ATOM 3419 N N . THR B 1 82 ? -6.973 -7.293 5.582 1 92.5 82 THR B N 1
ATOM 3420 C CA . THR B 1 82 ? -8.141 -7.984 6.109 1 92.5 82 THR B CA 1
ATOM 3421 C C . THR B 1 82 ? -8.953 -7.062 7.02 1 92.5 82 THR B C 1
ATOM 3423 O O . THR B 1 82 ? -10.164 -7.23 7.164 1 92.5 82 THR B O 1
ATOM 3426 N N . VAL B 1 83 ? -8.266 -6.086 7.57 1 89.06 83 VAL B N 1
ATOM 3427 C CA . VAL B 1 83 ? -8.977 -5.09 8.367 1 89.06 83 VAL B CA 1
ATOM 3428 C C . VAL B 1 83 ? -9.984 -4.348 7.496 1 89.06 83 VAL B C 1
ATOM 3430 O O . VAL B 1 83 ? -11.156 -4.223 7.859 1 89.06 83 VAL B O 1
ATOM 3433 N N . LEU B 1 84 ? -9.477 -3.918 6.379 1 92.25 84 LEU B N 1
ATOM 3434 C CA . LEU B 1 84 ? -10.344 -3.195 5.457 1 92.25 84 LEU B CA 1
ATOM 3435 C C . LEU B 1 84 ? -11.43 -4.113 4.902 1 92.25 84 LEU B C 1
ATOM 3437 O O . LEU B 1 84 ? -12.562 -3.678 4.684 1 92.25 84 LEU B O 1
ATOM 3441 N N . LEU B 1 85 ? -11.055 -5.371 4.668 1 94.06 85 LEU B N 1
ATOM 3442 C CA . LEU B 1 85 ? -12.055 -6.336 4.23 1 94.06 85 LEU B CA 1
ATOM 3443 C C . LEU B 1 85 ? -13.195 -6.434 5.238 1 94.06 85 LEU B C 1
ATOM 3445 O O . LEU B 1 85 ? -14.367 -6.418 4.863 1 94.06 85 LEU B O 1
ATOM 3449 N N . THR B 1 86 ? -12.859 -6.516 6.484 1 91.44 86 THR B N 1
ATOM 3450 C CA . THR B 1 86 ? -13.859 -6.613 7.535 1 91.44 86 THR B CA 1
ATOM 3451 C C . THR B 1 86 ? -14.75 -5.371 7.547 1 91.44 86 THR B C 1
ATOM 3453 O O . THR B 1 86 ? -15.969 -5.477 7.715 1 91.44 86 THR B O 1
ATOM 3456 N N . ILE B 1 87 ? -14.172 -4.238 7.32 1 89.25 87 ILE B N 1
ATOM 3457 C CA . ILE B 1 87 ? -14.938 -2.996 7.266 1 89.25 87 ILE B CA 1
ATOM 3458 C C . ILE B 1 87 ? -15.922 -3.047 6.102 1 89.25 87 ILE B C 1
ATOM 3460 O O . ILE B 1 87 ? -17.094 -2.688 6.25 1 89.25 87 ILE B O 1
ATOM 3464 N N . PHE B 1 88 ? -15.469 -3.521 4.953 1 89.88 88 PHE B N 1
ATOM 3465 C CA . PHE B 1 88 ? -16.344 -3.67 3.791 1 89.88 88 PHE B CA 1
ATOM 3466 C C . PHE B 1 88 ? -17.516 -4.586 4.109 1 89.88 88 PHE B C 1
ATOM 3468 O O . PHE B 1 88 ? -18.656 -4.281 3.77 1 89.88 88 PHE B O 1
ATOM 3475 N N . LEU B 1 89 ? -17.219 -5.656 4.773 1 91.5 89 LEU B N 1
ATOM 3476 C CA . LEU B 1 89 ? -18.25 -6.637 5.09 1 91.5 89 LEU B CA 1
ATOM 3477 C C . LEU B 1 89 ? -19.25 -6.066 6.098 1 91.5 89 LEU B C 1
ATOM 3479 O O . LEU B 1 89 ? -20.438 -6.348 6.02 1 91.5 89 LEU B O 1
ATOM 3483 N N . VAL B 1 90 ? -18.781 -5.273 6.973 1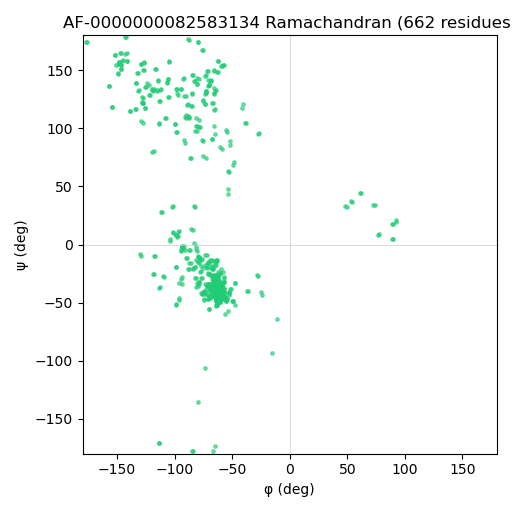 87.69 90 VAL B N 1
ATOM 3484 C CA . VAL B 1 90 ? -19.641 -4.691 8 1 87.69 90 VAL B CA 1
ATOM 3485 C C . VAL B 1 90 ? -20.609 -3.697 7.363 1 87.69 90 VAL B C 1
ATOM 3487 O O . VAL B 1 90 ? -21.781 -3.664 7.707 1 87.69 90 VAL B O 1
ATOM 3490 N N . PHE B 1 91 ? -20.141 -2.963 6.383 1 88.38 91 PHE B N 1
ATOM 3491 C CA . PHE B 1 91 ? -20.938 -1.844 5.891 1 88.38 91 PHE B CA 1
ATOM 3492 C C . PHE B 1 91 ? -21.594 -2.186 4.555 1 88.38 91 PHE B C 1
ATOM 3494 O O . PHE B 1 91 ? -22.219 -1.334 3.928 1 88.38 91 PHE B O 1
ATOM 3501 N N . SER B 1 92 ? -21.422 -3.416 4.145 1 86.75 92 SER B N 1
ATOM 3502 C CA . SER B 1 92 ? -22.031 -3.799 2.877 1 86.75 92 SER B CA 1
ATOM 3503 C C . SER B 1 92 ? -22.844 -5.082 3.023 1 86.75 92 SER B C 1
ATOM 3505 O O . SER B 1 92 ? -22.281 -6.18 3.021 1 86.75 92 SER B O 1
ATOM 3507 N N . THR B 1 93 ? -24.062 -4.863 3.004 1 84.56 93 THR B N 1
ATOM 3508 C CA . THR B 1 93 ? -24.969 -6.008 3.086 1 84.56 93 THR B CA 1
ATOM 3509 C C . THR B 1 93 ? -24.875 -6.855 1.822 1 84.56 93 THR B C 1
ATOM 3511 O O . THR B 1 93 ? -24.938 -8.086 1.889 1 84.56 93 THR B O 1
ATOM 3514 N N . GLU B 1 94 ? -24.703 -6.238 0.742 1 83.44 94 GLU B N 1
ATOM 3515 C CA . GLU B 1 94 ? -24.641 -6.926 -0.544 1 83.44 94 GLU B CA 1
ATOM 3516 C C . GLU B 1 94 ? -23.453 -7.895 -0.598 1 83.44 94 GLU B C 1
ATOM 3518 O O . GLU B 1 94 ? -23.609 -9.039 -1.02 1 83.44 94 GLU B O 1
ATOM 3523 N N . ILE B 1 95 ? -22.344 -7.434 -0.152 1 87.75 95 ILE B N 1
ATOM 3524 C CA . ILE B 1 95 ? -21.156 -8.266 -0.183 1 87.75 95 ILE B CA 1
ATOM 3525 C C . ILE B 1 95 ? -21.266 -9.375 0.856 1 87.75 95 ILE B C 1
ATOM 3527 O O . ILE B 1 95 ? -20.859 -10.516 0.608 1 87.75 95 ILE B O 1
ATOM 3531 N N . ARG B 1 96 ? -21.875 -9.07 1.956 1 89.75 96 ARG B N 1
ATOM 3532 C CA . ARG B 1 96 ? -22.078 -10.07 2.996 1 89.75 96 ARG B CA 1
ATOM 3533 C C . ARG B 1 96 ? -22.938 -11.219 2.484 1 89.75 96 ARG B C 1
ATOM 3535 O O . ARG B 1 96 ? -22.594 -12.391 2.666 1 89.75 96 ARG B O 1
ATOM 3542 N N . GLU B 1 97 ? -23.984 -10.797 1.925 1 87 97 GLU B N 1
ATOM 3543 C CA . GLU B 1 97 ? -24.922 -11.797 1.429 1 87 97 GLU B CA 1
ATOM 3544 C C . GLU B 1 97 ? -24.312 -12.617 0.293 1 87 97 GLU B C 1
ATOM 3546 O O . GLU B 1 97 ? -24.516 -13.828 0.209 1 87 97 GLU B O 1
ATOM 3551 N N . PHE B 1 98 ? -23.625 -12.016 -0.491 1 87.62 98 PHE B N 1
ATOM 3552 C CA . PHE B 1 98 ? -22.938 -12.719 -1.568 1 87.62 98 PHE B CA 1
ATOM 3553 C C . PHE B 1 98 ? -21.984 -13.773 -1.009 1 87.62 98 PHE B C 1
ATOM 3555 O O . PHE B 1 98 ? -21.891 -14.875 -1.546 1 87.62 98 PHE B O 1
ATOM 3562 N N . CYS B 1 99 ? -21.25 -13.406 0.071 1 91.56 99 CYS B N 1
ATOM 3563 C CA . CYS B 1 99 ? -20.266 -14.312 0.657 1 91.56 99 CYS B CA 1
ATOM 3564 C C . CYS B 1 99 ? -20.953 -15.359 1.534 1 91.56 99 CYS B C 1
ATOM 3566 O O . CYS B 1 99 ? -20.312 -16.328 1.941 1 91.56 99 CYS B O 1
ATOM 3568 N N . GLY B 1 100 ? -22.156 -15.148 1.894 1 89.62 100 GLY B N 1
ATOM 3569 C CA . GLY B 1 100 ? -22.891 -16.094 2.713 1 89.62 100 GLY B CA 1
ATOM 3570 C C . GLY B 1 100 ? -22.781 -15.82 4.199 1 89.62 100 GLY B C 1
ATOM 3571 O O . GLY B 1 100 ? -22.938 -16.719 5.02 1 89.62 100 GLY B O 1
ATOM 3572 N N . PHE B 1 101 ? -22.422 -14.531 4.559 1 90.88 101 PHE B N 1
ATOM 3573 C CA . PHE B 1 101 ? -22.375 -14.133 5.961 1 90.88 101 PHE B CA 1
ATOM 3574 C C . PHE B 1 101 ? -23.703 -13.547 6.406 1 90.88 101 PHE B C 1
ATOM 3576 O O . PHE B 1 101 ? -23.859 -12.328 6.461 1 90.88 101 PHE B O 1
ATOM 3583 N N . TYR B 1 102 ? -24.609 -14.352 6.895 1 84.31 102 TYR B N 1
ATOM 3584 C CA . TYR B 1 102 ? -25.969 -13.906 7.203 1 84.31 102 TYR B CA 1
ATOM 3585 C C . TYR B 1 102 ? -26.094 -13.555 8.68 1 84.31 102 TYR B C 1
ATOM 3587 O O . TYR B 1 102 ? -26.859 -12.656 9.039 1 84.31 102 TYR B O 1
ATOM 3595 N N . LYS B 1 103 ? -25.391 -14.234 9.469 1 82.12 103 LYS B N 1
ATOM 3596 C CA . LYS B 1 103 ? -25.547 -14.047 10.906 1 82.12 103 LYS B CA 1
ATOM 3597 C C . LYS B 1 103 ? -24.469 -13.133 11.469 1 82.12 103 LYS B C 1
ATOM 3599 O O . LYS B 1 103 ? -24.766 -12.195 12.211 1 82.12 103 LYS B O 1
ATOM 3604 N N . SER B 1 104 ? -23.297 -13.469 11.164 1 86.81 104 SER B N 1
ATOM 3605 C CA . SER B 1 104 ? -22.156 -12.711 11.656 1 86.81 104 SER B CA 1
ATOM 3606 C C . SER B 1 104 ? -21.016 -12.703 10.648 1 86.81 104 SER B C 1
ATOM 3608 O O . SER B 1 104 ? -21.031 -13.453 9.672 1 86.81 104 SER B O 1
ATOM 3610 N N . ILE B 1 105 ? -20.109 -11.812 10.867 1 89.81 105 ILE B N 1
ATOM 3611 C CA . ILE B 1 105 ? -18.938 -11.719 10 1 89.81 105 ILE B CA 1
ATOM 3612 C C . ILE B 1 105 ? -17.688 -12.062 10.797 1 89.81 105 ILE B C 1
ATOM 3614 O O . ILE B 1 105 ? -17.578 -11.719 11.977 1 89.81 105 ILE B O 1
ATOM 3618 N N . PRO B 1 106 ? -16.797 -12.758 10.18 1 90.19 106 PRO B N 1
ATOM 3619 C CA . PRO B 1 106 ? -15.523 -13.016 10.867 1 90.19 106 PRO B CA 1
ATOM 3620 C C . PRO B 1 106 ? -14.75 -11.734 11.172 1 90.19 106 PRO B C 1
ATOM 3622 O O . PRO B 1 106 ? -14.836 -10.758 10.414 1 90.19 106 PRO B O 1
ATOM 3625 N N . ASP B 1 107 ? -14.031 -11.742 12.211 1 87.75 107 ASP B N 1
ATOM 3626 C CA . ASP B 1 107 ? -13.195 -10.586 12.523 1 87.75 107 ASP B CA 1
ATOM 3627 C C . ASP B 1 107 ? -11.82 -10.703 11.859 1 87.75 107 ASP B C 1
ATOM 3629 O O . ASP B 1 107 ? -11.523 -11.703 11.211 1 87.75 107 ASP B O 1
ATOM 3633 N N . GLU B 1 108 ? -11.031 -9.695 12.031 1 87.06 108 GLU B N 1
ATOM 3634 C CA . GLU B 1 108 ? -9.727 -9.641 11.375 1 87.06 108 GLU B CA 1
ATOM 3635 C C . GLU B 1 108 ? -8.828 -10.781 11.828 1 87.06 108 GLU B C 1
ATOM 3637 O O . GLU B 1 108 ? -8.102 -11.367 11.023 1 87.06 108 GLU B O 1
ATOM 3642 N N . SER B 1 109 ? -8.844 -11.055 13.141 1 87.25 109 SER B N 1
ATOM 3643 C CA . SER B 1 109 ? -8.008 -12.125 13.672 1 87.25 109 SER B CA 1
ATOM 3644 C C . SER B 1 109 ? -8.359 -13.469 13.039 1 87.25 109 SER B C 1
ATOM 3646 O O . SER B 1 109 ? -7.477 -14.305 12.812 1 87.25 109 SER B O 1
ATOM 3648 N N . PHE B 1 110 ? -9.633 -13.648 12.781 1 91.06 110 PHE B N 1
ATOM 3649 C CA . PHE B 1 110 ? -10.078 -14.875 12.133 1 91.06 110 PHE B CA 1
ATOM 3650 C C . PHE B 1 110 ? -9.477 -14.992 10.734 1 91.06 110 PHE B C 1
ATOM 3652 O O . PHE B 1 110 ? -8.898 -16.031 10.391 1 91.06 110 PHE B O 1
ATOM 3659 N N . PHE B 1 111 ? -9.602 -13.953 9.938 1 93.19 111 PHE B N 1
ATOM 3660 C CA . PHE B 1 111 ? -9.086 -13.977 8.578 1 93.19 111 PHE B CA 1
ATOM 3661 C C . PHE B 1 111 ? -7.578 -14.203 8.57 1 93.19 111 PHE B C 1
ATOM 3663 O O . PHE B 1 111 ? -7.062 -14.953 7.738 1 93.19 111 PHE B O 1
ATOM 3670 N N . SER B 1 112 ? -6.891 -13.531 9.453 1 89.38 112 SER B N 1
ATOM 3671 C CA . SER B 1 112 ? -5.441 -13.672 9.531 1 89.38 112 SER B CA 1
ATOM 3672 C C . SER B 1 112 ? -5.039 -15.109 9.852 1 89.38 112 SER B C 1
ATOM 3674 O O . SER B 1 112 ? -4.172 -15.68 9.195 1 89.38 112 SER B O 1
ATOM 3676 N N . ARG B 1 113 ? -5.711 -15.695 10.828 1 90.88 113 ARG B N 1
ATOM 3677 C CA . ARG B 1 113 ? -5.43 -17.078 11.211 1 90.88 113 ARG B CA 1
ATOM 3678 C C . ARG B 1 113 ? -5.805 -18.031 10.086 1 90.88 113 ARG B C 1
ATOM 3680 O O . ARG B 1 113 ? -5.086 -19 9.82 1 90.88 113 ARG B O 1
ATOM 3687 N N . PHE B 1 114 ? -6.957 -17.797 9.508 1 93.81 114 PHE B N 1
ATOM 3688 C CA . PHE B 1 114 ? -7.418 -18.641 8.406 1 93.81 114 PHE B CA 1
ATOM 3689 C C . PHE B 1 114 ? -6.383 -18.703 7.293 1 93.81 114 PHE B C 1
ATOM 3691 O O . PHE B 1 114 ? -6.027 -19.781 6.82 1 93.81 114 PHE B O 1
ATOM 3698 N N . LYS B 1 115 ? -5.848 -17.562 6.898 1 93.5 115 LYS B N 1
ATOM 3699 C CA . LYS B 1 115 ? -4.875 -17.484 5.812 1 93.5 115 LYS B CA 1
ATOM 3700 C C . LYS B 1 115 ? -3.592 -18.234 6.164 1 93.5 115 LYS B C 1
ATOM 3702 O O . LYS B 1 115 ? -2.996 -18.891 5.305 1 93.5 115 LYS B O 1
ATOM 3707 N N . THR B 1 116 ? -3.205 -18.141 7.375 1 90.94 116 THR B N 1
ATOM 3708 C CA . THR B 1 116 ? -1.968 -18.781 7.809 1 90.94 116 THR B CA 1
ATOM 3709 C C . THR B 1 116 ? -2.16 -20.297 7.949 1 90.94 116 THR B C 1
ATOM 3711 O O . THR B 1 116 ? -1.316 -21.078 7.504 1 90.94 116 THR B O 1
ATOM 3714 N N . THR B 1 117 ? -3.281 -20.688 8.523 1 91.81 117 THR B N 1
ATOM 3715 C CA . THR B 1 117 ? -3.553 -22.094 8.805 1 91.81 117 THR B CA 1
ATOM 3716 C C . THR B 1 117 ? -3.766 -22.875 7.508 1 91.81 117 THR B C 1
ATOM 3718 O O . THR B 1 117 ? -3.328 -24.016 7.387 1 91.81 117 THR B O 1
ATOM 3721 N N . PHE B 1 118 ? -4.371 -22.234 6.605 1 94.31 118 PHE B N 1
ATOM 3722 C CA . PHE B 1 118 ? -4.777 -22.969 5.418 1 94.31 118 PHE B CA 1
ATOM 3723 C C . PHE B 1 118 ? -3.973 -22.531 4.199 1 94.31 118 PHE B C 1
ATOM 3725 O O . PHE B 1 118 ? -4.473 -22.562 3.074 1 94.31 118 PHE B O 1
ATOM 3732 N N . GLU B 1 119 ? -2.803 -22.078 4.41 1 92.31 119 GLU B N 1
ATOM 3733 C CA . GLU B 1 119 ? -1.934 -21.594 3.34 1 92.31 119 GLU B CA 1
ATOM 3734 C C . GLU B 1 119 ? -1.736 -22.656 2.266 1 92.31 119 GLU B C 1
ATOM 3736 O O . GLU B 1 119 ? -1.886 -22.375 1.074 1 92.31 119 GLU B O 1
ATOM 3741 N N . SER B 1 120 ? -1.431 -23.906 2.705 1 92.56 120 SER B N 1
ATOM 3742 C CA . SER B 1 120 ? -1.2 -24.984 1.759 1 92.56 120 SER B CA 1
ATOM 3743 C C . SER B 1 120 ? -2.482 -25.359 1.021 1 92.56 120 SER B C 1
ATOM 3745 O O . SER B 1 120 ? -2.445 -25.703 -0.164 1 92.56 120 SER B O 1
ATOM 3747 N N . ASP B 1 121 ? -3.578 -25.25 1.731 1 94.62 121 ASP B N 1
ATOM 3748 C CA . ASP B 1 121 ? -4.871 -25.547 1.121 1 94.62 121 ASP B CA 1
ATOM 3749 C C . ASP B 1 121 ? -5.18 -24.562 -0.007 1 94.62 121 ASP B C 1
ATOM 3751 O O . ASP B 1 121 ? -5.738 -24.953 -1.036 1 94.62 121 ASP B O 1
ATOM 3755 N N . PHE B 1 122 ? -4.766 -23.344 0.172 1 93.81 122 PHE B N 1
ATOM 3756 C CA . PHE B 1 122 ? -4.945 -22.344 -0.872 1 93.81 122 PHE B CA 1
ATOM 3757 C C . PHE B 1 122 ? -4.113 -22.688 -2.102 1 93.81 122 PHE B C 1
ATOM 3759 O O . PHE B 1 122 ? -4.555 -22.484 -3.234 1 93.81 122 PHE B O 1
ATOM 3766 N N . GLY B 1 123 ? -2.916 -23.109 -1.841 1 92.38 123 GLY B N 1
ATOM 3767 C CA . GLY B 1 123 ? -2.098 -23.562 -2.953 1 92.38 123 GLY B CA 1
ATOM 3768 C C . GLY B 1 123 ? -2.758 -24.672 -3.764 1 92.38 123 GLY B C 1
ATOM 3769 O O . GLY B 1 123 ? -2.801 -24.594 -4.996 1 92.38 123 GLY B O 1
ATOM 3770 N N . ASN B 1 124 ? -3.297 -25.609 -3.066 1 91.94 124 ASN B N 1
ATOM 3771 C CA . ASN B 1 124 ? -3.984 -26.719 -3.717 1 91.94 124 ASN B CA 1
ATOM 3772 C C . ASN B 1 124 ? -5.23 -26.25 -4.461 1 91.94 124 ASN B C 1
ATOM 3774 O O . ASN B 1 124 ? -5.551 -26.766 -5.531 1 91.94 124 ASN B O 1
ATOM 3778 N N . LEU B 1 125 ? -5.91 -25.375 -3.811 1 93.5 125 LEU B N 1
ATOM 3779 C CA . LEU B 1 125 ? -7.082 -24.797 -4.457 1 93.5 125 LEU B CA 1
ATOM 3780 C C . LEU B 1 125 ? -6.703 -24.125 -5.773 1 93.5 125 LEU B C 1
ATOM 3782 O O . LEU B 1 125 ? -7.367 -24.328 -6.789 1 93.5 125 LEU B O 1
ATOM 3786 N N . PHE B 1 126 ? -5.684 -23.344 -5.77 1 93.06 126 PHE B N 1
ATOM 3787 C CA . PHE B 1 126 ? -5.203 -22.672 -6.973 1 93.06 126 PHE B CA 1
ATOM 3788 C C . PHE B 1 126 ? -4.855 -23.688 -8.055 1 93.06 126 PHE B C 1
ATOM 3790 O O . PHE B 1 126 ? -5.242 -23.531 -9.211 1 93.06 126 PHE B O 1
ATOM 3797 N N . ASP B 1 127 ? -4.156 -24.719 -7.637 1 90.94 127 ASP B N 1
ATOM 3798 C CA . ASP B 1 127 ? -3.752 -25.75 -8.586 1 90.94 127 ASP B CA 1
ATOM 3799 C C . ASP B 1 127 ? -4.969 -26.438 -9.203 1 90.94 127 ASP B C 1
ATOM 3801 O O . ASP B 1 127 ? -4.977 -26.734 -10.398 1 90.94 127 ASP B O 1
ATOM 3805 N N . SER B 1 128 ? -5.93 -26.672 -8.391 1 88.69 128 SER B N 1
ATOM 3806 C CA . SER B 1 128 ? -7.156 -27.297 -8.883 1 88.69 128 SER B CA 1
ATOM 3807 C C . SER B 1 128 ? -7.895 -26.375 -9.844 1 88.69 128 SER B C 1
ATOM 3809 O O . SER B 1 128 ? -8.422 -26.828 -10.859 1 88.69 128 SER B O 1
ATOM 3811 N N . MET B 1 129 ? -7.934 -25.125 -9.523 1 90.88 129 MET B N 1
ATOM 3812 C CA . MET B 1 129 ? -8.602 -24.141 -10.375 1 90.88 129 MET B CA 1
ATOM 3813 C C . MET B 1 129 ? -7.883 -24 -11.711 1 90.88 129 MET B C 1
ATOM 3815 O O . MET B 1 129 ? -8.523 -23.812 -12.75 1 90.88 129 MET B O 1
ATOM 3819 N N . ALA B 1 130 ? -6.578 -24.078 -11.672 1 93.56 130 ALA B N 1
ATOM 3820 C CA . ALA B 1 130 ? -5.781 -23.938 -12.883 1 93.56 130 ALA B CA 1
ATOM 3821 C C . ALA B 1 130 ? -6.18 -24.953 -13.938 1 93.56 130 ALA B C 1
ATOM 3823 O O . ALA B 1 130 ? -6.266 -24.641 -15.125 1 93.56 130 ALA B O 1
ATOM 3824 N N . LEU B 1 131 ? -6.496 -26.172 -13.477 1 92.75 131 LEU B N 1
ATOM 3825 C CA . LEU B 1 131 ? -6.902 -27.219 -14.406 1 92.75 131 LEU B CA 1
ATOM 3826 C C . LEU B 1 131 ? -8.219 -26.859 -15.086 1 92.75 131 LEU B C 1
ATOM 3828 O O . LEU B 1 131 ? -8.352 -27.016 -16.312 1 92.75 131 LEU B O 1
ATOM 3832 N N . LYS B 1 132 ? -9.102 -26.375 -14.312 1 88.88 132 LYS B N 1
ATOM 3833 C CA . LYS B 1 132 ? -10.398 -25.969 -14.859 1 88.88 132 LYS B CA 1
ATOM 3834 C C . LYS B 1 132 ? -10.242 -24.781 -15.812 1 88.88 132 LYS B C 1
ATOM 3836 O O . LYS B 1 132 ? -10.93 -24.719 -16.828 1 88.88 132 LYS B O 1
ATOM 3841 N N . VAL B 1 133 ? -9.398 -23.891 -15.469 1 92 133 VAL B N 1
ATOM 3842 C CA . VAL B 1 133 ? -9.141 -22.703 -16.281 1 92 133 VAL B CA 1
ATOM 3843 C C . VAL B 1 133 ? -8.547 -23.125 -17.625 1 92 133 VAL B C 1
ATOM 3845 O O . VAL B 1 133 ? -8.891 -22.562 -18.672 1 92 133 VAL B O 1
ATOM 3848 N N . ILE B 1 134 ? -7.684 -24.094 -17.609 1 95.62 134 ILE B N 1
ATOM 3849 C CA . ILE B 1 134 ? -7.082 -24.594 -18.828 1 95.62 134 ILE B CA 1
ATOM 3850 C C . ILE B 1 134 ? -8.172 -25.141 -19.766 1 95.62 134 ILE B C 1
ATOM 3852 O O . ILE B 1 134 ? -8.164 -24.875 -20.969 1 95.62 134 ILE B O 1
ATOM 3856 N N . ASP B 1 135 ? -9.156 -25.812 -19.156 1 92.81 135 ASP B N 1
ATOM 3857 C CA . ASP B 1 135 ? -10.273 -26.344 -19.938 1 92.81 135 ASP B CA 1
ATOM 3858 C C . ASP B 1 135 ? -11.102 -25.203 -20.531 1 92.81 135 ASP B C 1
ATOM 3860 O O . ASP B 1 135 ? -11.492 -25.266 -21.703 1 92.81 135 ASP B O 1
ATOM 3864 N N . ILE B 1 136 ? -11.336 -24.25 -19.75 1 90.31 136 ILE B N 1
ATOM 3865 C CA . ILE B 1 136 ? -12.102 -23.094 -20.219 1 90.31 136 ILE B CA 1
ATOM 3866 C C . ILE B 1 136 ? -11.359 -22.406 -21.344 1 90.31 136 ILE B C 1
ATOM 3868 O O . ILE B 1 136 ? -11.969 -22.016 -22.359 1 90.31 136 ILE B O 1
ATOM 3872 N N . CYS B 1 137 ? -10.062 -22.25 -21.203 1 94.44 137 CYS B N 1
ATOM 3873 C CA . CYS B 1 137 ? -9.242 -21.625 -22.234 1 94.44 137 CYS B CA 1
ATOM 3874 C C . CYS B 1 137 ? -9.281 -22.422 -23.531 1 94.44 137 CYS B C 1
ATOM 3876 O O . CYS B 1 137 ? -9.312 -21.844 -24.625 1 94.44 137 CYS B O 1
ATOM 3878 N N . GLU B 1 138 ? -9.297 -23.719 -23.406 1 95.25 138 GLU B N 1
ATOM 3879 C CA . GLU B 1 138 ? -9.383 -24.562 -24.594 1 95.25 138 GLU B CA 1
ATOM 3880 C C . GLU B 1 138 ? -10.719 -24.391 -25.297 1 95.25 138 GLU B C 1
ATOM 3882 O O . GLU B 1 138 ? -10.766 -24.297 -26.531 1 95.25 138 GLU B O 1
ATOM 3887 N N . ASP B 1 139 ? -11.797 -24.312 -24.5 1 93.69 139 ASP B N 1
ATOM 3888 C CA . ASP B 1 139 ? -13.125 -24.094 -25.062 1 93.69 139 ASP B CA 1
ATOM 3889 C C . ASP B 1 139 ? -13.195 -22.766 -25.812 1 93.69 139 ASP B C 1
ATOM 3891 O O . ASP B 1 139 ? -13.75 -22.703 -26.906 1 93.69 139 ASP B O 1
ATOM 3895 N N . ILE B 1 140 ? -12.609 -21.766 -25.234 1 93.75 140 ILE B N 1
ATOM 3896 C CA . ILE B 1 140 ? -12.586 -20.453 -25.844 1 93.75 140 ILE B CA 1
ATOM 3897 C C . ILE B 1 140 ? -11.789 -20.516 -27.156 1 93.75 140 ILE B C 1
ATOM 3899 O O . ILE B 1 140 ? -12.234 -20 -28.188 1 93.75 140 ILE B O 1
ATOM 3903 N N . ASN B 1 141 ? -10.672 -21.141 -27.062 1 95.06 141 ASN B N 1
ATOM 3904 C CA . ASN B 1 141 ? -9.836 -21.266 -28.25 1 95.06 141 ASN B CA 1
ATOM 3905 C C . ASN B 1 141 ? -10.57 -21.969 -29.391 1 95.06 141 ASN B C 1
ATOM 3907 O O . ASN B 1 141 ? -10.492 -21.547 -30.547 1 95.06 141 ASN B O 1
ATOM 3911 N N . ASN B 1 142 ? -11.305 -22.984 -29.062 1 95 142 ASN B N 1
ATOM 3912 C CA . ASN B 1 142 ? -12.039 -23.75 -30.047 1 95 142 ASN B CA 1
ATOM 3913 C C . ASN B 1 142 ? -13.125 -22.922 -30.734 1 95 142 ASN B C 1
ATOM 3915 O O . ASN B 1 142 ? -13.484 -23.172 -31.875 1 95 142 ASN B O 1
ATOM 3919 N N . ASN B 1 143 ? -13.562 -21.938 -30.016 1 94.06 143 ASN B N 1
ATOM 3920 C CA . ASN B 1 143 ? -14.648 -21.109 -30.531 1 94.06 143 ASN B CA 1
ATOM 3921 C C . ASN B 1 143 ? -14.109 -19.875 -31.25 1 94.06 143 ASN B C 1
ATOM 3923 O O . ASN B 1 143 ? -14.875 -19.109 -31.844 1 94.06 143 ASN B O 1
ATOM 3927 N N . LEU B 1 144 ? -12.859 -19.703 -31.203 1 94.31 144 LEU B N 1
ATOM 3928 C CA . LEU B 1 144 ? -12.25 -18.578 -31.922 1 94.31 144 LEU B CA 1
ATOM 3929 C C . LEU B 1 144 ? -12.125 -18.891 -33.406 1 94.31 144 LEU B C 1
ATOM 3931 O O . LEU B 1 144 ? -11.859 -20.031 -33.781 1 94.31 144 LEU B O 1
ATOM 3935 N N . PRO B 1 145 ? -12.344 -17.875 -34.188 1 93.94 145 PRO B N 1
ATOM 3936 C CA . PRO B 1 145 ? -12.102 -18.062 -35.625 1 93.94 145 PRO B CA 1
ATOM 3937 C C . PRO B 1 145 ? -10.664 -18.469 -35.906 1 93.94 145 PRO B C 1
ATOM 3939 O O . PRO B 1 145 ? -9.742 -18.109 -35.188 1 93.94 145 PRO B O 1
ATOM 3942 N N . ALA B 1 146 ? -10.531 -19.172 -37.031 1 91.12 146 ALA B N 1
ATOM 3943 C CA . ALA B 1 146 ? -9.219 -19.688 -37.406 1 91.12 146 ALA B CA 1
ATOM 3944 C C . ALA B 1 146 ? -8.234 -18.547 -37.656 1 91.12 146 ALA B C 1
ATOM 3946 O O . ALA B 1 146 ? -7.035 -18.688 -37.438 1 91.12 146 ALA B O 1
ATOM 3947 N N . ASN B 1 147 ? -8.766 -17.391 -38.062 1 93.19 147 ASN B N 1
ATOM 3948 C CA . ASN B 1 147 ? -7.891 -16.281 -38.438 1 93.19 147 ASN B CA 1
ATOM 3949 C C . ASN B 1 147 ? -7.711 -15.312 -37.25 1 93.19 147 ASN B C 1
ATOM 3951 O O . ASN B 1 147 ? -7.113 -14.25 -37.438 1 93.19 147 ASN B O 1
ATOM 3955 N N . SER B 1 148 ? -8.133 -15.75 -36.188 1 93.19 148 SER B N 1
ATOM 3956 C CA . SER B 1 148 ? -7.984 -14.883 -35 1 93.19 148 SER B CA 1
ATOM 3957 C C . SER B 1 148 ? -6.531 -14.828 -34.562 1 93.19 148 SER B C 1
ATOM 3959 O O . SER B 1 148 ? -5.867 -15.859 -34.438 1 93.19 148 SER B O 1
ATOM 3961 N N . PRO B 1 149 ? -6.027 -13.602 -34.312 1 92.12 149 PRO B N 1
ATOM 3962 C CA . PRO B 1 149 ? -4.664 -13.5 -33.781 1 92.12 149 PRO B CA 1
ATOM 3963 C C . PRO B 1 149 ? -4.516 -14.141 -32.406 1 92.12 149 PRO B C 1
ATOM 3965 O O . PRO B 1 149 ? -3.396 -14.391 -31.969 1 92.12 149 PRO B O 1
ATOM 3968 N N . LYS B 1 150 ? -5.57 -14.438 -31.75 1 92.31 150 LYS B N 1
ATOM 3969 C CA . LYS B 1 150 ? -5.543 -15.023 -30.422 1 92.31 150 LYS B CA 1
ATOM 3970 C C . LYS B 1 150 ? -5.617 -16.547 -30.484 1 92.31 150 LYS B C 1
ATOM 3972 O O . LYS B 1 150 ? -5.512 -17.219 -29.469 1 92.31 150 LYS B O 1
ATOM 3977 N N . LYS B 1 151 ? -5.73 -17 -31.672 1 94.12 151 LYS B N 1
ATOM 3978 C CA . LYS B 1 151 ? -5.887 -18.438 -31.859 1 94.12 151 LYS B CA 1
ATOM 3979 C C . LYS B 1 151 ? -4.637 -19.188 -31.422 1 94.12 151 LYS B C 1
ATOM 3981 O O . LYS B 1 151 ? -3.516 -18.766 -31.719 1 94.12 151 LYS B O 1
ATOM 3986 N N . ASN B 1 152 ? -4.781 -20.188 -30.625 1 94.12 152 ASN B N 1
ATOM 3987 C CA . ASN B 1 152 ? -3.785 -21.172 -30.219 1 94.12 152 ASN B CA 1
ATOM 3988 C C . ASN B 1 152 ? -2.828 -20.594 -29.172 1 94.12 152 ASN B C 1
ATOM 3990 O O . ASN B 1 152 ? -1.837 -21.234 -28.828 1 94.12 152 ASN B O 1
ATOM 3994 N N . LEU B 1 153 ? -3.09 -19.422 -28.656 1 94.81 153 LEU B N 1
ATOM 3995 C CA . LEU B 1 153 ? -2.266 -18.875 -27.594 1 94.81 153 LEU B CA 1
ATOM 3996 C C . LEU B 1 153 ? -2.496 -19.625 -26.281 1 94.81 153 LEU B C 1
ATOM 3998 O O . LEU B 1 153 ? -1.633 -19.625 -25.406 1 94.81 153 LEU B O 1
ATOM 4002 N N . ASN B 1 154 ? -3.637 -20.312 -26.203 1 95 154 ASN B N 1
ATOM 4003 C CA . ASN B 1 154 ? -3.943 -21.094 -25 1 95 154 ASN B CA 1
ATOM 4004 C C . ASN B 1 154 ? -2.998 -22.281 -24.844 1 95 154 ASN B C 1
ATOM 4006 O O . ASN B 1 154 ? -2.822 -22.812 -23.75 1 95 154 ASN B O 1
ATOM 4010 N N . SER B 1 155 ? -2.342 -22.719 -25.953 1 96.19 155 SER B N 1
ATOM 4011 C CA . SER B 1 155 ? -1.479 -23.906 -25.906 1 96.19 155 SER B CA 1
ATOM 4012 C C . SER B 1 155 ? -0.012 -23.5 -25.766 1 96.19 155 SER B C 1
ATOM 4014 O O . SER B 1 155 ? 0.878 -24.344 -25.891 1 96.19 155 SER B O 1
ATOM 4016 N N . MET B 1 156 ? 0.177 -22.25 -25.547 1 97.25 156 MET B N 1
ATOM 4017 C CA . MET B 1 156 ? 1.514 -21.75 -25.234 1 97.25 156 MET B CA 1
ATOM 4018 C C . MET B 1 156 ? 1.738 -21.672 -23.734 1 97.25 156 MET B C 1
ATOM 4020 O O . MET B 1 156 ? 0.845 -21.266 -22.984 1 97.25 156 MET B O 1
ATOM 4024 N N . LEU B 1 157 ? 2.867 -22.156 -23.328 1 97.5 157 LEU B N 1
ATOM 4025 C CA . LEU B 1 157 ? 3.256 -22.094 -21.922 1 97.5 157 LEU B CA 1
ATOM 4026 C C . LEU B 1 157 ? 4.461 -21.172 -21.734 1 97.5 157 LEU B C 1
ATOM 4028 O O . LEU B 1 157 ? 5.488 -21.359 -22.375 1 97.5 157 LEU B O 1
ATOM 4032 N N . ILE B 1 158 ? 4.289 -20.188 -20.891 1 97.12 158 ILE B N 1
ATOM 4033 C CA . ILE B 1 158 ? 5.324 -19.188 -20.656 1 97.12 158 ILE B CA 1
ATOM 4034 C C . ILE B 1 158 ? 5.82 -19.266 -19.219 1 97.12 158 ILE B C 1
ATOM 4036 O O . ILE B 1 158 ? 5.023 -19.406 -18.297 1 97.12 158 ILE B O 1
ATOM 4040 N N . TYR B 1 159 ? 7.102 -19.281 -19.062 1 96.44 159 TYR B N 1
ATOM 4041 C CA . TYR B 1 159 ? 7.695 -19.344 -17.734 1 96.44 159 TYR B CA 1
ATOM 4042 C C . TYR B 1 159 ? 8.562 -18.109 -17.453 1 96.44 159 TYR B C 1
ATOM 4044 O O . TYR B 1 159 ? 9.305 -17.672 -18.344 1 96.44 159 TYR B O 1
ATOM 4052 N N . ASP B 1 160 ? 8.391 -17.516 -16.328 1 93.06 160 ASP B N 1
ATOM 4053 C CA . ASP B 1 160 ? 9.227 -16.406 -15.859 1 93.06 160 ASP B CA 1
ATOM 4054 C C . ASP B 1 160 ? 9.383 -16.438 -14.344 1 93.06 160 ASP B C 1
ATOM 4056 O O . ASP B 1 160 ? 8.625 -17.125 -13.648 1 93.06 160 ASP B O 1
ATOM 4060 N N . THR B 1 161 ? 10.43 -15.891 -13.875 1 90.56 161 THR B N 1
ATOM 4061 C CA . THR B 1 161 ? 10.664 -15.789 -12.438 1 90.56 161 THR B CA 1
ATOM 4062 C C . THR B 1 161 ? 10.445 -14.359 -11.953 1 90.56 161 THR B C 1
ATOM 4064 O O . THR B 1 161 ? 10.594 -13.406 -12.719 1 90.56 161 THR B O 1
ATOM 4067 N N . SER B 1 162 ? 9.883 -14.258 -10.797 1 89 162 SER B N 1
ATOM 4068 C CA . SER B 1 162 ? 9.711 -12.969 -10.141 1 89 162 SER B CA 1
ATOM 4069 C C . SER B 1 162 ? 9.93 -13.086 -8.633 1 89 162 SER B C 1
ATOM 4071 O O . SER B 1 162 ? 10.383 -14.117 -8.148 1 89 162 SER B O 1
ATOM 4073 N N . GLY B 1 163 ? 9.836 -11.992 -7.941 1 88.5 163 GLY B N 1
ATOM 4074 C CA . GLY B 1 163 ? 10.062 -12.008 -6.504 1 88.5 163 GLY B CA 1
ATOM 4075 C C . GLY B 1 163 ? 9.25 -10.969 -5.762 1 88.5 163 GLY B C 1
ATOM 4076 O O . GLY B 1 163 ? 8.898 -9.93 -6.324 1 88.5 163 GLY B O 1
ATOM 4077 N N . LEU B 1 164 ? 8.906 -11.344 -4.582 1 88.94 164 LEU B N 1
ATOM 4078 C CA . LEU B 1 164 ? 8.289 -10.398 -3.656 1 88.94 164 LEU B CA 1
ATOM 4079 C C . LEU B 1 164 ? 9.312 -9.844 -2.678 1 88.94 164 LEU B C 1
ATOM 4081 O O . LEU B 1 164 ? 10.133 -10.594 -2.143 1 88.94 164 LEU B O 1
ATOM 4085 N N . LYS B 1 165 ? 9.281 -8.516 -2.506 1 86.5 165 LYS B N 1
ATOM 4086 C CA . LYS B 1 165 ? 10.203 -7.883 -1.573 1 86.5 165 LYS B CA 1
ATOM 4087 C C . LYS B 1 165 ? 9.531 -7.609 -0.231 1 86.5 165 LYS B C 1
ATOM 4089 O O . LYS B 1 165 ? 8.852 -6.598 -0.066 1 86.5 165 LYS B O 1
ATOM 4094 N N . PRO B 1 166 ? 9.727 -8.492 0.692 1 85.5 166 PRO B N 1
ATOM 4095 C CA . PRO B 1 166 ? 9.07 -8.312 1.988 1 85.5 166 PRO B CA 1
ATOM 4096 C C . PRO B 1 166 ? 9.734 -7.242 2.846 1 85.5 166 PRO B C 1
ATOM 4098 O O . PRO B 1 166 ? 10.844 -6.801 2.533 1 85.5 166 PRO B O 1
ATOM 4101 N N . LYS B 1 167 ? 8.992 -6.852 3.939 1 81.44 167 LYS B N 1
ATOM 4102 C CA . LYS B 1 167 ? 9.516 -5.867 4.883 1 81.44 167 LYS B CA 1
ATOM 4103 C C . LYS B 1 167 ? 10.383 -6.531 5.949 1 81.44 167 LYS B C 1
ATOM 4105 O O . LYS B 1 167 ? 9.977 -6.637 7.109 1 81.44 167 LYS B O 1
ATOM 4110 N N . VAL B 1 168 ? 11.5 -6.879 5.52 1 80.25 168 VAL B N 1
ATOM 4111 C CA . VAL B 1 168 ? 12.469 -7.453 6.453 1 80.25 168 VAL B CA 1
ATOM 4112 C C . VAL B 1 168 ? 13.547 -6.43 6.773 1 80.25 168 VAL B C 1
ATOM 4114 O O . VAL B 1 168 ? 13.727 -5.453 6.043 1 80.25 168 VAL B O 1
ATOM 4117 N N . LYS B 1 169 ? 14.188 -6.609 7.883 1 77.31 169 LYS B N 1
ATOM 4118 C CA . LYS B 1 169 ? 15.227 -5.688 8.352 1 77.31 169 LYS B CA 1
ATOM 4119 C C . LYS B 1 169 ? 16.266 -5.426 7.266 1 77.31 169 LYS B C 1
ATOM 4121 O O . LYS B 1 169 ? 16.719 -4.289 7.094 1 77.31 169 LYS B O 1
ATOM 4126 N N . GLU B 1 170 ? 16.609 -6.43 6.516 1 75.5 170 GLU B N 1
ATOM 4127 C CA . GLU B 1 170 ? 17.656 -6.363 5.5 1 75.5 170 GLU B CA 1
ATOM 4128 C C . GLU B 1 170 ? 17.234 -5.484 4.324 1 75.5 170 GLU B C 1
ATOM 4130 O O . GLU B 1 170 ? 18.078 -4.949 3.604 1 75.5 170 GLU B O 1
ATOM 4135 N N . ASN B 1 171 ? 15.969 -5.379 4.125 1 77.06 171 ASN B N 1
ATOM 4136 C CA . ASN B 1 171 ? 15.453 -4.547 3.039 1 77.06 171 ASN B CA 1
ATOM 4137 C C . ASN B 1 171 ? 15.219 -3.111 3.496 1 77.06 171 ASN B C 1
ATOM 4139 O O . ASN B 1 171 ? 14.828 -2.258 2.695 1 77.06 171 ASN B O 1
ATOM 4143 N N . ASN B 1 172 ? 15.281 -2.91 4.785 1 71 172 ASN B N 1
ATOM 4144 C CA . ASN B 1 172 ? 15.188 -1.553 5.312 1 71 172 ASN B CA 1
ATOM 4145 C C . ASN B 1 172 ? 16.406 -0.714 4.918 1 71 172 ASN B C 1
ATOM 4147 O O . ASN B 1 172 ? 17.547 -1.096 5.191 1 71 172 ASN B O 1
ATOM 4151 N N . PRO B 1 173 ? 16.141 0.338 4.266 1 64.81 173 PRO B N 1
ATOM 4152 C CA . PRO B 1 173 ? 17.266 1.164 3.826 1 64.81 173 PRO B CA 1
ATOM 4153 C C . PRO B 1 173 ? 18.156 1.608 4.984 1 64.81 173 PRO B C 1
ATOM 4155 O O . PRO B 1 173 ? 19.359 1.772 4.809 1 64.81 173 PRO B O 1
ATOM 4158 N N . LYS B 1 174 ? 17.609 1.737 6.141 1 59 174 LYS B N 1
ATOM 4159 C CA . LYS B 1 174 ? 18.375 2.148 7.309 1 59 174 LYS B CA 1
ATOM 4160 C C . LYS B 1 174 ? 19.453 1.119 7.645 1 59 174 LYS B C 1
ATOM 4162 O O . LYS B 1 174 ? 20.547 1.479 8.094 1 59 174 LYS B O 1
ATOM 4167 N N . THR B 1 175 ? 19.078 -0.126 7.426 1 60.12 175 THR B N 1
ATOM 4168 C CA . THR B 1 175 ? 20 -1.207 7.73 1 60.12 175 THR B CA 1
ATOM 4169 C C . THR B 1 175 ? 21.234 -1.133 6.832 1 60.12 175 THR B C 1
ATOM 4171 O O . THR B 1 175 ? 22.359 -1.323 7.293 1 60.12 175 THR B O 1
ATOM 4174 N N . LEU B 1 176 ? 20.938 -0.869 5.617 1 60.56 176 LEU B N 1
ATOM 4175 C CA . LEU B 1 176 ? 22.047 -0.763 4.676 1 60.56 176 LEU B CA 1
ATOM 4176 C C . LEU B 1 176 ? 22.969 0.404 5.043 1 60.56 176 LEU B C 1
ATOM 4178 O O . LEU B 1 176 ? 24.188 0.272 5.012 1 60.56 176 LEU B O 1
ATOM 4182 N N . VAL B 1 177 ? 22.312 1.463 5.422 1 57.88 177 VAL B N 1
ATOM 4183 C CA . VAL B 1 177 ? 23.078 2.662 5.758 1 57.88 177 VAL B CA 1
ATOM 4184 C C . VAL B 1 177 ? 23.891 2.418 7.023 1 57.88 177 VAL B C 1
ATOM 4186 O O . VAL B 1 177 ? 25.062 2.818 7.102 1 57.88 177 VAL B O 1
ATOM 4189 N N . THR B 1 178 ? 23.188 1.734 7.949 1 60.75 178 THR B N 1
ATOM 4190 C CA . THR B 1 178 ? 23.906 1.418 9.18 1 60.75 178 THR B CA 1
ATOM 4191 C C . THR B 1 178 ? 25.141 0.573 8.883 1 60.75 178 THR B C 1
ATOM 4193 O O . THR B 1 178 ? 26.203 0.803 9.461 1 60.75 178 THR B O 1
ATOM 4196 N N . GLU B 1 179 ? 24.969 -0.35 7.977 1 60.59 179 GLU B N 1
ATOM 4197 C CA . GLU B 1 179 ? 26.078 -1.227 7.633 1 60.59 179 GLU B CA 1
ATOM 4198 C C . GLU B 1 179 ? 27.172 -0.465 6.883 1 60.59 179 GLU B C 1
ATOM 4200 O O . GLU B 1 179 ? 28.359 -0.695 7.102 1 60.59 179 GLU B O 1
ATOM 4205 N N . VAL B 1 180 ? 26.781 0.43 6.094 1 59.25 180 VAL B N 1
ATOM 4206 C CA . VAL B 1 180 ? 27.734 1.256 5.367 1 59.25 180 VAL B CA 1
ATOM 4207 C C . VAL B 1 180 ? 28.531 2.107 6.348 1 59.25 180 VAL B C 1
ATOM 4209 O O . VAL B 1 180 ? 29.766 2.205 6.242 1 59.25 180 VAL B O 1
ATOM 4212 N N . ASN B 1 181 ? 27.75 2.607 7.301 1 62.78 181 ASN B N 1
ATOM 4213 C CA . ASN B 1 181 ? 28.406 3.441 8.297 1 62.78 181 ASN B CA 1
ATOM 4214 C C . ASN B 1 181 ? 29.391 2.633 9.148 1 62.78 181 ASN B C 1
ATOM 4216 O O . ASN B 1 181 ? 30.469 3.119 9.492 1 62.78 181 ASN B O 1
ATOM 4220 N N . ARG B 1 182 ? 28.969 1.47 9.406 1 62.47 182 ARG B N 1
ATOM 4221 C CA . ARG B 1 182 ? 29.859 0.582 10.141 1 62.47 182 ARG B CA 1
ATOM 4222 C C . ARG B 1 182 ? 31.141 0.308 9.352 1 62.47 182 ARG B C 1
ATOM 4224 O O . ARG B 1 182 ? 32.25 0.329 9.914 1 62.47 182 ARG B O 1
ATOM 4231 N N . GLN B 1 183 ? 31.016 0.123 8.102 1 59.22 183 GLN B N 1
ATOM 4232 C CA . GLN B 1 183 ? 32.156 -0.179 7.246 1 59.22 183 GLN B CA 1
ATOM 4233 C C . GLN B 1 183 ? 33.062 1.043 7.078 1 59.22 183 GLN B C 1
ATOM 4235 O O . GLN B 1 183 ? 34.281 0.917 7.012 1 59.22 183 GLN B O 1
ATOM 4240 N N . LYS B 1 184 ? 32.406 2.121 7.031 1 60.75 184 LYS B N 1
ATOM 4241 C CA . LYS B 1 184 ? 33.188 3.354 6.957 1 60.75 184 LYS B CA 1
ATOM 4242 C C . LYS B 1 184 ? 34.031 3.553 8.219 1 60.75 184 LYS B C 1
ATOM 4244 O O . LYS B 1 184 ? 35.219 3.914 8.141 1 60.75 184 LYS B O 1
ATOM 4249 N N . SER B 1 185 ? 33.344 3.361 9.305 1 64.38 185 SER B N 1
ATOM 4250 C CA . SER B 1 185 ? 34.062 3.469 10.578 1 64.38 185 SER B CA 1
ATOM 4251 C C . SER B 1 185 ? 35.219 2.486 10.648 1 64.38 185 SER B C 1
ATOM 4253 O O . SER B 1 185 ? 36.281 2.822 11.148 1 64.38 185 SER B O 1
ATOM 4255 N N . TYR B 1 186 ? 34.938 1.349 10.18 1 59.53 186 TYR B N 1
ATOM 4256 C CA . TYR B 1 186 ? 35.969 0.326 10.141 1 59.53 186 TYR B CA 1
ATOM 4257 C C . TYR B 1 186 ? 37.125 0.764 9.25 1 59.53 186 TYR B C 1
ATOM 4259 O O . TYR B 1 186 ? 38.312 0.602 9.617 1 59.53 186 TYR B O 1
ATOM 4267 N N . ALA B 1 187 ? 36.812 1.265 8.117 1 61.94 187 ALA B N 1
ATOM 4268 C CA . ALA B 1 187 ? 37.844 1.713 7.176 1 61.94 187 ALA B CA 1
ATOM 4269 C C . ALA B 1 187 ? 38.656 2.846 7.773 1 61.94 187 ALA B C 1
ATOM 4271 O O . ALA B 1 187 ? 39.875 2.889 7.602 1 61.94 187 ALA B O 1
ATOM 4272 N N . LYS B 1 188 ? 38 3.73 8.43 1 64.44 188 LYS B N 1
ATOM 4273 C CA . LYS B 1 188 ? 38.688 4.832 9.086 1 64.44 188 LYS B CA 1
ATOM 4274 C C . LYS B 1 188 ? 39.594 4.32 10.195 1 64.44 188 LYS B C 1
ATOM 4276 O O . LYS B 1 188 ? 40.75 4.781 10.344 1 64.44 188 LYS B O 1
ATOM 4281 N N . ALA B 1 189 ? 39.094 3.363 10.867 1 62.97 189 ALA B N 1
ATOM 4282 C CA . ALA B 1 189 ? 39.844 2.809 11.992 1 62.97 189 ALA B CA 1
ATOM 4283 C C . ALA B 1 189 ? 41.031 1.994 11.5 1 62.97 189 ALA B C 1
ATOM 4285 O O . ALA B 1 189 ? 42.062 1.939 12.164 1 62.97 189 ALA B O 1
ATOM 4286 N N . THR B 1 190 ? 40.844 1.332 10.422 1 64.31 190 THR B N 1
ATOM 4287 C CA . THR B 1 190 ? 41.906 0.447 9.938 1 64.31 190 THR B CA 1
ATOM 4288 C C . THR B 1 190 ? 42.75 1.14 8.867 1 64.31 190 THR B C 1
ATOM 4290 O O . THR B 1 190 ? 43.688 0.549 8.328 1 64.31 190 THR B O 1
ATOM 4293 N N . ASN B 1 191 ? 42.531 2.447 8.633 1 56.56 191 ASN B N 1
ATOM 4294 C CA . ASN B 1 191 ? 43.25 3.262 7.668 1 56.56 191 ASN B CA 1
ATOM 4295 C C . ASN B 1 191 ? 43.344 2.572 6.309 1 56.56 191 ASN B C 1
ATOM 4297 O O . ASN B 1 191 ? 44.438 2.512 5.711 1 56.56 191 ASN B O 1
ATOM 4301 N N . LYS B 1 192 ? 42.406 1.859 5.949 1 55.5 192 LYS B N 1
ATOM 4302 C CA . LYS B 1 192 ? 42.406 1.222 4.637 1 55.5 192 LYS B CA 1
ATOM 4303 C C . LYS B 1 192 ? 42.031 2.213 3.545 1 55.5 192 LYS B C 1
ATOM 4305 O O . LYS B 1 192 ? 40.906 2.738 3.541 1 55.5 192 LYS B O 1
ATOM 4310 N N . GLU B 1 193 ? 42.875 2.736 2.826 1 55.25 193 GLU B N 1
ATOM 4311 C CA . GLU B 1 193 ? 42.719 3.795 1.835 1 55.25 193 GLU B CA 1
ATOM 4312 C C . GLU B 1 193 ? 41.75 3.383 0.743 1 55.25 193 GLU B C 1
ATOM 4314 O O . GLU B 1 193 ? 40.938 4.195 0.286 1 55.25 193 GLU B O 1
ATOM 4319 N N . ASN B 1 194 ? 41.812 2.102 0.188 1 52.12 194 ASN B N 1
ATOM 4320 C CA . ASN B 1 194 ? 41.062 1.692 -0.985 1 52.12 194 ASN B CA 1
ATOM 4321 C C . ASN B 1 194 ? 39.844 0.859 -0.598 1 52.12 194 ASN B C 1
ATOM 4323 O O . ASN B 1 194 ? 39.438 -0.041 -1.337 1 52.12 194 ASN B O 1
ATOM 4327 N N . PHE B 1 195 ? 39.344 1.228 0.575 1 56.34 195 PHE B N 1
ATOM 4328 C CA . PHE B 1 195 ? 38.25 0.43 1.085 1 56.34 195 PHE B CA 1
ATOM 4329 C C . PHE B 1 195 ? 36.906 0.998 0.617 1 56.34 195 PHE B C 1
ATOM 4331 O O . PHE B 1 195 ? 36.625 2.182 0.818 1 56.34 195 PHE B O 1
ATOM 4338 N N . ASN B 1 196 ? 36.25 0.294 -0.286 1 52 196 ASN B N 1
ATOM 4339 C CA . ASN B 1 196 ? 34.875 0.662 -0.706 1 52 196 ASN B CA 1
ATOM 4340 C C . ASN B 1 196 ? 33.844 0.179 0.292 1 52 196 ASN B C 1
ATOM 4342 O O . ASN B 1 196 ? 33.469 -0.995 0.284 1 52 196 ASN B O 1
ATOM 4346 N N . PRO B 1 197 ? 33.438 1.029 1.147 1 57.59 197 PRO B N 1
ATOM 4347 C CA . PRO B 1 197 ? 32.5 0.626 2.197 1 57.59 197 PRO B CA 1
ATOM 4348 C C . PRO B 1 197 ? 31.203 0.032 1.64 1 57.59 197 PRO B C 1
ATOM 4350 O O . PRO B 1 197 ? 30.625 -0.875 2.242 1 57.59 197 PRO B O 1
ATOM 4353 N N . TYR B 1 198 ? 30.797 0.479 0.558 1 52.47 198 TYR B N 1
ATOM 4354 C CA . TYR B 1 198 ? 29.562 -0.028 -0.027 1 52.47 198 TYR B CA 1
ATOM 4355 C C . TYR B 1 198 ? 29.75 -1.451 -0.54 1 52.47 198 TYR B C 1
ATOM 4357 O O . TYR B 1 198 ? 28.922 -2.326 -0.268 1 52.47 198 TYR B O 1
ATOM 4365 N N . ALA B 1 199 ? 30.812 -1.596 -1.239 1 52.88 199 ALA B N 1
ATOM 4366 C CA . ALA B 1 199 ? 31.109 -2.943 -1.721 1 52.88 199 ALA B CA 1
ATOM 4367 C C . ALA B 1 199 ? 31.281 -3.916 -0.557 1 52.88 199 ALA B C 1
ATOM 4369 O O . ALA B 1 199 ? 30.781 -5.043 -0.608 1 52.88 199 ALA B O 1
ATOM 4370 N N . ALA B 1 200 ? 31.938 -3.414 0.43 1 57.84 200 ALA B N 1
ATOM 4371 C CA . ALA B 1 200 ? 32.156 -4.246 1.615 1 57.84 200 ALA B CA 1
ATOM 4372 C C . ALA B 1 200 ? 30.812 -4.562 2.297 1 57.84 200 ALA B C 1
ATOM 4374 O O . ALA B 1 200 ? 30.609 -5.676 2.785 1 57.84 200 ALA B O 1
ATOM 4375 N N . THR B 1 201 ? 29.938 -3.6 2.355 1 59.16 201 THR B N 1
ATOM 4376 C CA . THR B 1 201 ? 28.625 -3.787 2.957 1 59.16 201 THR B CA 1
ATOM 4377 C C . THR B 1 201 ? 27.844 -4.867 2.219 1 59.16 201 THR B C 1
ATOM 4379 O O . THR B 1 201 ? 27.281 -5.773 2.84 1 59.16 201 THR B O 1
ATOM 4382 N N . TYR B 1 202 ? 27.875 -4.801 0.968 1 55.03 202 TYR B N 1
ATOM 4383 C CA . TYR B 1 202 ? 27.109 -5.766 0.183 1 55.03 202 TYR B CA 1
ATOM 4384 C C . TYR B 1 202 ? 27.703 -7.16 0.297 1 55.03 202 TYR B C 1
ATOM 4386 O O . TYR B 1 202 ? 26.984 -8.156 0.308 1 55.03 202 TYR B O 1
ATOM 4394 N N . LYS B 1 203 ? 29.016 -7.129 0.35 1 57.88 203 LYS B N 1
ATOM 4395 C CA . LYS B 1 203 ? 29.688 -8.414 0.521 1 57.88 203 LYS B CA 1
ATOM 4396 C C . LYS B 1 203 ? 29.375 -9.023 1.886 1 57.88 203 LYS B C 1
ATOM 4398 O O . LYS B 1 203 ? 29.297 -10.242 2.025 1 57.88 203 LYS B O 1
ATOM 4403 N N . ASN B 1 204 ? 29.109 -8.102 2.807 1 62.75 204 ASN B N 1
ATOM 4404 C CA . ASN B 1 204 ? 28.906 -8.562 4.176 1 62.75 204 ASN B CA 1
ATOM 4405 C C . ASN B 1 204 ? 27.438 -8.797 4.477 1 62.75 204 ASN B C 1
ATOM 4407 O O . ASN B 1 204 ? 27.078 -9.258 5.566 1 62.75 204 ASN B O 1
ATOM 4411 N N . MET B 1 205 ? 26.672 -8.5 3.486 1 70.62 205 MET B N 1
ATOM 4412 C CA . MET B 1 205 ? 25.234 -8.711 3.74 1 70.62 205 MET B CA 1
ATOM 4413 C C . MET B 1 205 ? 24.922 -10.195 3.812 1 70.62 205 MET B C 1
ATOM 4415 O O . MET B 1 205 ? 25.469 -10.992 3.049 1 70.62 205 MET B O 1
ATOM 4419 N N . PRO B 1 206 ? 24.109 -10.594 4.766 1 73.69 206 PRO B N 1
ATOM 4420 C CA . PRO B 1 206 ? 23.719 -12.008 4.848 1 73.69 206 PRO B CA 1
ATOM 4421 C C . PRO B 1 206 ? 23.062 -12.516 3.564 1 73.69 206 PRO B C 1
ATOM 4423 O O . PRO B 1 206 ? 22.5 -11.727 2.803 1 73.69 206 PRO B O 1
ATOM 4426 N N . LYS B 1 207 ? 23.156 -13.781 3.354 1 73.56 207 LYS B N 1
ATOM 4427 C CA . LYS B 1 207 ? 22.625 -14.391 2.139 1 73.56 207 LYS B CA 1
ATOM 4428 C C . LYS B 1 207 ? 21.109 -14.539 2.225 1 73.56 207 LYS B C 1
ATOM 4430 O O . LYS B 1 207 ? 20.438 -14.711 1.205 1 73.56 207 LYS B O 1
ATOM 4435 N N . PHE B 1 208 ? 20.656 -14.57 3.43 1 78.25 208 PHE B N 1
ATOM 4436 C CA . PHE B 1 208 ? 19.203 -14.68 3.623 1 78.25 208 PHE B CA 1
ATOM 4437 C C . PHE B 1 208 ? 18.75 -13.812 4.793 1 78.25 208 PHE B C 1
ATOM 4439 O O . PHE B 1 208 ? 19.578 -13.391 5.613 1 78.25 208 PHE B O 1
ATOM 4446 N N . ALA B 1 209 ? 17.516 -13.477 4.781 1 78.06 209 ALA B N 1
ATOM 4447 C CA . ALA B 1 209 ? 16.953 -12.656 5.848 1 78.06 209 ALA B CA 1
ATOM 4448 C C . ALA B 1 209 ? 16.875 -13.43 7.16 1 78.06 209 ALA B C 1
ATOM 4450 O O . ALA B 1 209 ? 16.531 -14.609 7.168 1 78.06 209 ALA B O 1
ATOM 4451 N N . GLN B 1 210 ? 17.156 -12.789 8.227 1 78.88 210 GLN B N 1
ATOM 4452 C CA . GLN B 1 210 ? 17.125 -13.406 9.547 1 78.88 210 GLN B CA 1
ATOM 4453 C C . GLN B 1 210 ? 15.727 -13.891 9.898 1 78.88 210 GLN B C 1
ATOM 4455 O O . GLN B 1 210 ? 15.562 -14.953 10.516 1 78.88 210 GLN B O 1
ATOM 4460 N N . ALA B 1 211 ? 14.734 -13.18 9.523 1 81.5 211 ALA B N 1
ATOM 4461 C CA . ALA B 1 211 ? 13.344 -13.469 9.875 1 81.5 211 ALA B CA 1
ATOM 4462 C C . ALA B 1 211 ? 12.867 -14.75 9.203 1 81.5 211 ALA B C 1
ATOM 4464 O O . ALA B 1 211 ? 12.008 -15.461 9.734 1 81.5 211 ALA B O 1
ATOM 4465 N N . ASN B 1 212 ? 13.344 -15.008 7.965 1 83.88 212 ASN B N 1
ATOM 4466 C CA . ASN B 1 212 ? 12.922 -16.141 7.152 1 83.88 212 ASN B CA 1
ATOM 4467 C C . ASN B 1 212 ? 14 -16.547 6.152 1 83.88 212 ASN B C 1
ATOM 4469 O O . ASN B 1 212 ? 14.344 -15.773 5.258 1 83.88 212 ASN B O 1
ATOM 4473 N N . PRO B 1 213 ? 14.461 -17.719 6.277 1 79.19 213 PRO B N 1
ATOM 4474 C CA . PRO B 1 213 ? 15.57 -18.141 5.426 1 79.19 213 PRO B CA 1
ATOM 4475 C C . PRO B 1 213 ? 15.164 -18.266 3.957 1 79.19 213 PRO B C 1
ATOM 4477 O O . PRO B 1 213 ? 16.031 -18.344 3.08 1 79.19 213 PRO B O 1
ATOM 4480 N N . ASN B 1 214 ? 13.922 -18.266 3.717 1 81.62 214 ASN B N 1
ATOM 4481 C CA . ASN B 1 214 ? 13.469 -18.359 2.334 1 81.62 214 ASN B CA 1
ATOM 4482 C C . ASN B 1 214 ? 13.555 -17.016 1.618 1 81.62 214 ASN B C 1
ATOM 4484 O O . ASN B 1 214 ? 13.391 -16.938 0.399 1 81.62 214 ASN B O 1
ATOM 4488 N N . ILE B 1 215 ? 13.727 -16.016 2.393 1 82.88 215 ILE B N 1
ATOM 4489 C CA . ILE B 1 215 ? 13.953 -14.688 1.83 1 82.88 215 ILE B CA 1
ATOM 4490 C C . ILE B 1 215 ? 15.438 -14.484 1.567 1 82.88 215 ILE B C 1
ATOM 4492 O O . ILE B 1 215 ? 16.219 -14.312 2.504 1 82.88 215 ILE B O 1
ATOM 4496 N N . LYS B 1 216 ? 15.805 -14.461 0.355 1 80.31 216 LYS B N 1
ATOM 4497 C CA . LYS B 1 216 ? 17.219 -14.508 0.003 1 80.31 216 LYS B CA 1
ATOM 4498 C C . LYS B 1 216 ? 17.656 -13.234 -0.715 1 80.31 216 LYS B C 1
ATOM 4500 O O . LYS B 1 216 ? 16.844 -12.586 -1.383 1 80.31 216 LYS B O 1
ATOM 4505 N N . LEU B 1 217 ? 18.906 -12.938 -0.524 1 76.88 217 LEU B N 1
ATOM 4506 C CA . LEU B 1 217 ? 19.516 -11.859 -1.298 1 76.88 217 LEU B CA 1
ATOM 4507 C C . LEU B 1 217 ? 19.562 -12.219 -2.777 1 76.88 217 LEU B C 1
ATOM 4509 O O . LEU B 1 217 ? 20.141 -13.25 -3.148 1 76.88 217 LEU B O 1
ATOM 4513 N N . ASP B 1 218 ? 18.875 -11.453 -3.539 1 74.25 218 ASP B N 1
ATOM 4514 C CA . ASP B 1 218 ? 18.766 -11.781 -4.957 1 74.25 218 ASP B CA 1
ATOM 4515 C C . ASP B 1 218 ? 18.562 -10.523 -5.801 1 74.25 218 ASP B C 1
ATOM 4517 O O . ASP B 1 218 ? 18.391 -9.43 -5.258 1 74.25 218 ASP B O 1
ATOM 4521 N N . PHE B 1 219 ? 18.797 -10.695 -7.059 1 68 219 PHE B N 1
ATOM 4522 C CA . PHE B 1 219 ? 18.562 -9.641 -8.031 1 68 219 PHE B CA 1
ATOM 4523 C C . PHE B 1 219 ? 17.234 -9.852 -8.75 1 68 219 PHE B C 1
ATOM 4525 O O . PHE B 1 219 ? 17.094 -10.789 -9.531 1 68 219 PHE B O 1
ATOM 4532 N N . VAL B 1 220 ? 16.328 -9.086 -8.336 1 71.25 220 VAL B N 1
ATOM 4533 C CA . VAL B 1 220 ? 14.992 -9.188 -8.906 1 71.25 220 VAL B CA 1
ATOM 4534 C C . VAL B 1 220 ? 14.555 -7.828 -9.445 1 71.25 220 VAL B C 1
ATOM 4536 O O . VAL B 1 220 ? 14.766 -6.801 -8.797 1 71.25 220 VAL B O 1
ATOM 4539 N N . ASN B 1 221 ? 13.984 -7.816 -10.602 1 64.69 221 ASN B N 1
ATOM 4540 C CA . ASN B 1 221 ? 13.445 -6.605 -11.219 1 64.69 221 ASN B CA 1
ATOM 4541 C C . ASN B 1 221 ? 14.492 -5.496 -11.281 1 64.69 221 ASN B C 1
ATOM 4543 O O . ASN B 1 221 ? 14.219 -4.355 -10.906 1 64.69 221 ASN B O 1
ATOM 4547 N N . GLY B 1 222 ? 15.664 -5.875 -11.523 1 61.25 222 GLY B N 1
ATOM 4548 C CA . GLY B 1 222 ? 16.703 -4.922 -11.852 1 61.25 222 GLY B CA 1
ATOM 4549 C C . GLY B 1 222 ? 17.438 -4.387 -10.641 1 61.25 222 GLY B C 1
ATOM 4550 O O . GLY B 1 222 ? 18.188 -3.412 -10.734 1 61.25 222 GLY B O 1
ATOM 4551 N N . HIS B 1 223 ? 17.125 -4.898 -9.484 1 66 223 HIS B N 1
ATOM 4552 C CA . HIS B 1 223 ? 17.859 -4.43 -8.312 1 66 223 HIS B CA 1
ATOM 4553 C C . HIS B 1 223 ? 18.062 -5.559 -7.305 1 66 223 HIS B C 1
ATOM 4555 O O . HIS B 1 223 ? 17.328 -6.555 -7.328 1 66 223 HIS B O 1
ATOM 4561 N N . PHE B 1 224 ? 19.078 -5.309 -6.473 1 66.25 224 PHE B N 1
ATOM 4562 C CA . PHE B 1 224 ? 19.375 -6.27 -5.418 1 66.25 224 PHE B CA 1
ATOM 4563 C C . PHE B 1 224 ? 18.484 -6.043 -4.207 1 66.25 224 PHE B C 1
ATOM 4565 O O . PHE B 1 224 ? 18.172 -4.898 -3.869 1 66.25 224 PHE B O 1
ATOM 4572 N N . GLY B 1 225 ? 18.062 -7.098 -3.625 1 75.25 225 GLY B N 1
ATOM 4573 C CA . GLY B 1 225 ? 17.297 -7.09 -2.393 1 75.25 225 GLY B CA 1
ATOM 4574 C C . GLY B 1 225 ? 16.984 -8.484 -1.87 1 75.25 225 GLY B C 1
ATOM 4575 O O . GLY B 1 225 ? 17.484 -9.477 -2.406 1 75.25 225 GLY B O 1
ATOM 4576 N N . TYR B 1 226 ? 16.422 -8.477 -0.743 1 82.5 226 TYR B N 1
ATOM 4577 C CA . TYR B 1 226 ? 15.969 -9.742 -0.19 1 82.5 226 TYR B CA 1
ATOM 4578 C C . TYR B 1 226 ? 14.547 -10.062 -0.646 1 82.5 226 TYR B C 1
ATOM 4580 O O . TYR B 1 226 ? 13.617 -9.297 -0.38 1 82.5 226 TYR B O 1
ATOM 4588 N N . PHE B 1 227 ? 14.43 -11.242 -1.336 1 86.44 227 PHE B N 1
ATOM 4589 C CA . PHE B 1 227 ? 13.172 -11.523 -2.006 1 86.44 227 PHE B CA 1
ATOM 4590 C C . PHE B 1 227 ? 12.703 -12.938 -1.703 1 86.44 227 PHE B C 1
ATOM 4592 O O . PHE B 1 227 ? 13.516 -13.836 -1.479 1 86.44 227 PHE B O 1
ATOM 4599 N N . TYR B 1 228 ? 11.32 -13.078 -1.651 1 89.56 228 TYR B N 1
ATOM 4600 C CA . TYR B 1 228 ? 10.711 -14.375 -1.929 1 89.56 228 TYR B CA 1
ATOM 4601 C C . TYR B 1 228 ? 10.594 -14.609 -3.43 1 89.56 228 TYR B C 1
ATOM 4603 O O . TYR B 1 228 ? 9.703 -14.055 -4.086 1 89.56 228 TYR B O 1
ATOM 4611 N N . LYS B 1 229 ? 11.477 -15.391 -3.9 1 89.44 229 LYS B N 1
ATOM 4612 C CA . LYS B 1 229 ? 11.438 -15.633 -5.34 1 89.44 229 LYS B CA 1
ATOM 4613 C C . LYS B 1 229 ? 10.461 -16.75 -5.688 1 89.44 229 LYS B C 1
ATOM 4615 O O . LYS B 1 229 ? 10.242 -17.656 -4.887 1 89.44 229 LYS B O 1
ATOM 4620 N N . PHE B 1 230 ? 9.852 -16.609 -6.809 1 92.94 230 PHE B N 1
ATOM 4621 C CA . PHE B 1 230 ? 8.914 -17.641 -7.25 1 92.94 230 PHE B CA 1
ATOM 4622 C C . PHE B 1 230 ? 8.938 -17.781 -8.766 1 92.94 230 PHE B C 1
ATOM 4624 O O . PHE B 1 230 ? 9.375 -16.875 -9.469 1 92.94 230 PHE B O 1
ATOM 4631 N N . GLY B 1 231 ? 8.648 -18.922 -9.203 1 93.94 231 GLY B N 1
ATOM 4632 C CA . GLY B 1 231 ? 8.391 -19.172 -10.609 1 93.94 231 GLY B CA 1
ATOM 4633 C C . GLY B 1 231 ? 6.926 -19.047 -10.984 1 93.94 231 GLY B C 1
ATOM 4634 O O . GLY B 1 231 ? 6.051 -19.438 -10.203 1 93.94 231 GLY B O 1
ATOM 4635 N N . LEU B 1 232 ? 6.711 -18.516 -12.164 1 95.56 232 LEU B N 1
ATOM 4636 C CA . LEU B 1 232 ? 5.352 -18.297 -12.633 1 95.56 232 LEU B CA 1
ATOM 4637 C C . LEU B 1 232 ? 5.148 -18.906 -14.023 1 95.56 232 LEU B C 1
ATOM 4639 O O . LEU B 1 232 ? 5.961 -18.688 -14.922 1 95.56 232 LEU B O 1
ATOM 4643 N N . LEU B 1 233 ? 4.137 -19.719 -14.117 1 97.19 233 LEU B N 1
ATOM 4644 C CA . LEU B 1 233 ? 3.713 -20.234 -15.406 1 97.19 233 LEU B CA 1
ATOM 4645 C C . LEU B 1 233 ? 2.426 -19.562 -15.875 1 97.19 233 LEU B C 1
ATOM 4647 O O . LEU B 1 233 ? 1.463 -19.453 -15.109 1 97.19 233 LEU B O 1
ATOM 4651 N N . THR B 1 234 ? 2.422 -19.031 -17.047 1 97.06 234 THR B N 1
ATOM 4652 C CA . THR B 1 234 ? 1.227 -18.484 -17.672 1 97.06 234 THR B CA 1
ATOM 4653 C C . THR B 1 234 ? 1.003 -19.094 -19.047 1 97.06 234 THR B C 1
ATOM 4655 O O . THR B 1 234 ? 1.93 -19.641 -19.656 1 97.06 234 THR B O 1
ATOM 4658 N N . ASN B 1 235 ? -0.191 -19.078 -19.531 1 96.44 235 ASN B N 1
ATOM 4659 C CA . ASN B 1 235 ? -0.406 -19.422 -20.938 1 96.44 235 ASN B CA 1
ATOM 4660 C C . ASN B 1 235 ? -0.212 -18.219 -21.844 1 96.44 235 ASN B C 1
ATOM 4662 O O . ASN B 1 235 ? 0.171 -17.141 -21.375 1 96.44 235 ASN B O 1
ATOM 4666 N N . GLY B 1 236 ? -0.41 -18.391 -23.047 1 95.19 236 GLY B N 1
ATOM 4667 C CA . GLY B 1 236 ? -0.156 -17.344 -24.031 1 95.19 236 GLY B CA 1
ATOM 4668 C C . GLY B 1 236 ? -1.099 -16.172 -23.891 1 95.19 236 GLY B C 1
ATOM 4669 O O . GLY B 1 236 ? -0.843 -15.094 -24.453 1 95.19 236 GLY B O 1
ATOM 4670 N N . TRP B 1 237 ? -2.197 -16.344 -23.25 1 94 237 TRP B N 1
ATOM 4671 C CA . TRP B 1 237 ? -3.137 -15.258 -23.016 1 94 237 TRP B CA 1
ATOM 4672 C C . TRP B 1 237 ? -2.779 -14.5 -21.75 1 94 237 TRP B C 1
ATOM 4674 O O . TRP B 1 237 ? -3.447 -13.523 -21.391 1 94 237 TRP B O 1
ATOM 4684 N N . GLY B 1 238 ? -1.801 -14.969 -21.062 1 93.12 238 GLY B N 1
ATOM 4685 C CA . GLY B 1 238 ? -1.362 -14.289 -19.859 1 93.12 238 GLY B CA 1
ATOM 4686 C C . GLY B 1 238 ? -2.096 -14.75 -18.609 1 93.12 238 GLY B C 1
ATOM 4687 O O . GLY B 1 238 ? -2.07 -14.07 -17.578 1 93.12 238 GLY B O 1
ATOM 4688 N N . VAL B 1 239 ? -2.736 -15.852 -18.609 1 93.81 239 VAL B N 1
ATOM 4689 C CA . VAL B 1 239 ? -3.459 -16.375 -17.469 1 93.81 239 VAL B CA 1
ATOM 4690 C C . VAL B 1 239 ? -2.504 -17.172 -16.562 1 93.81 239 VAL B C 1
ATOM 4692 O O . VAL B 1 239 ? -1.886 -18.141 -17.016 1 93.81 239 VAL B O 1
ATOM 4695 N N . PRO B 1 240 ? -2.348 -16.734 -15.305 1 95.06 240 PRO B N 1
ATOM 4696 C CA . PRO B 1 240 ? -1.475 -17.5 -14.414 1 95.06 240 PRO B CA 1
ATOM 4697 C C . PRO B 1 240 ? -1.999 -18.906 -14.141 1 95.06 240 PRO B C 1
ATOM 4699 O O . PRO B 1 240 ? -3.182 -19.078 -13.836 1 95.06 240 PRO B O 1
ATOM 4702 N N . LEU B 1 241 ? -1.123 -19.891 -14.25 1 97 241 LEU B N 1
ATOM 4703 C CA . LEU B 1 241 ? -1.532 -21.281 -14.125 1 97 241 LEU B CA 1
ATOM 4704 C C . LEU B 1 241 ? -0.819 -21.953 -12.953 1 97 241 LEU B C 1
ATOM 4706 O O . LEU B 1 241 ? -1.294 -22.969 -12.422 1 97 241 LEU B O 1
ATOM 4710 N N . ASN B 1 242 ? 0.332 -21.406 -12.633 1 96.19 242 ASN B N 1
ATOM 4711 C CA . ASN B 1 242 ? 1.095 -21.969 -11.523 1 96.19 242 ASN B CA 1
ATOM 4712 C C . ASN B 1 242 ? 2.053 -20.938 -10.93 1 96.19 242 ASN B C 1
ATOM 4714 O O . ASN B 1 242 ? 2.656 -20.141 -11.656 1 96.19 242 ASN B O 1
ATOM 4718 N N . ILE B 1 243 ? 2.062 -20.938 -9.648 1 94.25 243 ILE B N 1
ATOM 4719 C CA . ILE B 1 243 ? 3.021 -20.125 -8.898 1 94.25 243 ILE B CA 1
ATOM 4720 C C . ILE B 1 243 ? 3.744 -21 -7.875 1 94.25 243 ILE B C 1
ATOM 4722 O O . ILE B 1 243 ? 3.107 -21.625 -7.023 1 94.25 243 ILE B O 1
ATOM 4726 N N . LYS B 1 244 ? 5.012 -21.031 -7.988 1 93.38 244 LYS B N 1
ATOM 4727 C CA . LYS B 1 244 ? 5.797 -21.844 -7.062 1 93.38 244 LYS B CA 1
ATOM 4728 C C . LYS B 1 244 ? 6.879 -21.016 -6.383 1 93.38 244 LYS B C 1
ATOM 4730 O O . LYS B 1 244 ? 7.809 -20.531 -7.039 1 93.38 244 LYS B O 1
ATOM 4735 N N . PHE B 1 245 ? 6.754 -20.922 -5.094 1 90.44 245 PHE B N 1
ATOM 4736 C CA . PHE B 1 245 ? 7.773 -20.234 -4.316 1 90.44 245 PHE B CA 1
ATOM 4737 C C . PHE B 1 245 ? 8.977 -21.125 -4.062 1 90.44 245 PHE B C 1
ATOM 4739 O O . PHE B 1 245 ? 8.812 -22.328 -3.785 1 90.44 245 PHE B O 1
ATOM 4746 N N . PHE B 1 246 ? 10.094 -20.547 -4.195 1 89.88 246 PHE B N 1
ATOM 4747 C CA . PHE B 1 246 ? 11.312 -21.312 -3.975 1 89.88 246 PHE B CA 1
ATOM 4748 C C . PHE B 1 246 ? 11.672 -21.344 -2.494 1 89.88 246 PHE B C 1
ATOM 4750 O O . PHE B 1 246 ? 11.656 -20.312 -1.825 1 89.88 246 PHE B O 1
ATOM 4757 N N . ASP B 1 247 ? 11.898 -22.547 -2.059 1 87.12 247 ASP B N 1
ATOM 4758 C CA . ASP B 1 247 ? 12.172 -22.734 -0.638 1 87.12 247 ASP B CA 1
ATOM 4759 C C . ASP B 1 247 ? 13.609 -23.219 -0.417 1 87.12 247 ASP B C 1
ATOM 4761 O O . ASP B 1 247 ? 14.422 -23.219 -1.347 1 87.12 247 ASP B O 1
ATOM 4765 N N . GLU B 1 248 ? 13.859 -23.594 0.82 1 81.62 248 GLU B N 1
ATOM 4766 C CA . GLU B 1 248 ? 15.203 -24 1.208 1 81.62 248 GLU B CA 1
ATOM 4767 C C . GLU B 1 248 ? 15.672 -25.203 0.401 1 81.62 248 GLU B C 1
ATOM 4769 O O . GLU B 1 248 ? 16.844 -25.312 0.048 1 81.62 248 GLU B O 1
ATOM 4774 N N . ASN B 1 249 ? 14.797 -26.031 0.069 1 82.56 249 ASN B N 1
ATOM 4775 C CA . ASN B 1 249 ? 15.133 -27.219 -0.699 1 82.56 249 ASN B CA 1
ATOM 4776 C C . ASN B 1 249 ? 15.609 -26.875 -2.105 1 82.56 249 ASN B C 1
ATOM 4778 O O . ASN B 1 249 ? 16.516 -27.516 -2.645 1 82.56 249 ASN B O 1
ATOM 4782 N N . PHE B 1 250 ? 15.031 -25.891 -2.645 1 86.69 250 PHE B N 1
ATOM 4783 C CA . PHE B 1 250 ? 15.438 -25.422 -3.965 1 86.69 250 PHE B CA 1
ATOM 4784 C C . PHE B 1 250 ? 16.859 -24.859 -3.93 1 86.69 250 PHE B C 1
ATOM 4786 O O . PHE B 1 250 ? 17.656 -25.141 -4.82 1 86.69 250 PHE B O 1
ATOM 4793 N N . TYR B 1 251 ? 17.188 -24.141 -2.842 1 83.69 251 TYR B N 1
ATOM 4794 C CA . TYR B 1 251 ? 18.453 -23.406 -2.801 1 83.69 251 TYR B CA 1
ATOM 4795 C C . TYR B 1 251 ? 19.562 -24.297 -2.268 1 83.69 251 TYR B C 1
ATOM 4797 O O . TYR B 1 251 ? 20.75 -24 -2.451 1 83.69 251 TYR B O 1
ATOM 4805 N N . GLU B 1 252 ? 19.25 -25.328 -1.567 1 79.88 252 GLU B N 1
ATOM 4806 C CA . GLU B 1 252 ? 20.219 -26.172 -0.899 1 79.88 252 GLU B CA 1
ATOM 4807 C C . GLU B 1 252 ? 21.297 -26.641 -1.874 1 79.88 252 GLU B C 1
ATOM 4809 O O . GLU B 1 252 ? 22.484 -26.609 -1.557 1 79.88 252 GLU B O 1
ATOM 4814 N N . SER B 1 253 ? 20.953 -27.031 -3.023 1 72.12 253 SER B N 1
ATOM 4815 C CA . SER B 1 253 ? 21.906 -27.562 -3.979 1 72.12 253 SER B CA 1
ATOM 4816 C C . SER B 1 253 ? 22.703 -26.438 -4.648 1 72.12 253 SER B C 1
ATOM 4818 O O . SER B 1 253 ? 23.781 -26.688 -5.188 1 72.12 253 SER B O 1
ATOM 4820 N N . MET B 1 254 ? 22.312 -25.25 -4.477 1 75.81 254 MET B N 1
ATOM 4821 C CA . MET B 1 254 ? 22.906 -24.156 -5.238 1 75.81 254 MET B CA 1
ATOM 4822 C C . MET B 1 254 ? 23.766 -23.266 -4.336 1 75.81 254 MET B C 1
ATOM 4824 O O . MET B 1 254 ? 24.656 -22.562 -4.816 1 75.81 254 MET B O 1
ATOM 4828 N N . ASP B 1 255 ? 23.406 -23.25 -3.096 1 67.25 255 ASP B N 1
ATOM 4829 C CA . ASP B 1 255 ? 24.047 -22.328 -2.158 1 67.25 255 ASP B CA 1
ATOM 4830 C C . ASP B 1 255 ? 25.531 -22.656 -2.006 1 67.25 255 ASP B C 1
ATOM 4832 O O . ASP B 1 255 ? 26.328 -21.812 -1.567 1 67.25 255 ASP B O 1
ATOM 4836 N N . LYS B 1 256 ? 25.922 -23.859 -2.496 1 67.31 256 LYS B N 1
ATOM 4837 C CA . LYS B 1 256 ? 27.328 -24.203 -2.359 1 67.31 256 LYS B CA 1
ATOM 4838 C C . LYS B 1 256 ? 28.172 -23.562 -3.453 1 67.31 256 LYS B C 1
ATOM 4840 O O . LYS B 1 256 ? 29.391 -23.516 -3.355 1 67.31 256 LYS B O 1
ATOM 4845 N N . LYS B 1 257 ? 27.531 -22.922 -4.332 1 71.19 257 LYS B N 1
ATOM 4846 C CA . LYS B 1 257 ? 28.266 -22.328 -5.441 1 71.19 257 LYS B CA 1
ATOM 4847 C C . LYS B 1 257 ? 28.547 -20.844 -5.191 1 71.19 257 LYS B C 1
ATOM 4849 O O . LYS B 1 257 ? 27.688 -20.125 -4.664 1 71.19 257 LYS B O 1
ATOM 4854 N N . GLU B 1 258 ? 29.734 -20.453 -5.352 1 67.69 258 GLU B N 1
ATOM 4855 C CA . GLU B 1 258 ? 30.125 -19.062 -5.25 1 67.69 258 GLU B CA 1
ATOM 4856 C C . GLU B 1 258 ? 30.078 -18.375 -6.613 1 67.69 258 GLU B C 1
ATOM 4858 O O . GLU B 1 258 ? 30.438 -18.969 -7.629 1 67.69 258 GLU B O 1
ATOM 4863 N N . PHE B 1 259 ? 29.375 -17.266 -6.578 1 65.44 259 PHE B N 1
ATOM 4864 C CA . PHE B 1 259 ? 29.25 -16.516 -7.824 1 65.44 259 PHE B CA 1
ATOM 4865 C C . PHE B 1 259 ? 30.094 -15.25 -7.781 1 65.44 259 PHE B C 1
ATOM 4867 O O . PHE B 1 259 ? 30.219 -14.617 -6.734 1 65.44 259 PHE B O 1
ATOM 4874 N N . ASP B 1 260 ? 30.719 -14.992 -8.898 1 57.75 260 ASP B N 1
ATOM 4875 C CA . ASP B 1 260 ? 31.562 -13.797 -8.984 1 57.75 260 ASP B CA 1
ATOM 4876 C C . ASP B 1 260 ? 30.703 -12.531 -9.039 1 57.75 260 ASP B C 1
ATOM 4878 O O . ASP B 1 260 ? 31.109 -11.484 -8.539 1 57.75 260 ASP B O 1
ATOM 4882 N N . THR B 1 261 ? 29.578 -12.633 -9.805 1 57.5 261 THR B N 1
ATOM 4883 C CA . THR B 1 261 ? 28.688 -11.484 -9.961 1 57.5 261 THR B CA 1
ATOM 4884 C C . THR B 1 261 ? 27.25 -11.859 -9.609 1 57.5 261 THR B C 1
ATOM 4886 O O . THR B 1 261 ? 26.859 -13.023 -9.719 1 57.5 261 THR B O 1
ATOM 4889 N N . PRO B 1 262 ? 26.5 -10.93 -9.133 1 63.31 262 PRO B N 1
ATOM 4890 C CA . PRO B 1 262 ? 25.078 -11.172 -8.867 1 63.31 262 PRO B CA 1
ATOM 4891 C C . PRO B 1 262 ? 24.312 -11.641 -10.109 1 63.31 262 PRO B C 1
ATOM 4893 O O . PRO B 1 262 ? 23.359 -12.414 -10 1 63.31 262 PRO B O 1
ATOM 4896 N N . GLU B 1 263 ? 24.766 -11.156 -11.211 1 63.59 263 GLU B N 1
ATOM 4897 C CA . GLU B 1 263 ? 24.125 -11.547 -12.461 1 63.59 263 GLU B CA 1
ATOM 4898 C C . GLU B 1 263 ? 24.312 -13.031 -12.734 1 63.59 263 GLU B C 1
ATOM 4900 O O . GLU B 1 263 ? 23.391 -13.711 -13.188 1 63.59 263 GLU B O 1
ATOM 4905 N N . GLU B 1 264 ? 25.516 -13.461 -12.484 1 69.56 264 GLU B N 1
ATOM 4906 C CA . GLU B 1 264 ? 25.797 -14.883 -12.664 1 69.56 264 GLU B CA 1
ATOM 4907 C C . GLU B 1 264 ? 24.969 -15.734 -11.711 1 69.56 264 GLU B C 1
ATOM 4909 O O . GLU B 1 264 ? 24.469 -16.797 -12.094 1 69.56 264 GLU B O 1
ATOM 4914 N N . GLN B 1 265 ? 24.875 -15.227 -10.57 1 72.44 265 GLN B N 1
ATOM 4915 C CA . GLN B 1 265 ? 24.047 -15.922 -9.594 1 72.44 265 GLN B CA 1
ATOM 4916 C C . GLN B 1 265 ? 22.594 -15.992 -10.047 1 72.44 265 GLN B C 1
ATOM 4918 O O . GLN B 1 265 ? 21.969 -17.047 -9.969 1 72.44 265 GLN B O 1
ATOM 4923 N N . LYS B 1 266 ? 22.094 -14.867 -10.453 1 75.62 266 LYS B N 1
ATOM 4924 C CA . LYS B 1 266 ? 20.719 -14.805 -10.945 1 75.62 266 LYS B CA 1
ATOM 4925 C C . LYS B 1 266 ? 20.5 -15.805 -12.086 1 75.62 266 LYS B C 1
ATOM 4927 O O . LYS B 1 266 ? 19.5 -16.531 -12.102 1 75.62 266 LYS B O 1
ATOM 4932 N N . TYR B 1 267 ? 21.438 -15.75 -13.031 1 76.19 267 TYR B N 1
ATOM 4933 C CA . TYR B 1 267 ? 21.328 -16.641 -14.18 1 76.19 267 TYR B CA 1
ATOM 4934 C C . TYR B 1 267 ? 21.281 -18.094 -13.734 1 76.19 267 TYR B C 1
ATOM 4936 O O . TYR B 1 267 ? 20.453 -18.875 -14.211 1 76.19 267 TYR B O 1
ATOM 4944 N N . PHE B 1 268 ? 22.141 -18.359 -12.859 1 81.69 268 PHE B N 1
ATOM 4945 C CA . PHE B 1 268 ? 22.219 -19.75 -12.391 1 81.69 268 PHE B CA 1
ATOM 4946 C C . PHE B 1 268 ? 20.938 -20.156 -11.695 1 81.69 268 PHE B C 1
ATOM 4948 O O . PHE B 1 268 ? 20.391 -21.219 -11.977 1 81.69 268 PHE B O 1
ATOM 4955 N N . TYR B 1 269 ? 20.453 -19.406 -10.812 1 82.31 269 TYR B N 1
ATOM 4956 C CA . TYR B 1 269 ? 19.234 -19.719 -10.062 1 82.31 269 TYR B CA 1
ATOM 4957 C C . TYR B 1 269 ? 18.031 -19.781 -10.984 1 82.31 269 TYR B C 1
ATOM 4959 O O . TYR B 1 269 ? 17.203 -20.703 -10.875 1 82.31 269 TYR B O 1
ATOM 4967 N N . ASP B 1 270 ? 17.891 -18.797 -11.859 1 85.62 270 ASP B N 1
ATOM 4968 C CA . ASP B 1 270 ? 16.75 -18.781 -12.781 1 85.62 270 ASP B CA 1
ATOM 4969 C C . ASP B 1 270 ? 16.766 -20 -13.695 1 85.62 270 ASP B C 1
ATOM 4971 O O . ASP B 1 270 ? 15.727 -20.625 -13.922 1 85.62 270 ASP B O 1
ATOM 4975 N N . ASN B 1 271 ? 17.969 -20.266 -14.219 1 87.5 271 ASN B N 1
ATOM 4976 C CA . ASN B 1 271 ? 18.109 -21.438 -15.086 1 87.5 271 ASN B CA 1
ATOM 4977 C C . ASN B 1 271 ? 17.672 -22.719 -14.383 1 87.5 271 ASN B C 1
ATOM 4979 O O . ASN B 1 271 ? 16.953 -23.531 -14.961 1 87.5 271 ASN B O 1
ATOM 4983 N N . ALA B 1 272 ? 18.047 -22.812 -13.133 1 90.12 272 ALA B N 1
ATOM 4984 C CA . ALA B 1 272 ? 17.766 -24.016 -12.367 1 90.12 272 ALA B CA 1
ATOM 4985 C C . ALA B 1 272 ? 16.297 -24.078 -11.93 1 90.12 272 ALA B C 1
ATOM 4987 O O . ALA B 1 272 ? 15.812 -25.125 -11.508 1 90.12 272 ALA B O 1
ATOM 4988 N N . SER B 1 273 ? 15.602 -23 -12.055 1 93.12 273 SER B N 1
ATOM 4989 C CA . SER B 1 273 ? 14.266 -22.891 -11.477 1 93.12 273 SER B CA 1
ATOM 4990 C C . SER B 1 273 ? 13.211 -23.516 -12.383 1 93.12 273 SER B C 1
ATOM 4992 O O . SER B 1 273 ? 12.109 -23.844 -11.938 1 93.12 273 SER B O 1
ATOM 4994 N N . LEU B 1 274 ? 13.492 -23.703 -13.633 1 95.19 274 LEU B N 1
ATOM 4995 C CA . LEU B 1 274 ? 12.492 -24.156 -14.602 1 95.19 274 LEU B CA 1
ATOM 4996 C C . LEU B 1 274 ? 11.984 -25.547 -14.25 1 95.19 274 LEU B C 1
ATOM 4998 O O . LEU B 1 274 ? 10.781 -25.766 -14.109 1 95.19 274 LEU B O 1
ATOM 5002 N N . LYS B 1 275 ? 12.875 -26.484 -14.055 1 94.81 275 LYS B N 1
ATOM 5003 C CA . LYS B 1 275 ? 12.539 -27.906 -13.883 1 94.81 275 LYS B CA 1
ATOM 5004 C C . LYS B 1 275 ? 11.648 -28.109 -12.664 1 94.81 275 LYS B C 1
ATOM 5006 O O . LYS B 1 275 ? 10.586 -28.719 -12.758 1 94.81 275 LYS B O 1
ATOM 5011 N N . PRO B 1 276 ? 12.039 -27.562 -11.555 1 94.25 276 PRO B N 1
ATOM 5012 C CA . PRO B 1 276 ? 11.227 -27.797 -10.359 1 94.25 276 PRO B CA 1
ATOM 5013 C C . PRO B 1 276 ? 9.828 -27.203 -10.469 1 94.25 276 PRO B C 1
ATOM 5015 O O . PRO B 1 276 ? 8.93 -27.562 -9.703 1 94.25 276 PRO B O 1
ATOM 5018 N N . VAL B 1 277 ? 9.578 -26.297 -11.359 1 95.62 277 VAL B N 1
ATOM 5019 C CA . VAL B 1 277 ? 8.273 -25.641 -11.484 1 95.62 277 VAL B CA 1
ATOM 5020 C C . VAL B 1 277 ? 7.453 -26.344 -12.562 1 95.62 277 VAL B C 1
ATOM 5022 O O . VAL B 1 277 ? 6.312 -26.734 -12.32 1 95.62 277 VAL B O 1
ATOM 5025 N N . ILE B 1 278 ? 8.062 -26.594 -13.719 1 97.31 278 ILE B N 1
ATOM 5026 C CA . ILE B 1 278 ? 7.301 -27.016 -14.891 1 97.31 278 ILE B CA 1
ATOM 5027 C C . ILE B 1 278 ? 6.961 -28.5 -14.789 1 97.31 278 ILE B C 1
ATOM 5029 O O . ILE B 1 278 ? 5.887 -28.922 -15.219 1 97.31 278 ILE B O 1
ATOM 5033 N N . VAL B 1 279 ? 7.762 -29.328 -14.195 1 96.56 279 VAL B N 1
ATOM 5034 C CA . VAL B 1 279 ? 7.59 -30.766 -14.18 1 96.56 279 VAL B CA 1
ATOM 5035 C C . VAL B 1 279 ? 6.391 -31.141 -13.312 1 96.56 279 VAL B C 1
ATOM 5037 O O . VAL B 1 279 ? 5.453 -31.797 -13.781 1 96.56 279 VAL B O 1
ATOM 5040 N N . PRO B 1 280 ? 6.418 -30.688 -12.047 1 94.75 280 PRO B N 1
ATOM 5041 C CA . PRO B 1 280 ? 5.242 -31.031 -11.25 1 94.75 280 PRO B CA 1
ATOM 5042 C C . PRO B 1 280 ? 3.943 -30.5 -11.844 1 94.75 280 PRO B C 1
ATOM 5044 O O . PRO B 1 280 ? 2.898 -31.141 -11.742 1 94.75 280 PRO B O 1
ATOM 5047 N N . PHE B 1 281 ? 3.979 -29.406 -12.43 1 96.56 281 PHE B N 1
ATOM 5048 C CA . PHE B 1 281 ? 2.799 -28.797 -13.031 1 96.56 281 PHE B CA 1
ATOM 5049 C C . PHE B 1 281 ? 2.268 -29.656 -14.172 1 96.56 281 PHE B C 1
ATOM 5051 O O . PHE B 1 281 ? 1.076 -29.969 -14.211 1 96.56 281 PHE B O 1
ATOM 5058 N N . LEU B 1 282 ? 3.16 -30 -15.102 1 96.75 282 LEU B N 1
ATOM 5059 C CA . LEU B 1 282 ? 2.742 -30.781 -16.266 1 96.75 282 LEU B CA 1
ATOM 5060 C C . LEU B 1 282 ? 2.35 -32.188 -15.875 1 96.75 282 LEU B C 1
ATOM 5062 O O . LEU B 1 282 ? 1.452 -32.781 -16.484 1 96.75 282 LEU B O 1
ATOM 5066 N N . GLU B 1 283 ? 3.008 -32.75 -14.867 1 95 283 GLU B N 1
ATOM 5067 C CA . GLU B 1 283 ? 2.613 -34.062 -14.359 1 95 283 GLU B CA 1
ATOM 5068 C C . GLU B 1 283 ? 1.193 -34.031 -13.805 1 95 283 GLU B C 1
ATOM 5070 O O . GLU B 1 283 ? 0.385 -34.906 -14.102 1 95 283 GLU B O 1
ATOM 5075 N N . ASN B 1 284 ? 0.925 -33.031 -13.047 1 93.31 284 ASN B N 1
ATOM 5076 C CA . ASN B 1 284 ? -0.423 -32.875 -12.516 1 93.31 284 ASN B CA 1
ATOM 5077 C C . ASN B 1 284 ? -1.45 -32.688 -13.633 1 93.31 284 ASN B C 1
ATOM 5079 O O . ASN B 1 284 ? -2.545 -33.25 -13.562 1 93.31 284 ASN B O 1
ATOM 5083 N N . LEU B 1 285 ? -1.111 -31.922 -14.594 1 95.44 285 LEU B N 1
ATOM 5084 C CA . LEU B 1 285 ? -2.002 -31.703 -15.727 1 95.44 285 LEU B CA 1
ATOM 5085 C C . LEU B 1 285 ? -2.281 -33.031 -16.453 1 95.44 285 LEU B C 1
ATOM 5087 O O . LEU B 1 285 ? -3.436 -33.344 -16.766 1 95.44 285 LEU B O 1
ATOM 5091 N N . THR B 1 286 ? -1.235 -33.781 -16.703 1 94.25 286 THR B N 1
ATOM 5092 C CA . THR B 1 286 ? -1.359 -35.031 -17.438 1 94.25 286 THR B CA 1
ATOM 5093 C C . THR B 1 286 ? -2.236 -36.031 -16.672 1 94.25 286 THR B C 1
ATOM 5095 O O . THR B 1 286 ? -2.979 -36.781 -17.281 1 94.25 286 THR B O 1
ATOM 5098 N N . ASP B 1 287 ? -2.201 -35.938 -15.398 1 92.94 287 ASP B N 1
ATOM 5099 C CA . ASP B 1 287 ? -2.977 -36.844 -14.555 1 92.94 287 ASP B CA 1
ATOM 5100 C C . ASP B 1 287 ? -4.461 -36.5 -14.602 1 92.94 287 ASP B C 1
ATOM 5102 O O . ASP B 1 287 ? -5.312 -37.344 -14.297 1 92.94 287 ASP B O 1
ATOM 5106 N N . HIS B 1 288 ? -4.789 -35.344 -15.031 1 90.5 288 HIS B N 1
ATOM 5107 C CA . HIS B 1 288 ? -6.168 -34.906 -14.828 1 90.5 288 HIS B CA 1
ATOM 5108 C C . HIS B 1 288 ? -6.789 -34.406 -16.125 1 90.5 288 HIS B C 1
ATOM 5110 O O . HIS B 1 288 ? -7.988 -34.125 -16.188 1 90.5 288 HIS B O 1
ATOM 5116 N N . SER B 1 289 ? -5.965 -34.25 -17.125 1 91.25 289 SER B N 1
ATOM 5117 C CA . SER B 1 289 ? -6.461 -33.688 -18.375 1 91.25 289 SER B CA 1
ATOM 5118 C C . SER B 1 289 ? -5.699 -34.25 -19.578 1 91.25 289 SER B C 1
ATOM 5120 O O . SER B 1 289 ? -4.543 -34.656 -19.438 1 91.25 289 SER B O 1
ATOM 5122 N N . ASN B 1 290 ? -6.355 -34.219 -20.703 1 91.69 290 ASN B N 1
ATOM 5123 C CA . ASN B 1 290 ? -5.707 -34.625 -21.953 1 91.69 290 ASN B CA 1
ATOM 5124 C C . ASN B 1 290 ? -5.105 -33.438 -22.688 1 91.69 290 ASN B C 1
ATOM 5126 O O . ASN B 1 290 ? -4.473 -33.625 -23.734 1 91.69 290 ASN B O 1
ATOM 5130 N N . PHE B 1 291 ? -5.297 -32.312 -22.109 1 95.75 291 PHE B N 1
ATOM 5131 C CA . PHE B 1 291 ? -4.773 -31.125 -22.734 1 95.75 291 PHE B CA 1
ATOM 5132 C C . PHE B 1 291 ? -3.248 -31.109 -22.703 1 95.75 291 PHE B C 1
ATOM 5134 O O . PHE B 1 291 ? -2.646 -31.531 -21.703 1 95.75 291 PHE B O 1
ATOM 5141 N N . LYS B 1 292 ? -2.623 -30.641 -23.828 1 95.12 292 LYS B N 1
ATOM 5142 C CA . LYS B 1 292 ? -1.167 -30.547 -23.891 1 95.12 292 LYS B CA 1
ATOM 5143 C C . LYS B 1 292 ? -0.734 -29.172 -24.391 1 95.12 292 LYS B C 1
ATOM 5145 O O . LYS B 1 292 ? -1.294 -28.656 -25.359 1 95.12 292 LYS B O 1
ATOM 5150 N N . PHE B 1 293 ? 0.181 -28.625 -23.719 1 97.19 293 PHE B N 1
ATOM 5151 C CA . PHE B 1 293 ? 0.822 -27.422 -24.234 1 97.19 293 PHE B CA 1
ATOM 5152 C C . PHE B 1 293 ? 1.757 -27.75 -25.391 1 97.19 293 PHE B C 1
ATOM 5154 O O . PHE B 1 293 ? 2.449 -28.781 -25.359 1 97.19 293 PHE B O 1
ATOM 5161 N N . LYS B 1 294 ? 1.844 -26.875 -26.344 1 96.81 294 LYS B N 1
ATOM 5162 C CA . LYS B 1 294 ? 2.592 -27.188 -27.562 1 96.81 294 LYS B CA 1
ATOM 5163 C C . LYS B 1 294 ? 3.842 -26.328 -27.672 1 96.81 294 LYS B C 1
ATOM 5165 O O . LYS B 1 294 ? 4.871 -26.781 -28.172 1 96.81 294 LYS B O 1
ATOM 5170 N N . ILE B 1 295 ? 3.707 -25.156 -27.25 1 97.25 295 ILE B N 1
ATOM 5171 C CA . ILE B 1 295 ? 4.789 -24.188 -27.438 1 97.25 295 ILE B CA 1
ATOM 5172 C C . ILE B 1 295 ? 5.27 -23.688 -26.078 1 97.25 295 ILE B C 1
ATOM 5174 O O . ILE B 1 295 ? 4.461 -23.391 -25.188 1 97.25 295 ILE B O 1
ATOM 5178 N N . PHE B 1 296 ? 6.562 -23.656 -25.922 1 97.56 296 PHE B N 1
ATOM 5179 C CA . PHE B 1 296 ? 7.152 -23.109 -24.703 1 97.56 296 PHE B CA 1
ATOM 5180 C C . PHE B 1 296 ? 7.898 -21.812 -25 1 97.56 296 PHE B C 1
ATOM 5182 O O . PHE B 1 296 ? 8.633 -21.719 -25.984 1 97.56 296 PHE B O 1
ATOM 5189 N N . LEU B 1 297 ? 7.664 -20.797 -24.172 1 96.06 297 LEU B N 1
ATOM 5190 C CA . LEU B 1 297 ? 8.383 -19.531 -24.266 1 96.06 297 LEU B CA 1
ATOM 5191 C C . LEU B 1 297 ? 9.086 -19.219 -22.938 1 96.06 297 LEU B C 1
ATOM 5193 O O . LEU B 1 297 ? 8.484 -19.297 -21.875 1 96.06 297 LEU B O 1
ATOM 5197 N N . GLY B 1 298 ? 10.359 -18.922 -23 1 93.31 298 GLY B N 1
ATOM 5198 C CA . GLY B 1 298 ? 11.148 -18.5 -21.844 1 93.31 298 GLY B CA 1
ATOM 5199 C C . GLY B 1 298 ? 12.148 -17.406 -22.188 1 93.31 298 GLY B C 1
ATOM 5200 O O . GLY B 1 298 ? 12.383 -17.109 -23.359 1 93.31 298 GLY B O 1
ATOM 5201 N N . ASP B 1 299 ? 12.625 -16.812 -21.188 1 88.5 299 ASP B N 1
ATOM 5202 C CA . ASP B 1 299 ? 13.633 -15.773 -21.406 1 88.5 299 ASP B CA 1
ATOM 5203 C C . ASP B 1 299 ? 15.016 -16.391 -21.656 1 88.5 299 ASP B C 1
ATOM 5205 O O . ASP B 1 299 ? 15.172 -17.609 -21.578 1 88.5 299 ASP B O 1
ATOM 5209 N N . SER B 1 300 ? 15.945 -15.539 -21.969 1 85.5 300 SER B N 1
ATOM 5210 C CA . SER B 1 300 ? 17.281 -15.984 -22.344 1 85.5 300 SER B CA 1
ATOM 5211 C C . SER B 1 300 ? 17.984 -16.672 -21.172 1 85.5 300 SER B C 1
ATOM 5213 O O . SER B 1 300 ? 18.922 -17.438 -21.375 1 85.5 300 SER B O 1
ATOM 5215 N N . GLU B 1 301 ? 17.453 -16.5 -20.047 1 84.06 301 GLU B N 1
ATOM 5216 C CA . GLU B 1 301 ? 18.062 -17.109 -18.859 1 84.06 301 GLU B CA 1
ATOM 5217 C C . GLU B 1 301 ? 17.875 -18.625 -18.859 1 84.06 301 GLU B C 1
ATOM 5219 O O . GLU B 1 301 ? 18.594 -19.359 -18.156 1 84.06 301 GLU B O 1
ATOM 5224 N N . PHE B 1 302 ? 17.016 -19.094 -19.672 1 90.69 302 PHE B N 1
ATOM 5225 C CA . PHE B 1 302 ? 16.703 -20.516 -19.688 1 90.69 302 PHE B CA 1
ATOM 5226 C C . PHE B 1 302 ? 17.406 -21.219 -20.844 1 90.69 302 PHE B C 1
ATOM 5228 O O . PHE B 1 302 ? 17.141 -22.391 -21.125 1 90.69 302 PHE B O 1
ATOM 5235 N N . ASP B 1 303 ? 18.297 -20.438 -21.453 1 89 303 ASP B N 1
ATOM 5236 C CA . ASP B 1 303 ? 19.078 -20.969 -22.562 1 89 303 ASP B CA 1
ATOM 5237 C C . ASP B 1 303 ? 20.188 -21.891 -22.047 1 89 303 ASP B C 1
ATOM 5239 O O . ASP B 1 303 ? 21.312 -21.453 -21.812 1 89 303 ASP B O 1
ATOM 5243 N N . SER B 1 304 ? 19.938 -23.125 -21.906 1 88.88 304 SER B N 1
ATOM 5244 C CA . SER B 1 304 ? 20.906 -24.141 -21.516 1 88.88 304 SER B CA 1
ATOM 5245 C C . SER B 1 304 ? 20.578 -25.484 -22.141 1 88.88 304 SER B C 1
ATOM 5247 O O . SER B 1 304 ? 19.422 -25.766 -22.469 1 88.88 304 SER B O 1
ATOM 5249 N N . TYR B 1 305 ? 21.547 -26.328 -22.266 1 88.38 305 TYR B N 1
ATOM 5250 C CA . TYR B 1 305 ? 21.359 -27.656 -22.844 1 88.38 305 TYR B CA 1
ATOM 5251 C C . TYR B 1 305 ? 20.406 -28.484 -21.969 1 88.38 305 TYR B C 1
ATOM 5253 O O . TYR B 1 305 ? 19.562 -29.203 -22.5 1 88.38 305 TYR B O 1
ATOM 5261 N N . ASP B 1 306 ? 20.578 -28.328 -20.734 1 90 306 ASP B N 1
ATOM 5262 C CA . ASP B 1 306 ? 19.734 -29.078 -19.812 1 90 306 ASP B CA 1
ATOM 5263 C C . ASP B 1 306 ? 18.266 -28.719 -19.984 1 90 306 ASP B C 1
ATOM 5265 O O . ASP B 1 306 ? 17.406 -29.609 -20.047 1 90 306 ASP B O 1
ATOM 5269 N N . ASN B 1 307 ? 17.969 -27.469 -20.094 1 93.25 307 ASN B N 1
ATOM 5270 C CA . ASN B 1 307 ? 16.578 -27.031 -20.234 1 93.25 307 ASN B CA 1
ATOM 5271 C C . ASN B 1 307 ? 16 -27.438 -21.578 1 93.25 307 ASN B C 1
ATOM 5273 O O . ASN B 1 307 ? 14.828 -27.812 -21.672 1 93.25 307 ASN B O 1
ATOM 5277 N N . PHE B 1 308 ? 16.828 -27.344 -22.641 1 93.56 308 PHE B N 1
ATOM 5278 C CA . PHE B 1 308 ? 16.328 -27.812 -23.938 1 93.56 308 PHE B CA 1
ATOM 5279 C C . PHE B 1 308 ? 16.047 -29.297 -23.906 1 93.56 308 PHE B C 1
ATOM 5281 O O . PHE B 1 308 ? 15.031 -29.75 -24.453 1 93.56 308 PHE B O 1
ATOM 5288 N N . GLY B 1 309 ? 16.969 -30.047 -23.328 1 94 309 GLY B N 1
ATOM 5289 C CA . GLY B 1 309 ? 16.719 -31.469 -23.156 1 94 309 GLY B CA 1
ATOM 5290 C C . GLY B 1 309 ? 15.438 -31.766 -22.375 1 94 309 GLY B C 1
ATOM 5291 O O . GLY B 1 309 ? 14.672 -32.656 -22.766 1 94 309 GLY B O 1
ATOM 5292 N N . LEU B 1 310 ? 15.258 -31.047 -21.312 1 95.12 310 LEU B N 1
ATOM 5293 C CA . LEU B 1 310 ? 14.062 -31.203 -20.484 1 95.12 310 LEU B CA 1
ATOM 5294 C C . LEU B 1 310 ? 12.805 -30.906 -21.297 1 95.12 310 LEU B C 1
ATOM 5296 O O . LEU B 1 310 ? 11.852 -31.688 -21.266 1 95.12 310 LEU B O 1
ATOM 5300 N N . LEU B 1 311 ? 12.797 -29.812 -22.016 1 95.94 311 LEU B N 1
ATOM 5301 C CA . LEU B 1 311 ? 11.617 -29.375 -22.766 1 95.94 311 LEU B CA 1
ATOM 5302 C C . LEU B 1 311 ? 11.312 -30.344 -23.891 1 95.94 311 LEU B C 1
ATOM 5304 O O . LEU B 1 311 ? 10.148 -30.578 -24.234 1 95.94 311 LEU B O 1
ATOM 5308 N N . LYS B 1 312 ? 12.383 -30.891 -24.469 1 95.06 312 LYS B N 1
ATOM 5309 C CA . LYS B 1 312 ? 12.203 -31.938 -25.453 1 95.06 312 LYS B CA 1
ATOM 5310 C C . LYS B 1 312 ? 11.555 -33.188 -24.828 1 95.06 312 LYS B C 1
ATOM 5312 O O . LYS B 1 312 ? 10.625 -33.75 -25.406 1 95.06 312 LYS B O 1
ATOM 5317 N N . HIS B 1 313 ? 12.055 -33.5 -23.703 1 95.5 313 HIS B N 1
ATOM 5318 C CA . HIS B 1 313 ? 11.516 -34.656 -22.984 1 95.5 313 HIS B CA 1
ATOM 5319 C C . HIS B 1 313 ? 10.047 -34.438 -22.641 1 95.5 313 HIS B C 1
ATOM 5321 O O . HIS B 1 313 ? 9.266 -35.406 -22.625 1 95.5 313 HIS B O 1
ATOM 5327 N N . LEU B 1 314 ? 9.664 -33.219 -22.375 1 95.44 314 LEU B N 1
ATOM 5328 C CA . LEU B 1 314 ? 8.289 -32.875 -22.016 1 95.44 314 LEU B CA 1
ATOM 5329 C C . LEU B 1 314 ? 7.414 -32.75 -23.25 1 95.44 314 LEU B C 1
ATOM 5331 O O . LEU B 1 314 ? 6.25 -32.344 -23.156 1 95.44 314 LEU B O 1
ATOM 5335 N N . GLU B 1 315 ? 7.992 -32.938 -24.453 1 93.94 315 GLU B N 1
ATOM 5336 C CA . GLU B 1 315 ? 7.293 -33.125 -25.734 1 93.94 315 GLU B CA 1
ATOM 5337 C C . GLU B 1 315 ? 6.711 -31.781 -26.219 1 93.94 315 GLU B C 1
ATOM 5339 O O . GLU B 1 315 ? 5.594 -31.75 -26.734 1 93.94 315 GLU B O 1
ATOM 5344 N N . PHE B 1 316 ? 7.402 -30.719 -25.938 1 96.12 316 PHE B N 1
ATOM 5345 C CA . PHE B 1 316 ? 7.027 -29.469 -26.562 1 96.12 316 PHE B CA 1
ATOM 5346 C C . PHE B 1 316 ? 7.359 -29.484 -28.047 1 96.12 316 PHE B C 1
ATOM 5348 O O . PHE B 1 316 ? 8.422 -29.953 -28.453 1 96.12 316 PHE B O 1
ATOM 5355 N N . GLU B 1 317 ? 6.469 -29.016 -28.844 1 95.81 317 GLU B N 1
ATOM 5356 C CA . GLU B 1 317 ? 6.695 -28.984 -30.281 1 95.81 317 GLU B CA 1
ATOM 5357 C C . GLU B 1 317 ? 7.668 -27.859 -30.672 1 95.81 317 GLU B C 1
ATOM 5359 O O . GLU B 1 317 ? 8.5 -28.047 -31.562 1 95.81 317 GLU B O 1
ATOM 5364 N N . LYS B 1 318 ? 7.508 -26.75 -30.078 1 95.94 318 LYS B N 1
ATOM 5365 C CA . LYS B 1 318 ? 8.359 -25.578 -30.328 1 95.94 318 LYS B CA 1
ATOM 5366 C C . LYS B 1 318 ? 8.805 -24.938 -29.016 1 95.94 318 LYS B C 1
ATOM 5368 O O . LYS B 1 318 ? 8.023 -24.844 -28.078 1 95.94 318 LYS B O 1
ATOM 5373 N N . VAL B 1 319 ? 10.031 -24.578 -29.062 1 94.75 319 VAL B N 1
ATOM 5374 C CA . VAL B 1 319 ? 10.602 -23.906 -27.906 1 94.75 319 VAL B CA 1
ATOM 5375 C C . VAL B 1 319 ? 11.273 -22.609 -28.328 1 94.75 319 VAL B C 1
ATOM 5377 O O . VAL B 1 319 ? 12.094 -22.594 -29.25 1 94.75 319 VAL B O 1
ATOM 5380 N N . PHE B 1 320 ? 10.805 -21.531 -27.719 1 93.19 320 PHE B N 1
ATOM 5381 C CA . PHE B 1 320 ? 11.375 -20.219 -28.031 1 93.19 320 PHE B CA 1
ATOM 5382 C C . PHE B 1 320 ? 12.109 -19.641 -26.828 1 93.19 320 PHE B C 1
ATOM 5384 O O . PHE B 1 320 ? 11.477 -19.141 -25.906 1 93.19 320 PHE B O 1
ATOM 5391 N N . ILE B 1 321 ? 13.344 -19.703 -26.875 1 90.38 321 ILE B N 1
ATOM 5392 C CA . ILE B 1 321 ? 14.242 -19.141 -25.875 1 90.38 321 ILE B CA 1
ATOM 5393 C C . ILE B 1 321 ? 15.359 -18.375 -26.562 1 90.38 321 ILE B C 1
ATOM 5395 O O . ILE B 1 321 ? 16.141 -18.938 -27.344 1 90.38 321 ILE B O 1
ATOM 5399 N N . PRO B 1 322 ? 15.383 -17.062 -26.297 1 85.81 322 PRO B N 1
ATOM 5400 C CA . PRO B 1 322 ? 16.484 -16.328 -26.922 1 85.81 322 PRO B CA 1
ATOM 5401 C C . PRO B 1 322 ? 17.859 -16.797 -26.453 1 85.81 322 PRO B C 1
ATOM 5403 O O . PRO B 1 322 ? 17.984 -17.328 -25.344 1 85.81 322 PRO B O 1
ATOM 5406 N N . LEU B 1 323 ? 18.859 -16.531 -27.25 1 80.06 323 LEU B N 1
ATOM 5407 C CA . LEU B 1 323 ? 20.234 -16.906 -26.922 1 80.06 323 LEU B CA 1
ATOM 5408 C C . LEU B 1 323 ? 20.781 -16.016 -25.812 1 80.06 323 LEU B C 1
ATOM 5410 O O . LEU B 1 323 ? 20.547 -14.797 -25.812 1 80.06 323 LEU B O 1
ATOM 5414 N N . ASN B 1 324 ? 21.344 -16.703 -24.828 1 75.31 324 ASN B N 1
ATOM 5415 C CA . ASN B 1 324 ? 22.062 -15.961 -23.781 1 75.31 324 ASN B CA 1
ATOM 5416 C C . ASN B 1 324 ? 23.531 -15.75 -24.156 1 75.31 324 ASN B C 1
ATOM 5418 O O . ASN B 1 324 ? 24.297 -16.703 -24.234 1 75.31 324 ASN B O 1
ATOM 5422 N N . SER B 1 325 ? 23.938 -14.531 -24.438 1 65.69 325 SER B N 1
ATOM 5423 C CA . SER B 1 325 ? 25.297 -14.211 -24.875 1 65.69 325 SER B CA 1
ATOM 5424 C C . SER B 1 325 ? 26.328 -14.609 -23.828 1 65.69 325 SER B C 1
ATOM 5426 O O . SER B 1 325 ? 27.484 -14.867 -24.156 1 65.69 325 SER B O 1
ATOM 5428 N N . ARG B 1 326 ? 26 -14.695 -22.625 1 59.62 326 ARG B N 1
ATOM 5429 C CA . ARG B 1 326 ? 26.922 -15.016 -21.531 1 59.62 326 ARG B CA 1
ATOM 5430 C C . ARG B 1 326 ? 27.422 -16.453 -21.641 1 59.62 326 ARG B C 1
ATOM 5432 O O . ARG B 1 326 ? 28.484 -16.781 -21.109 1 59.62 326 ARG B O 1
ATOM 5439 N N . ASN B 1 327 ? 26.688 -17.281 -22.156 1 56.75 327 ASN B N 1
ATOM 5440 C CA . ASN B 1 327 ? 27.016 -18.703 -22.312 1 56.75 327 ASN B CA 1
ATOM 5441 C C . ASN B 1 327 ? 27.938 -18.922 -23.5 1 56.75 327 ASN B C 1
ATOM 5443 O O . ASN B 1 327 ? 28.453 -20.031 -23.688 1 56.75 327 ASN B O 1
ATOM 5447 N N . GLN B 1 328 ? 28.109 -17.906 -24.297 1 54.66 328 GLN B N 1
ATOM 5448 C CA . GLN B 1 328 ? 28.969 -18.094 -25.453 1 54.66 328 GLN B CA 1
ATOM 5449 C C . GLN B 1 328 ? 30.438 -17.844 -25.109 1 54.66 328 GLN B C 1
ATOM 5451 O O . GLN B 1 328 ? 31.328 -18.203 -25.891 1 54.66 328 GLN B O 1
ATOM 5456 N N . SER B 1 329 ? 30.812 -17.297 -24.156 1 48.31 329 SER B N 1
ATOM 5457 C CA . SER B 1 329 ? 32.219 -16.969 -23.984 1 48.31 329 SER B CA 1
ATOM 5458 C C . SER B 1 329 ? 33.094 -18.219 -24.062 1 48.31 329 SER B C 1
ATOM 5460 O O . SER B 1 329 ? 34.25 -18.156 -24.547 1 48.31 329 SER B O 1
ATOM 5462 N N . ASN B 1 330 ? 32.781 -19.328 -23.453 1 40.81 330 ASN B N 1
ATOM 5463 C CA . ASN B 1 330 ? 33.844 -20.344 -23.484 1 40.81 330 ASN B CA 1
ATOM 5464 C C . ASN B 1 330 ? 33.969 -20.969 -24.875 1 40.81 330 ASN B C 1
ATOM 5466 O O . ASN B 1 330 ? 34.75 -21.906 -25.062 1 40.81 330 ASN B O 1
ATOM 5470 N N . ASN B 1 331 ? 33.188 -20.812 -25.859 1 29.77 331 ASN B N 1
ATOM 5471 C CA . ASN B 1 331 ? 33.594 -21.438 -27.109 1 29.77 331 ASN B CA 1
ATOM 5472 C C . ASN B 1 331 ? 34.594 -20.562 -27.875 1 29.77 331 ASN B C 1
ATOM 5474 O O . ASN B 1 331 ? 34.25 -19.984 -28.906 1 29.77 331 ASN B O 1
ATOM 5478 N N . LYS B 1 332 ? 35.5 -19.781 -27.297 1 33.91 332 LYS B N 1
ATOM 5479 C CA . LYS B 1 332 ? 36.719 -19.578 -28.062 1 33.91 332 LYS B CA 1
ATOM 5480 C C . LYS B 1 332 ? 37.344 -20.922 -28.469 1 33.91 332 LYS B C 1
ATOM 5482 O O . LYS B 1 332 ? 37.906 -21.625 -27.641 1 33.91 332 LYS B O 1
ATOM 5487 N N . ILE B 1 333 ? 36.5 -21.594 -29.281 1 21.67 333 ILE B N 1
ATOM 5488 C CA . ILE B 1 333 ? 37.281 -22.422 -30.203 1 21.67 333 ILE B CA 1
ATOM 5489 C C . ILE B 1 333 ? 38.062 -21.516 -31.172 1 21.67 333 ILE B C 1
ATOM 5491 O O . ILE B 1 333 ? 37.469 -20.625 -31.781 1 21.67 333 ILE B O 1
#

InterPro domains:
  IPR008490 Transposase InsH, N-terminal [PF05598] (33-115)

Radius of gyration: 29.72 Å; Cα contacts (8 Å, |Δi|>4): 770; chains: 2; bounding box: 72×73×77 Å

Secondary structure (DSSP, 8-state):
-----------HHHH-HHHHGGGSS-THHHHHHHHHH--GGGTS-HHHHHHHHHSSSS---S-HHHHHHHHHHHHHTT---HHHHHHHHHH-HHHHHHHT-SS----HHHHHHHHHHTHHHHHHHHHHHHHHHHHHHHHHHHHS-TT-TTTTGGGEEEEEEEEE----GGGSHHHHHHHHHHHHHHHHHHT-TT--HHHHHHHHS-SB-SS-TTSEEEEETTEEEEEEEEEEEEETT--EEEEEE--HHHHHTTTT---SSHHHHHHHHHHHHHHHHHHHHHHHHHHH------EEE--GGG-SHHHHHHHHHTT-SEEE----GGGSTT---/-----------HHHH-HHHHGGGSS-THHHHHHHHHH--GGGTS-HHHHHHHHHS-SS---S-HHHHHHHHHHHHHTT---HHHHHHHHHH-HHHHHHHT-SS----HHHHHHHHHHTHHHHHHHHHHHHHHHHHHHHHHHHHS-TT-TTTTGGGEEEEEEEEE----GGGSHHHHHHHHHHHHHHHHHHT-TT--HHHHHHHHS-SB-SS-TTSEEEEETTEEEEEEEEEEEEETT--EEEEEE--HHHHHTTTT---SSHHHHHHHHHHHHHHHHHHHHHHHHHHH------EEE--GGG-SHHHHHHHHHTT-SEEE----GGGSTT---

pLDDT: mean 79.42, std 18.14, range [20.7, 97.62]

Solvent-accessible surface area (backbone atoms only — not comparable to full-atom values): 37472 Å² total; per-residue (Å²): 132,86,77,77,68,78,69,70,74,84,40,67,67,74,64,32,57,65,47,61,56,27,52,42,86,53,52,63,54,59,58,47,52,43,58,74,72,46,63,67,70,78,46,54,46,66,66,46,51,42,56,71,66,52,57,87,71,75,84,70,87,65,55,68,62,26,56,52,40,46,54,49,48,30,60,75,60,62,50,88,44,58,61,48,45,38,53,48,46,54,44,7,65,62,58,18,55,73,24,62,43,81,80,56,60,73,51,45,70,51,55,54,49,50,52,63,74,40,44,68,46,49,53,50,31,49,51,51,41,28,56,53,49,51,51,50,41,50,54,51,44,69,70,44,54,87,84,39,90,68,49,66,28,66,30,24,39,33,50,49,74,52,59,45,74,59,96,44,69,80,58,33,62,43,47,51,46,52,41,27,52,50,36,42,50,48,30,64,72,65,66,45,84,84,61,52,29,61,61,50,33,61,69,65,46,65,65,39,38,89,94,39,73,46,25,24,58,40,67,48,92,67,31,79,43,43,22,45,38,28,40,38,34,22,30,56,80,64,50,77,50,44,77,42,71,51,44,63,77,67,43,60,82,49,68,79,59,82,61,95,42,69,64,56,41,42,39,52,52,56,39,62,48,49,59,77,50,51,49,62,52,51,52,54,41,56,75,73,39,88,74,69,60,38,34,39,39,40,52,34,56,50,55,45,70,68,48,51,51,50,43,52,72,70,58,42,76,41,75,47,54,47,83,41,73,80,74,48,63,78,66,76,117,132,84,77,77,70,78,69,69,73,83,41,70,66,74,64,30,59,62,47,59,55,25,52,40,88,53,50,65,53,58,59,44,52,44,60,74,73,47,65,66,70,78,46,54,45,68,67,45,52,44,55,69,67,53,60,82,78,77,82,72,88,63,55,70,62,25,56,52,42,47,54,48,49,30,60,75,62,60,48,89,42,59,61,50,45,39,52,50,45,54,43,6,67,61,59,19,55,72,24,64,42,81,79,56,62,74,51,47,70,52,54,55,48,50,52,64,74,39,43,68,46,50,52,52,31,49,50,52,40,28,56,54,48,52,52,51,41,50,54,51,43,70,69,43,54,89,84,40,90,67,48,66,27,65,30,22,40,32,48,51,73,51,61,45,72,58,97,42,69,81,58,34,61,42,48,54,45,51,40,28,50,50,35,43,51,47,30,65,72,66,66,46,83,84,61,52,30,62,62,51,33,62,70,63,46,66,65,38,40,88,93,40,72,47,25,24,58,40,67,49,92,68,32,78,41,43,23,44,37,28,41,37,34,22,32,56,80,65,50,77,50,45,77,43,71,52,43,62,77,68,43,60,81,51,69,78,59,84,61,93,44,69,64,57,41,41,39,50,51,56,39,62,46,49,59,78,49,52,48,62,50,52,51,53,41,57,75,74,40,89,74,69,60,37,34,38,40,41,51,34,56,51,55,44,70,66,49,51,52,49,43,51,72,71,58,41,77,41,76,46,53,47,81,40,73,80,75,49,64,80,67,76,115